Protein AF-A0A535HW86-F1 (afdb_monomer)

Radius of gyration: 25.86 Å; Cα contacts (8 Å, |Δi|>4): 879; chains: 1; bounding box: 50×81×70 Å

Mean predicted aligned error: 14.19 Å

Foldseek 3Di:
DWDFAQFFIWDDPPQFPDIDDAPGGRWGFQDKDAAPPQRQWIWTQTAQQAIWITNHNRNHIDRQRAAPPARRFNYKDHDQQWIWTQGQAAIWIGRPSRHIHGQAPGQFRWNEKEFWDDPPFRKIWTATQDGPCVVEGIWIDPGDHSDIDHLCAAHDRPWHWLYKYWEAAAVVHPTTKMWTFTLQAIWIDPPNRNHIDGAEADPNPFFGFNYKYYARVASFWMKTWAAVVSGVAIFIWIGLGNRNYIHGPCPPPDDDGKGFPDKDWACPPDPPIKIWTWIQDPPPGIGIDIDPPPPPPDRPRDDDDDDDDDDDDDDDDDDDDDDDDDDDDDDDDDDDPPPPPPPPPPDDDDDPPVVVVVVVVVVVVVVVVCCVPPVDPDDD

Nearest PDB structures (foldseek):
  6fhp-assembly2_B  TM=7.148E-01  e=3.468E-10  Streptomyces mobaraensis
  2cn2-assembly4_D  TM=6.705E-01  e=5.320E-08  Acetivibrio thermocellus
  6mgj-assembly4_D  TM=6.413E-01  e=7.310E-08  Paenibacillus odorifer
  2cn3-assembly2_B  TM=6.646E-01  e=1.005E-07  Acetivibrio thermocellus
  2w18-assembly1_A  TM=4.091E-01  e=2.364E-03  Homo sapiens

Sequence (380 aa):
MLAGTDGGVYRSVDLGASWQTTSLRGIRAWSVGFAPGAPNAAFAGLSGRGVQRTDDGGVSWADASAGLGNLNVRVLALGLGGLAAGTSNGIAVSADGKQWHPGGLHGYDVSALALSANEPQFTLVAGADGGNLNQGFLFRNSGAGASWEVLQQGLPSSAIVSAVSAGPLPQGGPVRPLAATTTKGTFRSGDGGSTWTASTGLPSDQVTLTTAAFSPADPNLLYGGSDAGGSTGGALFRSTDGGATFAPADQGLPDARRNVTCIAVSVAGGRPPAVLVGVNPPGKGGAVYRELDASAPAPPALGAETAVATPVPATPTPVPTPVARPTTTAPSASSSLALRALRYLVQWPFPLAPELLLVVVVAYILLRWRQRYLDIEGPP

pLDDT: mean 77.94, std 21.07, range [28.84, 98.38]

Structure (mmCIF, N/CA/C/O backbone):
data_AF-A0A535HW86-F1
#
_entry.id   AF-A0A535HW86-F1
#
loop_
_atom_site.group_PDB
_atom_site.id
_atom_site.type_symbol
_atom_site.label_atom_id
_atom_site.label_alt_id
_atom_site.label_comp_id
_atom_site.label_asym_id
_atom_site.label_entity_id
_atom_site.label_seq_id
_atom_site.pdbx_PDB_ins_code
_atom_site.Cartn_x
_atom_site.Cartn_y
_atom_site.Cartn_z
_atom_site.occupancy
_atom_site.B_iso_or_equiv
_atom_site.auth_seq_id
_atom_site.auth_comp_id
_atom_site.auth_asym_id
_atom_site.auth_atom_id
_atom_site.pdbx_PDB_model_num
ATOM 1 N N . MET A 1 1 ? 0.295 -11.746 -12.008 1.00 86.56 1 MET A N 1
ATOM 2 C CA . MET A 1 1 ? 0.707 -11.276 -10.665 1.00 86.56 1 MET A CA 1
ATOM 3 C C . MET A 1 1 ? 2.095 -10.667 -10.745 1.00 86.56 1 MET A C 1
ATOM 5 O O . MET A 1 1 ? 2.887 -11.103 -11.575 1.00 86.56 1 MET A O 1
ATOM 9 N N . LEU A 1 2 ? 2.376 -9.683 -9.891 1.00 91.50 2 LEU A N 1
ATOM 10 C CA . LEU A 1 2 ? 3.695 -9.071 -9.731 1.00 91.50 2 LEU A CA 1
ATOM 11 C C . LEU A 1 2 ? 4.085 -9.112 -8.251 1.00 91.50 2 LEU A C 1
ATOM 13 O O . LEU A 1 2 ? 3.211 -8.989 -7.395 1.00 91.50 2 LEU A O 1
ATOM 17 N N . ALA A 1 3 ? 5.372 -9.282 -7.962 1.00 91.00 3 ALA A N 1
ATOM 18 C CA . ALA A 1 3 ? 5.917 -9.256 -6.608 1.00 91.00 3 ALA A CA 1
ATOM 19 C C . ALA A 1 3 ? 7.184 -8.399 -6.568 1.00 91.00 3 ALA A C 1
ATOM 21 O O . ALA A 1 3 ? 8.119 -8.641 -7.330 1.00 91.00 3 ALA A O 1
ATOM 22 N N . GLY A 1 4 ? 7.203 -7.398 -5.688 1.00 90.75 4 GLY A N 1
ATOM 23 C CA . GLY A 1 4 ? 8.393 -6.613 -5.371 1.00 90.75 4 GLY A CA 1
ATOM 24 C C . GLY A 1 4 ? 9.186 -7.282 -4.252 1.00 90.75 4 GLY A C 1
ATOM 25 O O . GLY A 1 4 ? 8.607 -7.796 -3.298 1.00 90.75 4 GLY A O 1
ATOM 26 N N . THR A 1 5 ? 10.507 -7.314 -4.388 1.00 90.06 5 THR A N 1
ATOM 27 C CA . THR A 1 5 ? 11.433 -7.930 -3.429 1.00 90.06 5 THR A CA 1
ATOM 28 C C . THR A 1 5 ? 12.712 -7.099 -3.327 1.00 90.06 5 THR A C 1
ATOM 30 O O . THR A 1 5 ? 12.956 -6.218 -4.155 1.00 90.06 5 THR A O 1
ATOM 33 N N . ASP A 1 6 ? 13.597 -7.444 -2.392 1.00 88.19 6 ASP A N 1
ATOM 34 C CA . ASP A 1 6 ? 14.949 -6.868 -2.328 1.00 88.19 6 ASP A CA 1
ATOM 35 C C . ASP A 1 6 ? 15.794 -7.161 -3.579 1.00 88.19 6 ASP A C 1
ATOM 37 O O . ASP A 1 6 ? 16.701 -6.400 -3.910 1.00 88.19 6 ASP A O 1
ATOM 41 N N . GLY A 1 7 ? 15.482 -8.240 -4.303 1.00 88.12 7 GLY A N 1
ATOM 42 C CA . GLY A 1 7 ? 16.185 -8.634 -5.522 1.00 88.12 7 GLY A CA 1
ATOM 43 C C . GLY A 1 7 ? 15.593 -8.070 -6.814 1.00 88.12 7 GLY A C 1
ATOM 44 O O . GLY A 1 7 ? 16.208 -8.251 -7.867 1.00 88.12 7 GLY A O 1
ATOM 45 N N . GLY A 1 8 ? 14.423 -7.425 -6.765 1.00 93.19 8 GLY A N 1
ATOM 46 C CA . GLY A 1 8 ? 13.736 -6.928 -7.956 1.00 93.19 8 GLY A CA 1
ATOM 47 C C . GLY A 1 8 ? 12.244 -7.222 -8.019 1.00 93.19 8 GLY A C 1
ATOM 48 O O . GLY A 1 8 ? 11.629 -7.633 -7.031 1.00 93.19 8 GLY A O 1
ATOM 49 N N . VAL A 1 9 ? 11.679 -7.034 -9.214 1.00 95.62 9 VAL A N 1
ATOM 50 C CA . VAL A 1 9 ? 10.289 -7.388 -9.533 1.00 95.62 9 VAL A CA 1
ATOM 51 C C . VAL A 1 9 ? 10.236 -8.756 -10.212 1.00 95.62 9 VAL A C 1
ATOM 53 O O . VAL A 1 9 ? 10.935 -9.007 -11.198 1.00 95.62 9 VAL A O 1
ATOM 56 N N . TYR A 1 10 ? 9.360 -9.621 -9.709 1.00 93.38 10 TYR A N 1
ATOM 57 C CA . TYR A 1 10 ? 9.058 -10.936 -10.265 1.00 93.38 10 TYR A CA 1
ATOM 58 C C . TYR A 1 10 ? 7.641 -10.960 -10.829 1.00 93.38 10 TYR A C 1
ATOM 60 O O . TYR A 1 10 ? 6.743 -10.280 -10.328 1.00 93.38 10 TYR A O 1
ATOM 68 N N . ARG A 1 11 ? 7.433 -11.773 -11.864 1.00 93.81 11 ARG A N 1
ATOM 69 C CA . ARG A 1 11 ? 6.155 -11.925 -12.560 1.00 93.81 11 ARG A CA 1
ATOM 70 C C . ARG A 1 11 ? 5.693 -13.374 -12.524 1.00 93.81 11 ARG A C 1
ATOM 72 O O . ARG A 1 11 ? 6.479 -14.279 -12.774 1.00 93.81 11 ARG A O 1
ATOM 79 N N . SER A 1 12 ? 4.405 -13.576 -12.279 1.00 90.06 12 SER A N 1
ATOM 80 C CA . SER A 1 12 ? 3.745 -14.880 -12.379 1.00 90.06 12 SER A CA 1
ATOM 81 C C . SER A 1 12 ? 2.490 -14.778 -13.248 1.00 90.06 12 SER A C 1
ATOM 83 O O . SER A 1 12 ? 1.746 -13.792 -13.164 1.00 90.06 12 SER A O 1
ATOM 85 N N . VAL A 1 13 ? 2.254 -15.798 -14.075 1.00 89.38 13 VAL A N 1
ATOM 86 C CA . VAL A 1 13 ? 1.070 -15.939 -14.951 1.00 89.38 13 VAL A CA 1
ATOM 87 C C . VAL A 1 13 ? 0.163 -17.102 -14.556 1.00 89.38 13 VAL A C 1
ATOM 89 O O . VAL A 1 13 ? -0.907 -17.266 -15.126 1.00 89.38 13 VAL A O 1
ATOM 92 N N . ASP A 1 14 ? 0.567 -17.880 -13.560 1.00 81.50 14 ASP A N 1
ATOM 93 C CA . ASP A 1 14 ? -0.074 -19.108 -13.093 1.00 81.50 14 ASP A CA 1
ATOM 94 C C . ASP A 1 14 ? -0.509 -18.977 -11.626 1.00 81.50 14 ASP A C 1
ATOM 96 O O . ASP A 1 14 ? -0.419 -19.910 -10.832 1.00 81.50 14 ASP A O 1
ATOM 100 N N . LEU A 1 15 ? -0.980 -17.779 -11.266 1.00 76.75 15 LEU A N 1
ATOM 101 C CA . LEU A 1 15 ? -1.502 -17.452 -9.934 1.00 76.75 15 LEU A CA 1
ATOM 102 C C . LEU A 1 15 ? -0.494 -17.678 -8.790 1.00 76.75 15 LEU A C 1
ATOM 104 O O . LEU A 1 15 ? -0.880 -17.991 -7.667 1.00 76.75 15 LEU A O 1
ATOM 108 N N . GLY A 1 16 ? 0.795 -17.474 -9.064 1.00 78.31 16 GLY A N 1
ATOM 109 C CA . GLY A 1 16 ? 1.872 -17.567 -8.082 1.00 78.31 16 GLY A CA 1
ATOM 110 C C . GLY A 1 16 ? 2.502 -18.953 -7.962 1.00 78.31 16 GLY A C 1
ATOM 111 O O . GLY A 1 16 ? 3.384 -19.109 -7.117 1.00 78.31 16 GLY A O 1
ATOM 112 N N . ALA A 1 17 ? 2.095 -19.928 -8.786 1.00 77.06 17 ALA A N 1
ATOM 113 C CA . ALA A 1 17 ? 2.688 -21.266 -8.789 1.00 77.06 17 ALA A CA 1
ATOM 114 C C . ALA A 1 17 ? 4.148 -21.251 -9.275 1.00 77.06 17 ALA A C 1
ATOM 116 O O . ALA A 1 17 ? 4.986 -21.968 -8.728 1.00 77.06 17 ALA A O 1
ATOM 117 N N . SER A 1 18 ? 4.481 -20.391 -10.241 1.00 83.06 18 SER A N 1
ATOM 118 C CA . SER A 1 18 ? 5.854 -20.129 -10.670 1.00 83.06 18 SER A CA 1
ATOM 119 C C . SER A 1 18 ? 6.110 -18.638 -10.892 1.00 83.06 18 SER A C 1
ATOM 121 O O . SER A 1 18 ? 5.206 -17.854 -11.192 1.00 83.06 18 SER A O 1
ATOM 123 N N . TRP A 1 19 ? 7.373 -18.236 -10.725 1.00 89.25 19 TRP A N 1
ATOM 124 C CA . TRP A 1 19 ? 7.812 -16.846 -10.824 1.00 89.25 19 TRP A CA 1
ATOM 125 C C . TRP A 1 19 ? 8.984 -16.705 -11.789 1.00 89.25 19 TRP A C 1
ATOM 127 O O . TRP A 1 19 ? 9.959 -17.450 -11.727 1.00 89.25 19 TRP A O 1
ATOM 137 N N . GLN A 1 20 ? 8.895 -15.706 -12.660 1.00 92.31 20 GLN A N 1
ATOM 138 C CA . GLN A 1 20 ? 9.924 -15.330 -13.621 1.00 92.31 20 GLN A CA 1
ATOM 139 C C . GLN A 1 20 ? 10.543 -13.990 -13.225 1.00 92.31 20 GLN A C 1
ATOM 141 O O . GLN A 1 20 ? 9.847 -13.071 -12.783 1.00 92.31 20 GLN A O 1
ATOM 146 N N . THR A 1 21 ? 11.856 -13.864 -13.405 1.00 92.56 21 THR A N 1
ATOM 147 C CA . THR A 1 21 ? 12.557 -12.588 -13.226 1.00 92.56 21 THR A CA 1
ATOM 148 C C . THR A 1 21 ? 12.183 -11.610 -14.334 1.00 92.56 21 THR A C 1
ATOM 150 O O . THR A 1 21 ? 12.127 -11.998 -15.501 1.00 92.56 21 THR A O 1
ATOM 153 N N . THR A 1 22 ? 11.998 -10.338 -13.992 1.00 96.38 22 THR A N 1
ATOM 154 C CA . THR A 1 22 ? 11.842 -9.255 -14.977 1.00 96.38 22 THR A CA 1
ATOM 155 C C . THR A 1 22 ? 13.185 -8.565 -15.260 1.00 96.38 22 THR A C 1
ATOM 157 O O . THR A 1 22 ? 14.224 -8.935 -14.705 1.00 96.38 22 THR A O 1
ATOM 160 N N . SER A 1 23 ? 13.181 -7.531 -16.109 1.00 96.56 23 SER A N 1
ATOM 161 C CA . SER A 1 23 ? 14.347 -6.660 -16.324 1.00 96.56 23 SER A CA 1
ATOM 162 C C . SER A 1 23 ? 14.746 -5.861 -15.073 1.00 96.56 23 SER A C 1
ATOM 164 O O . SER A 1 23 ? 15.897 -5.436 -14.962 1.00 96.56 23 SER A O 1
ATOM 166 N N . LEU A 1 24 ? 13.833 -5.690 -14.110 1.00 96.38 24 LEU A N 1
ATOM 167 C CA . LEU A 1 24 ? 14.066 -4.984 -12.851 1.00 96.38 24 LEU A CA 1
ATOM 168 C C . LEU A 1 24 ? 14.702 -5.921 -11.818 1.00 96.38 24 LEU A C 1
ATOM 170 O O . LEU A 1 24 ? 14.042 -6.334 -10.869 1.00 96.38 24 LEU A O 1
ATOM 174 N N . ARG A 1 25 ? 15.974 -6.279 -12.017 1.00 94.88 25 ARG A N 1
ATOM 175 C CA . ARG A 1 25 ? 16.743 -7.206 -11.165 1.00 94.88 25 ARG A CA 1
ATOM 176 C C . ARG A 1 25 ? 17.924 -6.523 -10.473 1.00 94.88 25 ARG A C 1
ATOM 178 O O . ARG A 1 25 ? 18.494 -5.578 -11.011 1.00 94.88 25 ARG A O 1
ATOM 185 N N . GLY A 1 26 ? 18.324 -7.041 -9.312 1.00 92.31 26 GLY A N 1
ATOM 186 C CA . GLY A 1 26 ? 19.467 -6.534 -8.539 1.00 92.31 26 GLY A CA 1
ATOM 187 C C . GLY A 1 26 ? 19.208 -5.189 -7.856 1.00 92.31 26 GLY A C 1
ATOM 188 O O . GLY A 1 26 ? 20.149 -4.495 -7.483 1.00 92.31 26 GLY A O 1
ATOM 189 N N . ILE A 1 27 ? 17.938 -4.808 -7.721 1.00 94.00 27 ILE A N 1
ATOM 190 C CA . ILE A 1 27 ? 17.504 -3.571 -7.083 1.00 94.00 27 ILE A CA 1
ATOM 191 C C . ILE A 1 27 ? 16.254 -3.839 -6.257 1.00 94.00 27 ILE A C 1
ATOM 193 O O . ILE A 1 27 ? 15.336 -4.509 -6.723 1.00 94.00 27 ILE A O 1
ATOM 197 N N . ARG A 1 28 ? 16.196 -3.278 -5.049 1.00 94.88 28 ARG A N 1
ATOM 198 C CA . ARG A 1 28 ? 15.023 -3.403 -4.189 1.00 94.88 28 ARG A CA 1
ATOM 199 C C . ARG A 1 28 ? 13.820 -2.706 -4.814 1.00 94.88 28 ARG A C 1
ATOM 201 O O . ARG A 1 28 ? 13.861 -1.501 -5.070 1.00 94.88 28 ARG A O 1
ATOM 208 N N . ALA A 1 29 ? 12.752 -3.468 -5.014 1.00 96.12 29 ALA A N 1
ATOM 209 C CA . ALA A 1 29 ? 11.434 -2.969 -5.363 1.00 96.12 29 ALA A CA 1
ATOM 210 C C . ALA A 1 29 ? 10.595 -2.874 -4.087 1.00 96.12 29 ALA A C 1
ATOM 212 O O . ALA A 1 29 ? 10.197 -3.892 -3.525 1.00 96.12 29 ALA A O 1
ATOM 213 N N . TRP A 1 30 ? 10.356 -1.650 -3.621 1.00 94.38 30 TRP A N 1
ATOM 214 C CA . TRP A 1 30 ? 9.601 -1.402 -2.394 1.00 94.38 30 TRP A CA 1
ATOM 215 C C . TRP A 1 30 ? 8.096 -1.575 -2.587 1.00 94.38 30 TRP A C 1
ATOM 217 O O . TRP A 1 30 ? 7.400 -2.048 -1.695 1.00 94.38 30 TRP A O 1
ATOM 227 N N . SER A 1 31 ? 7.594 -1.199 -3.762 1.00 94.38 31 SER A N 1
ATOM 228 C CA . SER A 1 31 ? 6.173 -1.245 -4.082 1.00 94.38 31 SER A CA 1
ATOM 229 C C . SER A 1 31 ? 5.983 -1.627 -5.543 1.00 94.38 31 SER A C 1
ATOM 231 O O . SER A 1 31 ? 6.751 -1.199 -6.404 1.00 94.38 31 SER A O 1
ATOM 233 N N . VAL A 1 32 ? 4.965 -2.437 -5.826 1.00 95.38 32 VAL A N 1
ATOM 234 C CA . VAL A 1 32 ? 4.519 -2.749 -7.184 1.00 95.38 32 VAL A CA 1
ATOM 235 C C . VAL A 1 32 ? 2.999 -2.856 -7.195 1.00 95.38 32 VAL A C 1
ATOM 237 O O . VAL A 1 32 ? 2.415 -3.441 -6.284 1.00 95.38 32 VAL A O 1
ATOM 240 N N . GLY A 1 33 ? 2.349 -2.300 -8.212 1.00 92.88 33 GLY A N 1
ATOM 241 C CA . GLY A 1 33 ? 0.893 -2.314 -8.304 1.00 92.88 33 GLY A CA 1
ATOM 242 C C . GLY A 1 33 ? 0.390 -2.075 -9.719 1.00 92.88 33 GLY A C 1
ATOM 243 O O . GLY A 1 33 ? 1.024 -1.368 -10.502 1.00 92.88 33 GLY A O 1
ATOM 244 N N . PHE A 1 34 ? -0.752 -2.679 -10.044 1.00 92.50 34 PHE A N 1
ATOM 245 C CA . PHE A 1 34 ? -1.443 -2.450 -11.311 1.00 92.50 34 PHE A CA 1
ATOM 246 C C . PHE A 1 34 ? -2.208 -1.129 -11.281 1.00 92.50 34 PHE A C 1
ATOM 248 O O . PHE A 1 34 ? -2.807 -0.769 -10.266 1.00 92.50 34 PHE A O 1
ATOM 255 N N . ALA A 1 35 ? -2.199 -0.420 -12.405 1.00 90.81 35 ALA A N 1
ATOM 256 C CA . ALA A 1 35 ? -2.953 0.807 -12.579 1.00 90.81 35 ALA A CA 1
ATOM 257 C C . ALA A 1 35 ? -4.462 0.497 -12.653 1.00 90.81 35 ALA A C 1
ATOM 259 O O . ALA A 1 35 ? -4.879 -0.364 -13.437 1.00 90.81 35 ALA A O 1
ATOM 260 N N . PRO A 1 36 ? -5.311 1.193 -11.878 1.00 85.12 36 PRO A N 1
ATOM 261 C CA . PRO A 1 36 ? -6.756 1.047 -11.994 1.00 85.12 36 PRO A CA 1
ATOM 262 C C . PRO A 1 36 ? -7.245 1.351 -13.418 1.00 85.12 36 PRO A C 1
ATOM 264 O O . PRO A 1 36 ? -6.821 2.323 -14.035 1.00 85.12 36 PRO A O 1
ATOM 267 N N . GLY A 1 37 ? -8.138 0.515 -13.953 1.00 84.00 37 GLY A N 1
ATOM 268 C CA . GLY A 1 37 ? -8.717 0.706 -15.292 1.00 84.00 37 GLY A CA 1
ATOM 269 C C . GLY A 1 37 ? -7.810 0.326 -16.473 1.00 84.00 37 GLY A C 1
ATOM 270 O O . GLY A 1 37 ? -8.276 0.348 -17.608 1.00 84.00 37 GLY A O 1
ATOM 271 N N . ALA A 1 38 ? -6.558 -0.077 -16.233 1.00 88.06 38 ALA A N 1
ATOM 272 C CA . ALA A 1 38 ? -5.621 -0.499 -17.273 1.00 88.06 38 ALA A CA 1
ATOM 273 C C . ALA A 1 38 ? -4.984 -1.855 -16.899 1.00 88.06 38 ALA A C 1
ATOM 275 O O . ALA A 1 38 ? -3.956 -1.892 -16.226 1.00 88.06 38 ALA A O 1
ATOM 276 N N . PRO A 1 39 ? -5.566 -2.993 -17.330 1.00 84.75 39 PRO A N 1
ATOM 277 C CA . PRO A 1 39 ? -5.267 -4.316 -16.765 1.00 84.75 39 PRO A CA 1
ATOM 278 C C . PRO A 1 39 ? -3.821 -4.795 -16.961 1.00 84.75 39 PRO A C 1
ATOM 280 O O . PRO A 1 39 ? -3.349 -5.630 -16.194 1.00 84.75 39 PRO A O 1
ATOM 283 N N . ASN A 1 40 ? -3.113 -4.263 -17.960 1.00 91.94 40 ASN A N 1
ATOM 284 C CA . ASN A 1 40 ? -1.715 -4.600 -18.235 1.00 91.94 40 ASN A CA 1
ATOM 285 C C . ASN A 1 40 ? -0.734 -3.510 -17.789 1.00 91.94 40 ASN A C 1
ATOM 287 O O . ASN A 1 40 ? 0.474 -3.741 -17.814 1.00 91.94 40 ASN A O 1
ATOM 291 N N . ALA A 1 41 ? -1.228 -2.343 -17.372 1.00 93.94 41 ALA A N 1
ATOM 292 C CA . ALA A 1 41 ? -0.367 -1.275 -16.901 1.00 93.94 41 ALA A CA 1
ATOM 293 C C . ALA A 1 41 ? -0.051 -1.467 -15.416 1.00 93.94 41 ALA A C 1
ATOM 295 O O . ALA A 1 41 ? -0.946 -1.699 -14.601 1.00 93.94 41 ALA A O 1
ATOM 296 N N . ALA A 1 42 ? 1.221 -1.362 -15.050 1.00 96.19 42 ALA A N 1
ATOM 297 C CA . ALA A 1 42 ? 1.657 -1.420 -13.661 1.00 96.19 42 ALA A CA 1
ATOM 298 C C . ALA A 1 42 ? 2.869 -0.523 -13.423 1.00 96.19 42 ALA A C 1
ATOM 300 O O . ALA A 1 42 ? 3.594 -0.160 -14.350 1.00 96.19 42 ALA A O 1
ATOM 301 N N . PHE A 1 43 ? 3.087 -0.190 -12.157 1.00 97.62 43 PHE A N 1
ATOM 302 C CA . PHE A 1 43 ? 4.181 0.658 -11.708 1.00 97.62 43 PHE A CA 1
ATOM 303 C C . PHE A 1 43 ? 4.971 -0.039 -10.608 1.00 97.62 43 PHE A C 1
ATOM 305 O O . PHE A 1 43 ? 4.396 -0.767 -9.797 1.00 97.62 43 PHE A O 1
ATOM 312 N N . ALA A 1 44 ? 6.279 0.201 -10.574 1.00 98.06 44 ALA A N 1
ATOM 313 C CA . ALA A 1 44 ? 7.179 -0.270 -9.534 1.00 98.06 44 ALA A CA 1
ATOM 314 C C . ALA A 1 44 ? 7.983 0.903 -8.962 1.00 98.06 44 ALA A C 1
ATOM 316 O O . ALA A 1 44 ? 8.628 1.637 -9.709 1.00 98.06 44 ALA A O 1
ATOM 317 N N . GLY A 1 45 ? 7.948 1.063 -7.641 1.00 98.12 45 GLY A N 1
ATOM 318 C CA . GLY A 1 45 ? 8.771 2.010 -6.894 1.00 98.12 45 GLY A CA 1
ATOM 319 C C . GLY A 1 45 ? 10.060 1.335 -6.442 1.00 98.12 45 GLY A C 1
ATOM 320 O O . GLY A 1 45 ? 10.016 0.308 -5.756 1.00 98.12 45 GLY A O 1
ATOM 321 N N . LEU A 1 46 ? 11.203 1.876 -6.861 1.00 98.12 46 LEU A N 1
ATOM 322 C CA . LEU A 1 46 ? 12.507 1.250 -6.673 1.00 98.12 46 LEU A CA 1
ATOM 323 C C . LEU A 1 46 ? 13.420 2.054 -5.746 1.00 98.12 46 LEU A C 1
ATOM 325 O O . LEU A 1 46 ? 13.355 3.280 -5.661 1.00 98.12 46 LEU A O 1
ATOM 329 N N . SER A 1 47 ? 14.356 1.344 -5.118 1.00 97.31 47 SER A N 1
ATOM 330 C CA . SER A 1 47 ? 15.414 1.939 -4.308 1.00 97.31 47 SER A CA 1
ATOM 331 C C . SER A 1 47 ? 16.470 2.630 -5.175 1.00 97.31 47 SER A C 1
ATOM 333 O O . SER A 1 47 ? 17.405 1.991 -5.652 1.00 97.31 47 SER A O 1
ATOM 335 N N . GLY A 1 48 ? 16.338 3.941 -5.376 1.00 95.88 48 GLY A N 1
ATOM 336 C CA . GLY A 1 48 ? 17.322 4.765 -6.089 1.00 95.88 48 GLY A CA 1
ATOM 337 C C . GLY A 1 48 ? 17.171 4.781 -7.615 1.00 95.88 48 GLY A C 1
ATOM 338 O O . GLY A 1 48 ? 18.014 5.358 -8.295 1.00 95.88 48 GLY A O 1
ATOM 339 N N . ARG A 1 49 ? 16.106 4.178 -8.164 1.00 96.88 49 ARG A N 1
ATOM 340 C CA . ARG A 1 49 ? 15.770 4.200 -9.607 1.00 96.88 49 ARG A CA 1
ATOM 341 C C . ARG A 1 49 ? 14.387 4.777 -9.919 1.00 96.88 49 ARG A C 1
ATOM 343 O O . ARG A 1 49 ? 13.881 4.594 -11.021 1.00 96.88 49 ARG A O 1
ATOM 350 N N . GLY A 1 50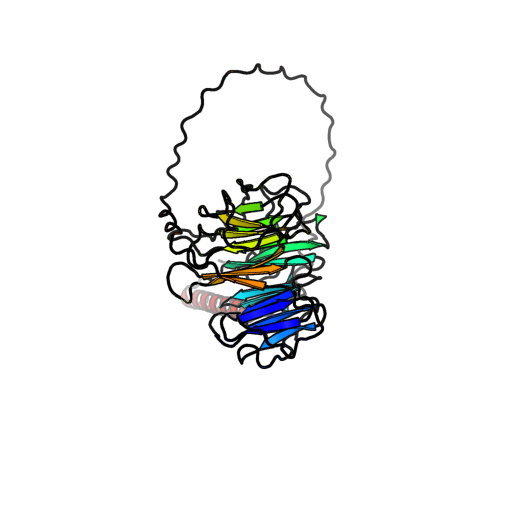 ? 13.781 5.463 -8.958 1.00 97.88 50 GLY A N 1
ATOM 351 C CA . GLY A 1 50 ? 12.513 6.148 -9.146 1.00 97.88 50 GLY A CA 1
ATOM 352 C C . GLY A 1 50 ? 11.366 5.177 -9.401 1.00 97.88 50 GLY A C 1
ATOM 353 O O . GLY A 1 50 ? 11.243 4.151 -8.726 1.00 97.88 50 GLY A O 1
ATOM 354 N N . VAL A 1 51 ? 10.526 5.525 -10.373 1.00 98.38 51 VAL A N 1
ATOM 355 C CA . VAL A 1 51 ? 9.366 4.735 -10.782 1.00 98.38 51 VAL A CA 1
ATOM 356 C C . VAL A 1 51 ? 9.631 4.106 -12.142 1.00 98.38 51 VAL A C 1
ATOM 358 O O . VAL A 1 51 ? 10.047 4.772 -13.084 1.00 98.38 51 VAL A O 1
ATOM 361 N N . GLN A 1 52 ? 9.350 2.812 -12.254 1.00 98.19 52 GLN A N 1
ATOM 362 C CA . GLN A 1 52 ? 9.325 2.096 -13.526 1.00 98.19 52 GLN A CA 1
ATOM 363 C C . GLN A 1 52 ? 7.882 1.753 -13.884 1.00 98.19 52 GLN A C 1
ATOM 365 O O . GLN A 1 52 ? 7.083 1.443 -12.999 1.00 98.19 52 GLN A O 1
ATOM 370 N N . ARG A 1 53 ? 7.557 1.774 -15.174 1.00 97.19 53 ARG A N 1
ATOM 371 C CA . ARG A 1 53 ? 6.234 1.445 -15.711 1.00 97.19 53 ARG A CA 1
ATOM 372 C C . ARG A 1 53 ? 6.321 0.275 -16.678 1.00 97.19 53 ARG A C 1
ATOM 374 O O . ARG A 1 53 ? 7.265 0.171 -17.453 1.00 97.19 53 ARG A O 1
ATOM 381 N N . THR A 1 54 ? 5.304 -0.567 -16.657 1.00 97.56 54 THR A N 1
ATOM 382 C CA . THR A 1 54 ? 5.009 -1.556 -17.695 1.00 97.56 54 THR A CA 1
ATOM 383 C C . THR A 1 54 ? 3.620 -1.277 -18.254 1.00 97.56 54 THR A C 1
ATOM 385 O O . THR A 1 54 ? 2.757 -0.807 -17.516 1.00 97.56 54 THR A O 1
ATOM 388 N N . ASP A 1 55 ? 3.406 -1.569 -19.536 1.00 96.25 55 ASP A N 1
ATOM 389 C CA . ASP A 1 55 ? 2.093 -1.528 -20.199 1.00 96.25 55 ASP A CA 1
ATOM 390 C C . ASP A 1 55 ? 1.683 -2.910 -20.761 1.00 96.25 55 ASP A C 1
ATOM 392 O O . ASP A 1 55 ? 0.627 -3.054 -21.377 1.00 96.25 55 ASP A O 1
ATOM 396 N N . ASP A 1 56 ? 2.499 -3.944 -20.528 1.00 95.88 56 ASP A N 1
ATOM 397 C CA . ASP A 1 56 ? 2.354 -5.302 -21.072 1.00 95.88 56 ASP A CA 1
ATOM 398 C C . ASP A 1 56 ? 2.289 -6.388 -19.977 1.00 95.88 56 ASP A C 1
ATOM 400 O O . ASP A 1 56 ? 2.593 -7.564 -20.191 1.00 95.88 56 ASP A O 1
ATOM 404 N N . GLY A 1 57 ? 1.865 -6.000 -18.773 1.00 93.12 57 GLY A N 1
ATOM 405 C CA . GLY A 1 57 ? 1.686 -6.909 -17.646 1.00 93.12 57 GLY A CA 1
ATOM 406 C C . GLY A 1 57 ? 3.004 -7.371 -17.026 1.00 93.12 57 GLY A C 1
ATOM 407 O O . GLY A 1 57 ? 3.057 -8.467 -16.463 1.00 93.12 57 GLY A O 1
ATOM 408 N N . GLY A 1 58 ? 4.060 -6.562 -17.133 1.00 95.50 58 GLY A N 1
ATOM 409 C CA . GLY A 1 58 ? 5.376 -6.789 -16.535 1.00 95.50 58 GLY A CA 1
ATOM 410 C C . GLY A 1 58 ? 6.341 -7.597 -17.396 1.00 95.50 58 GLY A C 1
ATOM 411 O O . GLY A 1 58 ? 7.317 -8.115 -16.849 1.00 95.50 58 GLY A O 1
ATOM 412 N N . VAL A 1 59 ? 6.068 -7.744 -18.697 1.00 95.56 59 VAL A N 1
ATOM 413 C CA . VAL A 1 59 ? 6.990 -8.385 -19.650 1.00 95.56 59 VAL A CA 1
ATOM 414 C C . VAL A 1 59 ? 8.155 -7.443 -19.950 1.00 95.56 59 VAL A C 1
ATOM 416 O O . VAL A 1 59 ? 9.311 -7.864 -19.904 1.00 95.56 59 VAL A O 1
ATOM 419 N N . SER A 1 60 ? 7.870 -6.160 -20.162 1.00 97.12 60 SER A N 1
ATOM 420 C CA . SER A 1 60 ? 8.862 -5.099 -20.300 1.00 97.12 60 SER A CA 1
ATOM 421 C C . SER A 1 60 ? 8.583 -3.941 -19.342 1.00 97.12 60 SER A C 1
ATOM 423 O O . SER A 1 60 ? 7.447 -3.703 -18.929 1.00 97.12 60 SER A O 1
ATOM 425 N N . TRP A 1 61 ? 9.651 -3.244 -18.955 1.00 97.94 61 TRP A N 1
ATOM 426 C CA . TRP A 1 61 ? 9.608 -2.101 -18.046 1.00 97.94 61 TRP A CA 1
ATOM 427 C C . TRP A 1 61 ? 10.420 -0.952 -18.629 1.00 97.94 61 TRP A C 1
ATOM 429 O O . TRP A 1 61 ? 11.513 -1.171 -19.155 1.00 97.94 61 TRP A O 1
ATOM 439 N N . ALA A 1 62 ? 9.892 0.258 -18.498 1.00 97.69 62 ALA A N 1
ATOM 440 C CA . ALA A 1 62 ? 10.520 1.499 -18.916 1.00 97.69 62 ALA A CA 1
ATOM 441 C C . ALA A 1 62 ? 10.582 2.489 -17.749 1.00 97.69 62 ALA A C 1
ATOM 443 O O . ALA A 1 62 ? 9.750 2.446 -16.837 1.00 97.69 62 ALA A O 1
ATOM 444 N N . ASP A 1 63 ? 11.556 3.397 -17.799 1.00 97.88 63 ASP A N 1
ATOM 445 C CA . ASP A 1 63 ? 11.652 4.468 -16.814 1.00 97.88 63 ASP A CA 1
ATOM 446 C C . ASP A 1 63 ? 10.456 5.418 -16.927 1.00 97.88 63 ASP A C 1
ATOM 448 O O . ASP A 1 63 ? 10.054 5.819 -18.019 1.00 97.88 63 ASP A O 1
ATOM 452 N N . ALA A 1 64 ? 9.891 5.761 -15.776 1.00 97.56 64 ALA A N 1
ATOM 453 C CA . ALA A 1 64 ? 8.744 6.642 -15.637 1.00 97.56 64 ALA A CA 1
ATOM 454 C C . ALA A 1 64 ? 8.992 7.650 -14.505 1.00 97.56 64 ALA A C 1
ATOM 456 O O . ALA A 1 64 ? 8.084 7.994 -13.753 1.00 97.56 64 ALA A O 1
ATOM 457 N N . SER A 1 65 ? 10.245 8.093 -14.357 1.00 97.75 65 SER A N 1
ATOM 458 C CA . SER A 1 65 ? 10.707 8.889 -13.215 1.00 97.75 65 SER A CA 1
ATOM 459 C C . SER A 1 65 ? 10.760 10.396 -13.488 1.00 97.75 65 SER A C 1
ATOM 461 O O . SER A 1 65 ? 11.241 11.158 -12.647 1.00 97.75 65 SER A O 1
ATOM 463 N N . ALA A 1 66 ? 10.302 10.852 -14.657 1.00 98.19 66 ALA A N 1
ATOM 464 C CA . ALA A 1 66 ? 10.431 12.248 -15.065 1.00 98.19 66 ALA A CA 1
ATOM 465 C C . ALA A 1 66 ? 9.719 13.195 -14.082 1.00 98.19 66 ALA A C 1
ATOM 467 O O . ALA A 1 66 ? 8.535 13.045 -13.792 1.00 98.19 66 ALA A O 1
ATOM 468 N N . GLY A 1 67 ? 10.457 14.173 -13.550 1.00 96.81 67 GLY A N 1
ATOM 469 C CA . GLY A 1 67 ? 9.948 15.132 -12.562 1.00 96.81 67 GLY A CA 1
ATOM 470 C C . GLY A 1 67 ? 10.006 14.670 -11.097 1.00 96.81 67 GLY A C 1
ATOM 471 O O . GLY A 1 67 ? 9.702 15.461 -10.204 1.00 96.81 67 GLY A O 1
ATOM 472 N N . LEU A 1 68 ? 10.447 13.438 -10.803 1.00 96.94 68 LEU A N 1
ATOM 473 C CA . LEU A 1 68 ? 10.674 12.999 -9.421 1.00 96.94 68 LEU A CA 1
ATOM 474 C C . LEU A 1 68 ? 11.902 13.688 -8.818 1.00 96.94 68 LEU A C 1
ATOM 476 O O . LEU A 1 68 ? 13.021 13.531 -9.299 1.00 96.94 68 LEU A O 1
ATOM 480 N N . GLY A 1 69 ? 11.704 14.397 -7.704 1.00 94.12 69 GLY A N 1
ATOM 481 C CA . GLY A 1 69 ? 12.797 15.030 -6.956 1.00 94.12 69 GLY A CA 1
ATOM 482 C C . GLY A 1 69 ? 13.645 14.058 -6.125 1.00 94.12 69 GLY A C 1
ATOM 483 O O . GLY A 1 69 ? 14.756 14.398 -5.727 1.00 94.12 69 GLY A O 1
ATOM 484 N N . ASN A 1 70 ? 13.143 12.850 -5.851 1.00 97.75 70 ASN A N 1
ATOM 485 C CA . ASN A 1 70 ? 13.856 11.806 -5.119 1.00 97.75 70 ASN A CA 1
ATOM 486 C C . ASN A 1 70 ? 13.571 10.439 -5.758 1.00 97.75 70 ASN A C 1
ATOM 488 O O . ASN A 1 70 ? 12.418 10.082 -5.992 1.00 97.75 70 ASN A O 1
ATOM 492 N N . LEU A 1 71 ? 14.634 9.682 -6.045 1.00 97.94 71 LEU A N 1
ATOM 493 C CA . LEU A 1 71 ? 14.552 8.397 -6.746 1.00 97.94 71 LEU A CA 1
ATOM 494 C C . LEU A 1 71 ? 14.445 7.188 -5.807 1.00 97.94 71 LEU A C 1
ATOM 496 O O . LEU A 1 71 ? 14.381 6.059 -6.285 1.00 97.94 71 LEU A O 1
ATOM 500 N N . ASN A 1 72 ? 14.448 7.379 -4.488 1.00 98.12 72 ASN A N 1
ATOM 501 C CA . ASN A 1 72 ? 14.157 6.314 -3.535 1.00 98.12 72 ASN A CA 1
ATOM 502 C C . ASN A 1 72 ? 12.649 6.266 -3.277 1.00 98.12 72 ASN A C 1
ATOM 504 O O . ASN A 1 72 ? 12.149 6.906 -2.351 1.00 98.12 72 ASN A O 1
ATOM 508 N N . VAL A 1 73 ? 11.926 5.538 -4.130 1.00 98.38 73 VAL A N 1
ATOM 509 C CA . VAL A 1 73 ? 10.464 5.425 -4.061 1.00 98.38 73 VAL A CA 1
ATOM 510 C C . VAL A 1 73 ? 10.103 4.227 -3.198 1.00 98.38 73 VAL A C 1
ATOM 512 O O . VAL A 1 73 ? 10.407 3.087 -3.544 1.00 98.38 73 VAL A O 1
ATOM 515 N N . ARG A 1 74 ? 9.456 4.499 -2.066 1.00 97.06 74 ARG A N 1
ATOM 516 C CA . ARG A 1 74 ? 9.186 3.527 -1.001 1.00 97.06 74 ARG A CA 1
ATOM 517 C C . ARG A 1 74 ? 7.763 2.987 -1.035 1.00 97.06 74 ARG A C 1
ATOM 519 O O . ARG A 1 74 ? 7.523 1.857 -0.632 1.00 97.06 74 ARG A O 1
ATOM 526 N N . VAL A 1 75 ? 6.817 3.770 -1.542 1.00 96.94 75 VAL A N 1
ATOM 527 C CA . VAL A 1 75 ? 5.413 3.363 -1.636 1.00 96.94 75 VAL A CA 1
ATOM 528 C C . VAL A 1 75 ? 4.733 4.067 -2.804 1.00 96.94 75 VAL A C 1
ATOM 530 O O . VAL A 1 75 ? 5.034 5.223 -3.100 1.00 96.94 75 VAL A O 1
ATOM 533 N N . LEU A 1 76 ? 3.820 3.367 -3.473 1.00 96.88 76 LEU A N 1
ATOM 534 C CA . LEU A 1 76 ? 2.963 3.914 -4.519 1.00 96.88 76 LEU A CA 1
ATOM 535 C C . LEU A 1 76 ? 1.497 3.811 -4.092 1.00 96.88 76 LEU A C 1
ATOM 537 O O . LEU A 1 76 ? 1.067 2.767 -3.607 1.00 96.88 76 LEU A O 1
ATOM 541 N N . ALA A 1 77 ? 0.725 4.869 -4.330 1.00 94.31 77 ALA A N 1
ATOM 542 C CA . ALA A 1 77 ? -0.733 4.843 -4.287 1.00 94.31 77 ALA A CA 1
ATOM 543 C C . ALA A 1 77 ? -1.270 5.053 -5.707 1.00 94.31 77 ALA A C 1
ATOM 545 O O . ALA A 1 77 ? -0.900 6.018 -6.376 1.00 94.31 77 ALA A O 1
ATOM 546 N N . LEU A 1 78 ? -2.117 4.133 -6.171 1.00 91.81 78 LEU A N 1
ATOM 547 C CA . LEU A 1 78 ? -2.620 4.097 -7.545 1.00 91.81 78 LEU A CA 1
ATOM 548 C C . LEU A 1 78 ? -4.145 4.260 -7.535 1.00 91.81 78 LEU A C 1
ATOM 550 O O . LEU A 1 78 ? -4.855 3.414 -6.992 1.00 91.81 78 LEU A O 1
ATOM 554 N N . GLY A 1 79 ? -4.644 5.342 -8.128 1.00 87.75 79 GLY A N 1
ATOM 555 C CA . GLY A 1 79 ? -6.065 5.660 -8.255 1.00 87.75 79 GLY A CA 1
ATOM 556 C C . GLY A 1 79 ? -6.487 5.871 -9.707 1.00 87.75 79 GLY A C 1
ATOM 557 O O . GLY A 1 79 ? -5.652 6.014 -10.593 1.00 87.75 79 GLY A O 1
ATOM 558 N N . LEU A 1 80 ? -7.800 5.913 -9.954 1.00 82.94 80 LEU A N 1
ATOM 559 C CA . LEU A 1 80 ? -8.342 6.255 -11.279 1.00 82.94 80 LEU A CA 1
ATOM 560 C C . LEU A 1 80 ? -8.097 7.730 -11.644 1.00 82.94 80 LEU A C 1
ATOM 562 O O . LEU A 1 80 ? -7.948 8.044 -12.818 1.00 82.94 80 LEU A O 1
ATOM 566 N N . GLY A 1 81 ? -8.056 8.617 -10.643 1.00 78.50 81 GLY A N 1
ATOM 567 C CA . GLY A 1 81 ? -7.860 10.062 -10.820 1.00 78.50 81 GLY A CA 1
ATOM 568 C C . GLY A 1 81 ? -6.413 10.541 -10.657 1.00 78.50 81 GLY A C 1
ATOM 569 O O . GLY A 1 81 ? -6.167 11.742 -10.722 1.00 78.50 81 GLY A O 1
ATOM 570 N N . GLY A 1 82 ? -5.462 9.635 -10.411 1.00 88.06 82 GLY A N 1
ATOM 571 C CA . GLY A 1 82 ? -4.062 9.995 -10.207 1.00 88.06 82 GLY A CA 1
ATOM 572 C C . GLY A 1 82 ? -3.248 8.946 -9.454 1.00 88.06 82 GLY A C 1
ATOM 573 O O . GLY A 1 82 ? -3.754 7.932 -8.971 1.00 88.06 82 GLY A O 1
ATOM 574 N N . LEU A 1 83 ? -1.951 9.212 -9.365 1.00 92.62 83 LEU A N 1
ATOM 575 C CA . LEU A 1 83 ? -0.935 8.406 -8.713 1.00 92.62 83 LEU A CA 1
ATOM 576 C C . LEU A 1 83 ? -0.161 9.267 -7.717 1.00 92.62 83 LEU A C 1
ATOM 578 O O . LEU A 1 83 ? 0.057 10.460 -7.938 1.00 92.62 83 LEU A O 1
ATOM 582 N N . ALA A 1 84 ? 0.324 8.637 -6.654 1.00 95.25 84 ALA A N 1
ATOM 583 C CA . ALA A 1 84 ? 1.260 9.247 -5.725 1.00 95.25 84 ALA A CA 1
ATOM 584 C C . ALA A 1 84 ? 2.422 8.304 -5.414 1.00 95.25 84 ALA A C 1
ATOM 586 O O . ALA A 1 84 ? 2.246 7.090 -5.324 1.00 95.25 84 ALA A O 1
ATOM 587 N N . ALA A 1 85 ? 3.603 8.883 -5.228 1.00 97.25 85 ALA A N 1
ATOM 588 C CA . ALA A 1 85 ? 4.829 8.208 -4.848 1.00 97.25 85 ALA A CA 1
ATOM 589 C C . ALA A 1 85 ? 5.346 8.804 -3.538 1.00 97.25 85 ALA A C 1
ATOM 591 O O . ALA A 1 85 ? 5.675 9.988 -3.469 1.00 97.25 85 ALA A O 1
ATOM 592 N N . GLY A 1 86 ? 5.418 7.975 -2.501 1.00 97.81 86 GLY A N 1
ATOM 593 C CA . GLY A 1 86 ? 6.099 8.290 -1.254 1.00 97.81 86 GLY A CA 1
ATOM 594 C C . GLY A 1 86 ? 7.581 7.991 -1.413 1.00 97.81 86 GLY A C 1
ATOM 595 O O . GLY A 1 86 ? 7.960 6.896 -1.839 1.00 97.81 86 GLY A O 1
ATOM 596 N N . THR A 1 87 ? 8.419 8.974 -1.112 1.00 98.25 87 THR A N 1
ATOM 597 C CA . THR A 1 87 ? 9.872 8.892 -1.269 1.00 98.25 87 THR A CA 1
ATOM 598 C C . THR A 1 87 ? 10.579 9.118 0.064 1.00 98.25 87 THR A C 1
ATOM 600 O O . THR A 1 87 ? 9.955 9.498 1.054 1.00 98.25 87 THR A O 1
ATOM 603 N N . SER A 1 88 ? 11.902 8.957 0.088 1.00 97.38 88 SER A N 1
ATOM 604 C CA . SER A 1 88 ? 12.735 9.393 1.225 1.00 97.38 88 SER A CA 1
ATOM 605 C C . SER A 1 88 ? 12.848 10.916 1.394 1.00 97.38 88 SER A C 1
ATOM 607 O O . SER A 1 88 ? 13.649 11.402 2.183 1.00 97.38 88 SER A O 1
ATOM 609 N N . ASN A 1 89 ? 12.125 11.711 0.606 1.00 97.12 89 ASN A N 1
ATOM 610 C CA . ASN A 1 89 ? 12.097 13.159 0.782 1.00 97.12 89 ASN A CA 1
ATOM 611 C C . ASN A 1 89 ? 10.745 13.748 0.360 1.00 97.12 89 ASN A C 1
ATOM 613 O O . ASN A 1 89 ? 10.676 14.665 -0.462 1.00 97.12 89 ASN A O 1
ATOM 617 N N . GLY A 1 90 ? 9.671 13.195 0.916 1.00 96.31 90 GLY A N 1
ATOM 618 C CA . GLY A 1 90 ? 8.301 13.641 0.693 1.00 96.31 90 GLY A CA 1
ATOM 619 C C . GLY A 1 90 ? 7.565 12.890 -0.407 1.00 96.31 90 GLY A C 1
ATOM 620 O O . GLY A 1 90 ? 7.916 11.766 -0.776 1.00 96.31 90 GLY A O 1
ATOM 621 N N . ILE A 1 91 ? 6.501 13.513 -0.902 1.00 96.38 91 ILE A N 1
ATOM 622 C CA . ILE A 1 91 ? 5.557 12.919 -1.849 1.00 96.38 91 ILE A CA 1
ATOM 623 C C . ILE A 1 91 ? 5.715 13.572 -3.215 1.00 96.38 91 ILE A C 1
ATOM 625 O O . ILE A 1 91 ? 5.902 14.785 -3.323 1.00 96.38 91 ILE A O 1
ATOM 629 N N . ALA A 1 92 ? 5.569 12.771 -4.262 1.00 95.69 92 ALA A N 1
ATOM 630 C CA . ALA A 1 92 ? 5.318 13.242 -5.614 1.00 95.69 92 ALA A CA 1
ATOM 631 C C . ALA A 1 92 ? 3.967 12.718 -6.111 1.00 95.69 92 ALA A C 1
ATOM 633 O O . ALA A 1 92 ? 3.560 11.616 -5.754 1.00 95.69 92 ALA A O 1
ATOM 634 N N . VAL A 1 93 ? 3.278 13.496 -6.941 1.00 94.44 93 VAL A N 1
ATOM 635 C CA . VAL A 1 93 ? 1.986 13.132 -7.538 1.00 94.44 93 VAL A CA 1
ATOM 636 C C . VAL A 1 93 ? 2.056 13.201 -9.057 1.00 94.44 93 VAL A C 1
ATOM 638 O O . VAL A 1 93 ? 2.837 13.968 -9.619 1.00 94.44 93 VAL A O 1
ATOM 641 N N . SER A 1 94 ? 1.242 12.391 -9.723 1.00 93.38 94 SER A N 1
ATOM 642 C CA . SER A 1 94 ? 1.147 12.345 -11.179 1.00 93.38 94 SER A CA 1
ATOM 643 C C . SER A 1 94 ? -0.275 11.994 -11.604 1.00 93.38 94 SER A C 1
ATOM 645 O O . SER A 1 94 ? -0.922 11.180 -10.957 1.00 93.38 94 SER A O 1
ATOM 647 N N . ALA A 1 95 ? -0.769 12.573 -12.697 1.00 90.19 95 ALA A N 1
ATOM 648 C CA . ALA A 1 95 ? -2.074 12.200 -13.248 1.00 90.19 95 ALA A CA 1
ATOM 649 C C . ALA A 1 95 ? -2.014 10.886 -14.048 1.00 90.19 95 ALA A C 1
ATOM 651 O O . ALA A 1 95 ? -2.983 10.134 -14.080 1.00 90.19 95 ALA A O 1
ATOM 652 N N . ASP A 1 96 ? -0.877 10.603 -14.690 1.00 87.56 96 ASP A N 1
ATOM 653 C CA . ASP A 1 96 ? -0.728 9.522 -15.673 1.00 87.56 96 ASP A CA 1
ATOM 654 C C . ASP A 1 96 ? 0.476 8.599 -15.415 1.00 87.56 96 ASP A C 1
ATOM 656 O O . ASP A 1 96 ? 0.673 7.607 -16.126 1.00 87.56 96 ASP A O 1
ATOM 660 N N . GLY A 1 97 ? 1.286 8.922 -14.406 1.00 90.12 97 GLY A N 1
ATOM 661 C CA . GLY A 1 97 ? 2.511 8.216 -14.054 1.00 90.12 97 GLY A CA 1
ATOM 662 C C . GLY A 1 97 ? 3.654 8.442 -15.040 1.00 90.12 97 GLY A C 1
ATOM 663 O O . GLY A 1 97 ? 4.591 7.652 -15.036 1.00 90.12 97 GLY A O 1
ATOM 664 N N . LYS A 1 98 ? 3.580 9.456 -15.912 1.00 89.44 98 LYS A N 1
ATOM 665 C CA . LYS A 1 98 ? 4.651 9.815 -16.857 1.00 89.44 98 LYS A CA 1
ATOM 666 C C . LYS A 1 98 ? 5.408 11.056 -16.413 1.00 89.44 98 LYS A C 1
ATOM 668 O O . LYS A 1 98 ? 6.625 11.089 -16.547 1.00 89.44 98 LYS A O 1
ATOM 673 N N . GLN A 1 99 ? 4.690 12.045 -15.883 1.00 95.44 99 GLN A N 1
ATOM 674 C CA . GLN A 1 99 ? 5.264 13.276 -15.348 1.00 95.44 99 GLN A CA 1
ATOM 675 C C . GLN A 1 99 ? 4.868 13.447 -13.883 1.00 95.44 99 GLN A C 1
ATOM 677 O O . GLN A 1 99 ? 3.683 13.409 -13.546 1.00 95.44 99 GLN A O 1
ATOM 682 N N . TRP A 1 100 ? 5.856 13.656 -13.020 1.00 96.19 100 TRP A N 1
ATOM 683 C CA . TRP A 1 100 ? 5.673 13.805 -11.580 1.00 96.19 100 TRP A CA 1
ATOM 684 C C . TRP A 1 100 ? 5.897 15.243 -11.135 1.00 96.19 100 TRP A C 1
ATOM 686 O O . TRP A 1 100 ? 6.820 15.909 -11.600 1.00 96.19 100 TRP A O 1
ATOM 696 N N . HIS A 1 101 ? 5.079 15.700 -10.191 1.00 94.88 101 HIS A N 1
ATOM 697 C CA . HIS A 1 101 ? 5.213 17.002 -9.545 1.00 94.88 101 HIS A CA 1
ATOM 698 C C . HIS A 1 101 ? 5.321 16.839 -8.021 1.00 94.88 101 HIS A C 1
ATOM 700 O O . HIS A 1 101 ? 4.794 15.865 -7.474 1.00 94.88 101 HIS A O 1
ATOM 706 N N . PRO A 1 102 ? 5.973 17.777 -7.309 1.00 94.06 102 PRO A N 1
ATOM 707 C CA . PRO A 1 102 ? 6.003 17.767 -5.850 1.00 94.06 102 PRO A CA 1
ATOM 708 C C . PRO A 1 102 ? 4.592 17.779 -5.243 1.00 94.06 102 PRO A C 1
ATOM 710 O O . PRO A 1 102 ? 3.762 18.611 -5.599 1.00 94.06 102 PRO A O 1
ATOM 713 N N . GLY A 1 103 ? 4.339 16.863 -4.307 1.00 93.25 103 GLY A N 1
ATOM 714 C CA . GLY A 1 103 ? 3.077 16.721 -3.573 1.00 93.25 103 GLY A CA 1
ATOM 715 C C . GLY A 1 103 ? 3.147 17.181 -2.113 1.00 93.25 103 GLY A C 1
ATOM 716 O O . GLY A 1 103 ? 2.141 17.127 -1.412 1.00 93.25 103 GLY A O 1
ATOM 717 N N . GLY A 1 104 ? 4.310 17.635 -1.636 1.00 94.00 104 GLY A N 1
ATOM 718 C CA . GLY A 1 104 ? 4.523 18.104 -0.263 1.00 94.00 104 GLY A CA 1
ATOM 719 C C . GLY A 1 104 ? 5.253 17.098 0.631 1.00 94.00 104 GLY A C 1
ATOM 720 O O . GLY A 1 104 ? 5.883 16.158 0.149 1.00 94.00 104 GLY A O 1
ATOM 721 N N . LEU A 1 105 ? 5.204 17.337 1.947 1.00 94.94 105 LEU A N 1
ATOM 722 C CA . LEU A 1 105 ? 5.954 16.589 2.973 1.00 94.94 105 LEU A CA 1
ATOM 723 C C . LEU A 1 105 ? 7.476 16.532 2.723 1.00 94.94 105 LEU A C 1
ATOM 725 O O . LEU A 1 105 ? 8.134 15.539 3.024 1.00 94.94 105 LEU A O 1
ATOM 729 N N . HIS A 1 106 ? 8.061 17.605 2.187 1.00 95.06 106 HIS A N 1
ATOM 730 C CA . HIS A 1 106 ? 9.514 17.708 2.030 1.00 95.06 106 HIS A CA 1
ATOM 731 C C . HIS A 1 106 ? 10.227 17.534 3.383 1.00 95.06 106 HIS A C 1
ATOM 733 O O . HIS A 1 106 ? 9.822 18.124 4.386 1.00 95.06 106 HIS A O 1
ATOM 739 N N . GLY A 1 107 ? 11.298 16.740 3.406 1.00 95.44 107 GLY A N 1
ATOM 740 C CA . GLY A 1 107 ? 12.031 16.396 4.625 1.00 95.44 107 GLY A CA 1
ATOM 741 C C . GLY A 1 107 ? 11.420 15.257 5.448 1.00 95.44 107 GLY A C 1
ATOM 742 O O . GLY A 1 107 ? 11.867 15.043 6.572 1.00 95.44 107 GLY A O 1
ATOM 743 N N . TYR A 1 108 ? 10.420 14.541 4.924 1.00 96.50 108 TYR A N 1
ATOM 744 C CA . TYR A 1 108 ? 9.901 13.305 5.515 1.00 96.50 108 TYR A CA 1
ATOM 745 C C . TYR A 1 108 ? 10.291 12.075 4.700 1.00 96.50 108 TYR A C 1
ATOM 747 O O . TYR A 1 108 ? 10.215 12.085 3.469 1.00 96.50 108 TYR A O 1
ATOM 755 N N . ASP A 1 109 ? 10.614 10.990 5.399 1.00 96.94 109 ASP A N 1
ATOM 756 C CA . ASP A 1 109 ? 10.692 9.660 4.805 1.00 96.94 109 ASP A CA 1
ATOM 757 C C . ASP A 1 109 ? 9.292 9.046 4.792 1.00 96.94 109 ASP A C 1
ATOM 759 O O . ASP A 1 109 ? 8.796 8.560 5.808 1.00 96.94 109 ASP A O 1
ATOM 763 N N . VAL A 1 110 ? 8.631 9.083 3.637 1.00 97.25 110 VAL A N 1
ATOM 764 C CA . VAL A 1 110 ? 7.248 8.614 3.502 1.00 97.25 110 VAL A CA 1
ATOM 765 C C . VAL A 1 110 ? 7.257 7.111 3.250 1.00 97.25 110 VAL A C 1
ATOM 767 O O . VAL A 1 110 ? 7.698 6.653 2.195 1.00 97.25 110 VAL A O 1
ATOM 770 N N . SER A 1 111 ? 6.807 6.346 4.243 1.00 94.81 111 SER A N 1
ATOM 771 C CA . SER A 1 111 ? 6.818 4.877 4.254 1.00 94.81 111 SER A CA 1
ATOM 772 C C . SER A 1 111 ? 5.487 4.269 3.827 1.00 94.81 111 SER A C 1
ATOM 774 O O . SER A 1 111 ? 5.466 3.177 3.262 1.00 94.81 111 SER A O 1
ATOM 776 N N . ALA A 1 112 ? 4.380 4.973 4.064 1.00 95.94 112 ALA A N 1
ATOM 777 C CA . ALA A 1 112 ? 3.037 4.464 3.836 1.00 95.94 112 ALA A CA 1
ATOM 778 C C . ALA A 1 112 ? 2.160 5.504 3.134 1.00 95.94 112 ALA A C 1
ATOM 780 O O . ALA A 1 112 ? 2.165 6.680 3.498 1.00 95.94 112 ALA A O 1
ATOM 781 N N . LEU A 1 113 ? 1.378 5.062 2.149 1.00 95.56 113 LEU A N 1
ATOM 782 C CA . LEU A 1 113 ? 0.376 5.878 1.470 1.00 95.56 113 LEU A CA 1
ATOM 783 C C . LEU A 1 113 ? -0.900 5.070 1.256 1.00 95.56 113 LEU A C 1
ATOM 785 O O . LEU A 1 113 ? -0.848 3.945 0.765 1.00 95.56 113 LEU A O 1
ATOM 789 N N . ALA A 1 114 ? -2.039 5.678 1.569 1.00 94.06 114 ALA A N 1
ATOM 790 C CA . ALA A 1 114 ? -3.360 5.142 1.278 1.00 94.06 114 ALA A CA 1
ATOM 791 C C . ALA A 1 114 ? -4.221 6.192 0.576 1.00 94.06 114 ALA A C 1
ATOM 793 O O . ALA A 1 114 ? -4.151 7.382 0.879 1.00 94.06 114 ALA A O 1
ATOM 794 N N . LEU A 1 115 ? -5.062 5.732 -0.345 1.00 90.56 115 LEU A N 1
ATOM 795 C CA . LEU A 1 115 ? -6.002 6.563 -1.084 1.00 90.56 115 LEU A CA 1
ATOM 796 C C . LEU A 1 115 ? -7.365 6.534 -0.384 1.00 90.56 115 LEU A C 1
ATOM 798 O O . LEU A 1 115 ? -8.058 5.518 -0.416 1.00 90.56 115 LEU A O 1
ATOM 802 N N . SER A 1 116 ? -7.738 7.628 0.279 1.00 87.44 116 SER A N 1
ATOM 803 C CA . SER A 1 116 ? -8.968 7.723 1.078 1.00 87.44 116 SER A CA 1
ATOM 804 C C . SER A 1 116 ? -10.144 8.353 0.323 1.00 87.44 116 SER A C 1
ATOM 806 O O . SER A 1 116 ? -11.295 8.169 0.715 1.00 87.44 116 SER A O 1
ATOM 808 N N . ALA A 1 117 ?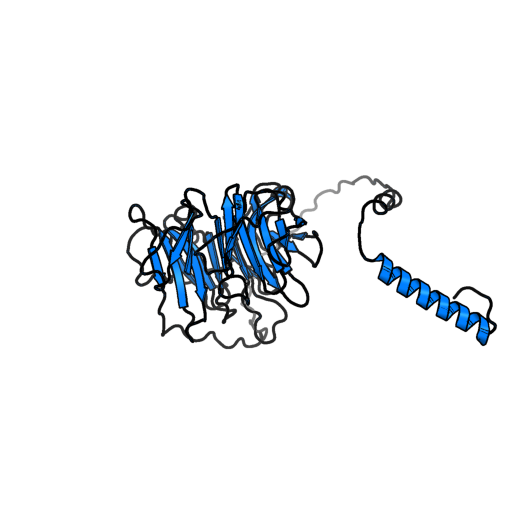 -9.898 9.034 -0.795 1.00 82.50 117 ALA A N 1
ATOM 809 C CA . ALA A 1 117 ? -10.939 9.437 -1.734 1.00 82.50 117 ALA A CA 1
ATOM 810 C C . ALA A 1 117 ? -10.353 9.643 -3.135 1.00 82.50 117 ALA A C 1
ATOM 812 O O . ALA A 1 117 ? -9.189 10.003 -3.279 1.00 82.50 117 ALA A O 1
ATOM 813 N N . ASN A 1 118 ? -11.176 9.397 -4.155 1.00 72.12 118 ASN A N 1
ATOM 814 C CA . ASN A 1 118 ? -10.866 9.744 -5.548 1.00 72.12 118 ASN A CA 1
ATOM 815 C C . ASN A 1 118 ? -11.762 10.867 -6.063 1.00 72.12 118 ASN A C 1
ATOM 817 O O . ASN A 1 118 ? -11.311 11.687 -6.849 1.00 72.12 118 ASN A O 1
ATOM 821 N N . GLU A 1 119 ? -13.019 10.883 -5.619 1.00 68.88 119 GLU A N 1
ATOM 822 C CA . GLU A 1 119 ? -14.062 11.792 -6.080 1.00 68.88 119 GLU A CA 1
ATOM 823 C C . GLU A 1 119 ? -14.788 12.379 -4.859 1.00 68.88 119 GLU A C 1
ATOM 825 O O . GLU A 1 119 ? -15.106 11.615 -3.940 1.00 68.88 119 GLU A O 1
ATOM 830 N N . PRO A 1 120 ? -15.041 13.703 -4.808 1.00 68.19 120 PRO A N 1
ATOM 831 C CA . PRO A 1 120 ? -14.681 14.709 -5.817 1.00 68.19 120 PRO A CA 1
ATOM 832 C C . PRO A 1 120 ? -13.198 15.135 -5.777 1.00 68.19 120 PRO A C 1
ATOM 834 O O . PRO A 1 120 ? -12.779 15.981 -6.562 1.00 68.19 120 PRO A O 1
ATOM 837 N N . GLN A 1 121 ? -12.405 14.621 -4.830 1.00 78.25 121 GLN A N 1
ATOM 838 C CA . GLN A 1 121 ? -11.002 15.000 -4.651 1.00 78.25 121 GLN A CA 1
ATOM 839 C C . GLN A 1 121 ? -10.113 13.771 -4.447 1.00 78.25 121 GLN A C 1
ATOM 841 O O . GLN A 1 121 ? -10.484 12.830 -3.746 1.00 78.25 121 GLN A O 1
ATOM 846 N N . PHE A 1 122 ? -8.915 13.819 -5.036 1.00 84.00 122 PHE A N 1
ATOM 847 C CA . PHE A 1 122 ? -7.850 12.840 -4.828 1.00 84.00 122 PHE A CA 1
ATOM 848 C C . PHE A 1 122 ? -7.222 13.057 -3.444 1.00 84.00 122 PHE A C 1
ATOM 850 O O . PHE A 1 122 ? -6.368 13.931 -3.259 1.00 84.00 122 PHE A O 1
ATOM 857 N N . THR A 1 123 ? -7.705 12.295 -2.461 1.00 88.88 123 THR A N 1
ATOM 858 C CA . THR A 1 123 ? -7.316 12.407 -1.053 1.00 88.88 123 THR A CA 1
ATOM 859 C C . THR A 1 123 ? -6.407 11.256 -0.644 1.00 88.88 123 THR A C 1
ATOM 861 O O . THR A 1 123 ? -6.748 10.080 -0.784 1.00 88.88 123 THR A O 1
ATOM 864 N N . LEU A 1 124 ? -5.254 11.607 -0.091 1.00 92.56 124 LEU A N 1
ATOM 865 C CA . LEU A 1 124 ? -4.205 10.718 0.370 1.00 92.56 124 LEU A CA 1
ATOM 866 C C . LEU A 1 124 ? -4.055 10.820 1.883 1.00 92.56 124 LEU A C 1
ATOM 868 O O . LEU A 1 124 ? -4.126 11.904 2.463 1.00 92.56 124 LEU A O 1
ATOM 872 N N . VAL A 1 125 ? -3.753 9.684 2.496 1.00 95.50 125 VAL A N 1
ATOM 873 C CA . VAL A 1 125 ? -3.248 9.591 3.864 1.00 95.50 125 VAL A CA 1
ATOM 874 C C . VAL A 1 125 ? -1.820 9.073 3.795 1.00 95.50 125 VAL A C 1
ATOM 876 O O . VAL A 1 125 ? -1.564 8.058 3.147 1.00 95.50 125 VAL A O 1
ATOM 879 N N . ALA A 1 126 ? -0.895 9.775 4.442 1.00 96.38 126 ALA A N 1
ATOM 880 C CA . ALA A 1 126 ? 0.534 9.509 4.385 1.00 96.38 126 ALA A CA 1
ATOM 881 C C . ALA A 1 126 ? 1.112 9.256 5.774 1.00 96.38 126 ALA A C 1
ATOM 883 O O . ALA A 1 126 ? 0.931 10.066 6.680 1.00 96.38 126 ALA A O 1
ATOM 884 N N . GLY A 1 127 ? 1.827 8.145 5.918 1.00 96.75 127 GLY A N 1
ATOM 885 C CA . GLY A 1 127 ? 2.619 7.810 7.094 1.00 96.75 127 GLY A CA 1
ATOM 886 C C . GLY A 1 127 ? 4.105 8.026 6.831 1.00 96.75 127 GLY A C 1
ATOM 887 O O . GLY A 1 127 ? 4.599 7.704 5.747 1.00 96.75 127 GLY A O 1
ATOM 888 N N . ALA A 1 128 ? 4.807 8.557 7.827 1.00 95.44 128 ALA A N 1
ATOM 889 C CA . ALA A 1 128 ? 6.251 8.737 7.801 1.00 95.44 128 ALA A CA 1
ATOM 890 C C . ALA A 1 128 ? 6.929 7.954 8.932 1.00 95.44 128 ALA A C 1
ATOM 892 O O . ALA A 1 128 ? 6.391 7.836 10.037 1.00 95.44 128 ALA A O 1
ATOM 893 N N . ASP A 1 129 ? 8.131 7.455 8.655 1.00 94.00 129 ASP A N 1
ATOM 894 C CA . ASP A 1 129 ? 8.974 6.734 9.616 1.00 94.00 129 ASP A CA 1
ATOM 895 C C . ASP A 1 129 ? 10.357 7.361 9.834 1.00 94.00 129 ASP A C 1
ATOM 897 O O . ASP A 1 129 ? 11.138 6.874 10.650 1.00 94.00 129 ASP A O 1
ATOM 901 N N . GLY A 1 130 ? 10.628 8.485 9.174 1.00 94.38 130 GLY A N 1
ATOM 902 C CA . GLY A 1 130 ? 11.857 9.256 9.310 1.00 94.38 130 GLY A CA 1
ATOM 903 C C . GLY A 1 130 ? 11.683 10.715 8.889 1.00 94.38 130 GLY A C 1
ATOM 904 O O . GLY A 1 130 ? 10.609 11.145 8.451 1.00 94.38 130 GLY A O 1
ATOM 905 N N . GLY A 1 131 ? 12.749 11.498 9.056 1.00 93.19 131 GLY A N 1
ATOM 906 C CA . GLY A 1 131 ? 12.761 12.930 8.767 1.00 93.19 131 GLY A CA 1
ATOM 907 C C . GLY A 1 131 ? 12.194 13.795 9.900 1.00 93.19 131 GLY A C 1
ATOM 908 O O . GLY A 1 131 ? 12.510 13.593 11.074 1.00 93.19 131 GLY A O 1
ATOM 909 N N . ASN A 1 132 ? 11.356 14.778 9.563 1.00 92.31 132 ASN A N 1
ATOM 910 C CA . ASN A 1 132 ? 10.834 15.800 10.487 1.00 92.31 132 ASN A CA 1
ATOM 911 C C . ASN A 1 132 ? 9.714 15.304 11.436 1.00 92.31 132 ASN A C 1
ATOM 913 O O . ASN A 1 132 ? 8.723 16.001 11.671 1.00 92.31 132 ASN A O 1
ATOM 917 N N . LEU A 1 133 ? 9.863 14.113 12.030 1.00 91.94 133 LEU A N 1
ATOM 918 C CA . LEU A 1 133 ? 8.825 13.451 12.843 1.00 91.94 133 LEU A CA 1
ATOM 919 C C . LEU A 1 133 ? 8.363 14.253 14.075 1.00 91.94 133 LEU A C 1
ATOM 921 O O . LEU A 1 133 ? 7.267 14.029 14.585 1.00 91.94 133 LEU A O 1
ATOM 925 N N . ASN A 1 134 ? 9.154 15.231 14.527 1.00 90.06 134 ASN A N 1
ATOM 926 C CA . ASN A 1 134 ? 8.782 16.149 15.611 1.00 90.06 134 ASN A CA 1
ATOM 927 C C . ASN A 1 134 ? 7.562 17.027 15.277 1.00 90.06 134 ASN A C 1
ATOM 929 O O . ASN A 1 134 ? 6.936 17.569 16.183 1.00 90.06 134 ASN A O 1
ATOM 933 N N . GLN A 1 135 ? 7.239 17.193 13.992 1.00 90.31 135 GLN A N 1
ATOM 934 C CA . GLN A 1 135 ? 6.101 17.988 13.518 1.00 90.31 135 GLN A CA 1
ATOM 935 C C . GLN A 1 135 ? 4.870 17.130 13.167 1.00 90.31 135 GLN A C 1
ATOM 937 O O . GLN A 1 135 ? 3.812 17.680 12.875 1.00 90.31 135 GLN A O 1
ATOM 942 N N . GLY A 1 136 ? 4.995 15.799 13.190 1.00 93.25 136 GLY A N 1
ATOM 943 C CA . GLY A 1 136 ? 3.934 14.856 12.834 1.00 93.25 136 GLY A CA 1
ATOM 944 C C . GLY A 1 136 ? 4.485 13.601 12.152 1.00 93.25 136 GLY A C 1
ATOM 945 O O . GLY A 1 136 ? 5.584 13.626 11.607 1.00 93.25 136 GLY A O 1
ATOM 946 N N . PHE A 1 137 ? 3.728 12.504 12.174 1.00 95.44 137 PHE A N 1
ATOM 947 C CA . PHE A 1 137 ? 4.091 11.239 11.508 1.00 95.44 137 PHE A CA 1
ATOM 948 C C . PHE A 1 137 ? 2.958 10.629 10.669 1.00 95.44 137 PHE A C 1
ATOM 950 O O . PHE A 1 137 ? 3.182 9.658 9.951 1.00 95.44 137 PHE A O 1
ATOM 957 N N . LEU A 1 138 ? 1.741 11.171 10.762 1.00 96.88 138 LEU A N 1
ATOM 958 C CA . LEU A 1 138 ? 0.584 10.738 9.986 1.00 96.88 138 LEU A CA 1
ATOM 959 C C . LEU A 1 138 ? -0.158 11.976 9.498 1.00 96.88 138 LEU A C 1
ATOM 961 O O . LEU A 1 138 ? -0.447 12.875 10.291 1.00 96.88 138 LEU A O 1
ATOM 965 N N . PHE A 1 139 ? -0.446 12.018 8.203 1.00 95.94 139 PHE A N 1
ATOM 966 C CA . PHE A 1 139 ? -0.939 13.209 7.530 1.00 95.94 139 PHE A CA 1
ATOM 967 C C . PHE A 1 139 ? -2.063 12.883 6.551 1.00 95.94 139 PHE A C 1
ATOM 969 O O . PHE A 1 139 ? -2.100 11.785 6.000 1.00 95.94 139 PHE A O 1
ATOM 976 N N . ARG A 1 140 ? -2.928 13.856 6.266 1.00 94.19 140 ARG A N 1
ATOM 977 C CA . ARG A 1 140 ? -3.894 13.808 5.158 1.00 94.19 140 ARG A CA 1
ATOM 978 C C . ARG A 1 140 ? -3.757 15.046 4.292 1.00 94.19 140 ARG A C 1
ATOM 9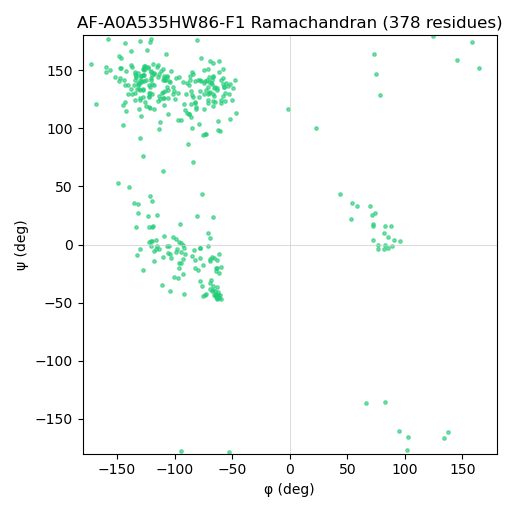80 O O . ARG A 1 140 ? -3.555 16.134 4.829 1.00 94.19 140 ARG A O 1
ATOM 987 N N . ASN A 1 141 ? -3.861 14.902 2.972 1.00 90.94 141 ASN A N 1
ATOM 988 C CA . ASN A 1 141 ? -3.956 16.081 2.115 1.00 90.94 141 ASN A CA 1
ATOM 989 C C . ASN A 1 141 ? -5.404 16.581 2.071 1.00 90.94 141 ASN A C 1
ATOM 991 O O . ASN A 1 141 ? -6.353 15.805 2.011 1.00 90.94 141 ASN A O 1
ATOM 995 N N . SER A 1 142 ? -5.582 17.895 2.081 1.00 68.12 142 SER A N 1
ATOM 996 C CA . SER A 1 142 ? -6.903 18.533 2.104 1.00 68.12 142 SER A CA 1
ATOM 997 C C . SER A 1 142 ? -7.433 18.927 0.713 1.00 68.12 142 SER A C 1
ATOM 999 O O . SER A 1 142 ? -8.345 19.745 0.616 1.00 68.12 142 SER A O 1
ATOM 1001 N N . GLY A 1 143 ? -6.876 18.376 -0.375 1.00 65.62 143 GLY A N 1
ATOM 1002 C CA . GLY A 1 143 ? -7.294 18.665 -1.756 1.00 65.62 143 GLY A CA 1
ATOM 1003 C C . GLY A 1 143 ? -6.125 18.843 -2.733 1.00 65.62 143 GLY A C 1
ATOM 1004 O O . GLY A 1 143 ? -5.006 18.427 -2.449 1.00 65.62 143 GLY A O 1
ATOM 1005 N N . ALA A 1 144 ? -6.372 19.471 -3.890 1.00 55.00 144 ALA A N 1
ATOM 1006 C CA . ALA A 1 144 ? -5.467 19.542 -5.055 1.00 55.00 144 ALA A CA 1
ATOM 1007 C C . ALA A 1 144 ? -4.150 20.348 -4.873 1.00 55.00 144 ALA A C 1
ATOM 1009 O O . ALA A 1 144 ? -3.567 20.813 -5.850 1.00 55.00 144 ALA A O 1
ATOM 1010 N N . GLY A 1 145 ? -3.660 20.521 -3.643 1.00 62.16 145 GLY A N 1
ATOM 1011 C CA . GLY A 1 145 ? -2.405 21.202 -3.325 1.00 62.16 145 GLY A CA 1
ATOM 1012 C C . GLY A 1 145 ? -1.498 20.392 -2.396 1.00 62.16 145 GLY A C 1
ATOM 1013 O O . GLY A 1 145 ? -1.873 19.348 -1.870 1.00 62.16 145 GLY A O 1
ATOM 1014 N N . ALA A 1 146 ? -0.294 20.914 -2.156 1.00 72.50 146 ALA A N 1
ATOM 1015 C CA . ALA A 1 146 ? 0.715 20.318 -1.273 1.00 72.50 146 ALA A CA 1
ATOM 1016 C C . ALA A 1 146 ? 0.473 20.604 0.228 1.00 72.50 146 ALA A C 1
ATOM 1018 O O . ALA A 1 146 ? 1.420 20.635 1.017 1.00 72.50 146 ALA A O 1
ATOM 1019 N N . SER A 1 147 ? -0.776 20.872 0.625 1.00 87.44 147 SER A N 1
ATOM 1020 C CA . SER A 1 147 ? -1.152 21.130 2.016 1.00 87.44 147 SER A CA 1
ATOM 1021 C C . SER A 1 147 ? -1.528 19.837 2.726 1.00 87.44 147 SER A C 1
ATOM 1023 O O . SER A 1 147 ? -2.366 19.074 2.244 1.00 87.44 147 SER A O 1
ATOM 1025 N N . TRP A 1 148 ? -0.931 19.636 3.897 1.00 93.12 148 TRP A N 1
ATOM 1026 C CA . TRP A 1 148 ? -1.103 18.439 4.707 1.00 93.12 148 TRP A CA 1
ATOM 1027 C C . TRP A 1 148 ? -1.502 18.819 6.124 1.00 93.12 148 TRP A C 1
ATOM 1029 O O . TRP A 1 148 ? -0.889 19.696 6.734 1.00 93.12 148 TRP A O 1
ATOM 1039 N N . GLU A 1 149 ? -2.521 18.149 6.642 1.00 93.56 149 GLU A N 1
ATOM 1040 C CA . GLU A 1 149 ? -2.926 18.243 8.040 1.00 93.56 149 GLU A CA 1
ATOM 1041 C C . GLU A 1 149 ? -2.460 17.007 8.808 1.00 93.56 149 GLU A C 1
ATOM 1043 O O . GLU A 1 149 ? -2.349 15.918 8.246 1.00 93.56 149 GLU A O 1
ATOM 1048 N N . VAL A 1 150 ? -2.178 17.181 10.094 1.00 94.88 150 VAL A N 1
ATOM 1049 C CA . VAL A 1 150 ? -1.691 16.116 10.973 1.00 94.88 150 VAL A CA 1
ATOM 1050 C C . VAL A 1 150 ? -2.874 15.324 11.536 1.00 94.88 150 VAL A C 1
ATOM 1052 O O . VAL A 1 150 ? -3.783 15.904 12.123 1.00 94.88 150 VAL A O 1
ATOM 1055 N N . LEU A 1 151 ? -2.835 13.996 11.413 1.00 94.88 151 LEU A N 1
ATOM 1056 C CA . LEU A 1 151 ? -3.894 13.080 11.854 1.00 94.88 151 LEU A CA 1
ATOM 1057 C C . LEU A 1 151 ? -3.465 12.241 13.065 1.00 94.88 151 LEU A C 1
ATOM 1059 O O . LEU A 1 151 ? -3.332 11.025 12.976 1.00 94.88 151 LEU A O 1
ATOM 1063 N N . GLN A 1 152 ? -3.197 12.877 14.204 1.00 94.81 152 GLN A N 1
ATOM 1064 C CA . GLN A 1 152 ? -2.618 12.192 15.375 1.00 94.81 152 GLN A CA 1
ATOM 1065 C C . GLN A 1 152 ? -3.526 12.156 16.606 1.00 94.81 152 GLN A C 1
ATOM 1067 O O . GLN A 1 152 ? -3.120 11.668 17.661 1.00 94.81 152 GLN A O 1
ATOM 1072 N N . GLN A 1 153 ? -4.757 12.653 16.506 1.00 95.94 153 GLN A N 1
ATOM 1073 C CA . GLN A 1 153 ? -5.685 12.632 17.630 1.00 95.94 153 GLN A CA 1
ATOM 1074 C C . GLN A 1 153 ? -6.074 11.186 17.977 1.00 95.94 153 GLN A C 1
ATOM 1076 O O . GLN A 1 153 ? -6.650 10.472 17.161 1.00 95.94 153 GLN A O 1
ATOM 1081 N N . GLY A 1 154 ? -5.755 10.761 19.202 1.00 93.75 154 GLY A N 1
ATOM 1082 C CA . GLY A 1 154 ? -5.948 9.380 19.662 1.00 93.75 154 GLY A CA 1
ATOM 1083 C C . GLY A 1 154 ? -4.765 8.444 19.382 1.00 93.75 154 GLY A C 1
ATOM 1084 O O . GLY A 1 154 ? -4.798 7.290 19.803 1.00 93.75 154 GLY A O 1
ATOM 1085 N N . LEU A 1 155 ? -3.697 8.932 18.736 1.00 94.81 155 LEU A N 1
ATOM 1086 C CA . LEU A 1 155 ? -2.456 8.179 18.548 1.00 94.81 155 LEU A CA 1
ATOM 1087 C C . LEU A 1 155 ? -1.422 8.529 19.633 1.00 94.81 155 LEU A C 1
ATOM 1089 O O . LEU A 1 155 ? -1.310 9.691 20.034 1.00 94.81 155 LEU A O 1
ATOM 1093 N N . PRO A 1 156 ? -0.616 7.557 20.096 1.00 92.69 156 PRO A N 1
ATOM 1094 C CA . PRO A 1 156 ? 0.503 7.832 20.986 1.00 92.69 156 PRO A CA 1
ATOM 1095 C C . PRO A 1 156 ? 1.518 8.785 20.342 1.00 92.69 156 PRO A C 1
ATOM 1097 O O . PRO A 1 156 ? 1.854 8.656 19.162 1.00 92.69 156 PRO A O 1
ATOM 1100 N N . SER A 1 157 ? 2.083 9.699 21.137 1.00 88.75 157 SER A N 1
ATOM 1101 C CA . SER A 1 157 ? 3.225 10.508 20.696 1.00 88.75 157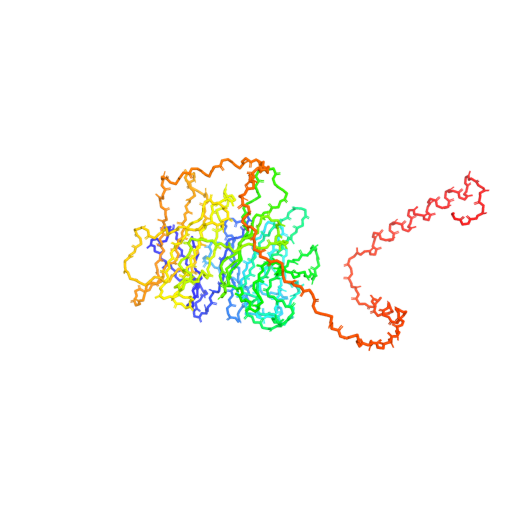 SER A CA 1
ATOM 1102 C C . SER A 1 157 ? 4.392 9.603 20.289 1.00 88.75 157 SER A C 1
ATOM 1104 O O . SER A 1 157 ? 4.517 8.494 20.804 1.00 88.75 157 SER A O 1
ATOM 1106 N N . SER A 1 158 ? 5.230 10.053 19.350 1.00 84.62 158 SER A N 1
ATOM 1107 C CA . SER A 1 158 ? 6.383 9.302 18.818 1.00 84.62 158 SER A CA 1
ATOM 1108 C C . SER A 1 158 ? 6.094 7.890 18.280 1.00 84.62 158 SER A C 1
ATOM 1110 O O . SER A 1 158 ? 7.004 7.063 18.212 1.00 84.62 158 SER A O 1
ATOM 1112 N N . ALA A 1 159 ? 4.851 7.587 17.897 1.00 86.81 159 ALA A N 1
ATOM 1113 C CA . ALA A 1 159 ? 4.577 6.404 17.091 1.00 86.81 159 ALA A CA 1
ATOM 1114 C C . ALA A 1 159 ? 5.213 6.566 15.698 1.00 86.81 159 ALA A C 1
ATOM 1116 O O . ALA A 1 159 ? 5.270 7.664 15.152 1.00 86.81 159 ALA A O 1
ATOM 1117 N N . ILE A 1 160 ? 5.708 5.472 15.132 1.00 88.12 160 ILE A N 1
ATOM 1118 C CA . ILE A 1 160 ? 6.226 5.430 13.761 1.00 88.12 160 ILE A CA 1
ATOM 1119 C C . ILE A 1 160 ? 5.253 4.611 12.931 1.00 88.12 160 ILE A C 1
ATOM 1121 O O . ILE A 1 160 ? 4.868 3.525 13.360 1.00 88.12 160 ILE A O 1
ATOM 1125 N N . VAL A 1 161 ? 4.853 5.126 11.769 1.00 92.44 161 VAL A N 1
ATOM 1126 C CA . VAL A 1 161 ? 3.863 4.467 10.911 1.00 92.44 161 VAL A CA 1
ATOM 1127 C C . VAL A 1 161 ? 4.551 3.450 10.009 1.00 92.44 161 VAL A C 1
ATOM 1129 O O . VAL A 1 161 ? 5.418 3.799 9.207 1.00 92.44 161 VAL A O 1
ATOM 1132 N N . SER A 1 162 ? 4.133 2.192 10.124 1.00 91.88 162 SER A N 1
ATOM 1133 C CA . SER A 1 162 ? 4.603 1.102 9.265 1.00 91.88 162 SER A CA 1
ATOM 1134 C C . SER A 1 162 ? 3.705 0.930 8.044 1.00 91.88 162 SER A C 1
ATOM 1136 O O . SER A 1 162 ? 4.203 0.794 6.931 1.00 91.88 162 SER A O 1
ATOM 1138 N N . ALA A 1 163 ? 2.384 0.992 8.230 1.00 93.88 163 ALA A N 1
ATOM 1139 C CA . ALA A 1 163 ? 1.420 0.901 7.142 1.00 93.88 163 ALA A CA 1
ATOM 1140 C C . ALA A 1 163 ? 0.170 1.738 7.419 1.00 93.88 163 ALA A C 1
ATOM 1142 O O . ALA A 1 163 ? -0.238 1.928 8.565 1.00 93.88 163 ALA A O 1
ATOM 1143 N N . VAL A 1 164 ? -0.465 2.191 6.339 1.00 96.31 164 VAL A N 1
ATOM 1144 C CA . VAL A 1 164 ? -1.789 2.815 6.349 1.00 96.31 164 VAL A CA 1
ATOM 1145 C C . VAL A 1 164 ? -2.625 2.138 5.276 1.00 96.31 164 VAL A C 1
ATOM 1147 O O . VAL A 1 164 ? -2.138 1.891 4.174 1.00 96.31 164 VAL A O 1
ATOM 1150 N N . SER A 1 165 ? -3.883 1.850 5.588 1.00 95.50 165 SER A N 1
ATOM 1151 C CA . SER A 1 165 ? -4.838 1.254 4.661 1.00 95.50 165 SER A CA 1
ATOM 1152 C C . SER A 1 165 ? -6.165 1.999 4.713 1.00 95.50 165 SER A C 1
ATOM 1154 O O . SER A 1 165 ? -6.588 2.438 5.782 1.00 95.50 165 SER A O 1
ATOM 1156 N N . ALA A 1 166 ? -6.823 2.121 3.563 1.00 94.06 166 ALA A N 1
ATOM 1157 C CA . ALA A 1 166 ? -8.156 2.695 3.437 1.00 94.06 166 ALA A CA 1
ATOM 1158 C C . ALA A 1 166 ? -9.111 1.648 2.857 1.00 94.06 166 ALA A C 1
ATOM 1160 O O . ALA A 1 166 ? -8.810 1.028 1.835 1.00 94.06 166 ALA A O 1
ATOM 1161 N N . GLY A 1 167 ? -10.253 1.447 3.511 1.00 91.94 167 GLY A N 1
ATOM 1162 C CA . GLY A 1 167 ? -11.275 0.505 3.063 1.00 91.94 167 GLY A CA 1
ATOM 1163 C C . GLY A 1 167 ? -12.171 1.052 1.949 1.00 91.94 167 GLY A C 1
ATOM 1164 O O . GLY A 1 167 ? -12.067 2.214 1.546 1.00 91.94 167 GLY A O 1
ATOM 1165 N N . PRO A 1 168 ? -13.085 0.234 1.406 1.00 88.88 168 PRO A N 1
ATOM 1166 C CA . PRO A 1 168 ? -14.149 0.719 0.539 1.00 88.88 168 PRO A CA 1
ATOM 1167 C C . PRO A 1 168 ? -15.061 1.703 1.282 1.00 88.88 168 PRO A C 1
ATOM 1169 O O . PRO A 1 168 ? -15.129 1.710 2.509 1.00 88.88 168 PRO A O 1
ATOM 1172 N N . LEU A 1 169 ? -15.770 2.545 0.531 1.00 88.25 169 LEU A N 1
ATOM 1173 C CA . LEU A 1 169 ? -16.770 3.434 1.115 1.00 88.25 169 LEU A CA 1
ATOM 1174 C C . LEU A 1 169 ? -17.932 2.582 1.670 1.00 88.25 169 LEU A C 1
ATOM 1176 O O . LEU A 1 169 ? -18.497 1.796 0.902 1.00 88.25 169 LEU A O 1
ATOM 1180 N N . PRO A 1 170 ? -18.292 2.694 2.963 1.00 85.94 170 PRO A N 1
ATOM 1181 C CA . PRO A 1 170 ? -19.439 1.984 3.518 1.00 85.94 170 PRO A CA 1
ATOM 1182 C C . PRO A 1 170 ? -20.739 2.403 2.826 1.00 85.94 170 PRO A C 1
ATOM 1184 O O . PRO A 1 170 ? -20.891 3.558 2.423 1.00 85.94 170 PRO A O 1
ATOM 1187 N N . GLN A 1 171 ? -21.706 1.489 2.707 1.00 79.50 171 GLN A N 1
ATOM 1188 C CA . GLN A 1 171 ? -23.015 1.847 2.156 1.00 79.50 171 GLN A CA 1
ATOM 1189 C C . GLN A 1 171 ? -23.670 2.936 3.018 1.00 79.50 171 GLN A C 1
ATOM 1191 O O . GLN A 1 171 ? -23.858 2.749 4.215 1.00 79.50 171 GLN A O 1
ATOM 1196 N N . GLY A 1 172 ? -23.987 4.082 2.408 1.00 72.06 172 GLY A N 1
ATOM 1197 C CA . GLY A 1 172 ? -24.584 5.232 3.096 1.00 72.06 172 GLY A CA 1
ATOM 1198 C C . GLY A 1 172 ? -23.615 6.071 3.942 1.00 72.06 172 GLY A C 1
ATOM 1199 O O . GLY A 1 172 ? -24.041 7.070 4.515 1.00 72.06 172 GLY A O 1
ATOM 1200 N N . GLY A 1 173 ? -22.330 5.707 4.011 1.00 76.44 173 GLY A N 1
ATOM 1201 C CA . GLY A 1 173 ? -21.306 6.457 4.741 1.00 76.44 173 GLY A CA 1
ATOM 1202 C C . GLY A 1 173 ? -20.577 7.470 3.846 1.00 76.44 173 GLY A C 1
ATOM 1203 O O . GLY A 1 173 ? -20.257 7.141 2.705 1.00 76.44 173 GLY A O 1
ATOM 1204 N N . PRO A 1 174 ? -20.263 8.686 4.335 1.00 80.12 174 PRO A N 1
ATOM 1205 C CA . PRO A 1 174 ? -19.551 9.695 3.546 1.00 80.12 174 PRO A CA 1
ATOM 1206 C C . PRO A 1 174 ? -18.025 9.506 3.534 1.00 80.12 174 PRO A C 1
ATOM 1208 O O . PRO A 1 174 ? -17.340 10.144 2.740 1.00 80.12 174 PRO A O 1
ATOM 1211 N N . VAL A 1 175 ? -17.478 8.657 4.412 1.00 86.44 175 VAL A N 1
ATOM 1212 C CA . VAL A 1 175 ? -16.031 8.506 4.631 1.00 86.44 175 VAL A CA 1
ATOM 1213 C C . VAL A 1 175 ? -15.606 7.041 4.631 1.00 86.44 175 VAL A C 1
ATOM 1215 O O . VAL A 1 175 ? -16.357 6.158 5.045 1.00 86.44 175 VAL A O 1
ATOM 1218 N N . ARG A 1 176 ? -14.387 6.775 4.153 1.00 90.19 176 ARG A N 1
ATOM 1219 C CA . ARG A 1 176 ? -13.781 5.438 4.187 1.00 90.19 176 ARG A CA 1
ATOM 1220 C C . ARG A 1 176 ? -13.215 5.144 5.577 1.00 90.19 176 ARG A C 1
ATOM 1222 O O . ARG A 1 176 ? -12.606 6.044 6.164 1.00 90.19 176 ARG A O 1
ATOM 1229 N N . PRO A 1 177 ? -13.336 3.902 6.078 1.00 93.00 177 PRO A N 1
ATOM 1230 C CA . PRO A 1 177 ? -12.595 3.492 7.257 1.00 93.00 177 PRO A CA 1
ATOM 1231 C C . PRO A 1 177 ? -11.098 3.465 6.938 1.00 93.00 177 PRO A C 1
ATOM 1233 O O . PRO A 1 177 ? -10.689 3.112 5.827 1.00 93.00 177 PRO A O 1
ATOM 1236 N N . LEU A 1 178 ? -10.285 3.828 7.923 1.00 95.94 178 LEU A N 1
ATOM 1237 C CA . LEU A 1 178 ? -8.831 3.786 7.848 1.00 95.94 178 LEU A CA 1
ATOM 1238 C C . LEU A 1 178 ? -8.272 2.871 8.934 1.00 95.94 178 LEU A C 1
ATOM 1240 O O . LEU A 1 178 ? -8.815 2.785 10.035 1.00 95.94 178 LEU A O 1
ATOM 1244 N N . ALA A 1 179 ? -7.140 2.247 8.635 1.00 97.12 179 ALA A N 1
ATOM 1245 C CA . ALA A 1 179 ? -6.322 1.528 9.597 1.00 97.12 179 ALA A CA 1
ATOM 1246 C C . ALA A 1 179 ? -4.873 1.999 9.483 1.00 97.12 179 ALA A C 1
ATOM 1248 O O . ALA A 1 179 ? -4.372 2.206 8.377 1.00 97.12 179 ALA A O 1
ATOM 1249 N N . ALA A 1 180 ? -4.205 2.156 10.619 1.00 96.25 180 ALA A N 1
ATOM 1250 C CA . ALA A 1 180 ? -2.797 2.508 10.703 1.00 96.25 180 ALA A CA 1
ATOM 1251 C C . ALA A 1 180 ? -2.098 1.536 11.650 1.00 96.25 180 ALA A C 1
ATOM 1253 O O . ALA A 1 180 ? -2.518 1.358 12.795 1.00 96.25 180 ALA A O 1
ATOM 1254 N N . THR A 1 181 ? -1.024 0.913 11.176 1.00 93.62 181 THR A N 1
ATOM 1255 C CA . THR A 1 181 ? -0.157 0.096 12.021 1.00 93.62 181 THR A CA 1
ATOM 1256 C C . THR A 1 181 ? 1.090 0.893 12.376 1.00 93.62 181 THR A C 1
ATOM 1258 O O . THR A 1 181 ? 1.670 1.590 11.535 1.00 93.62 181 THR A O 1
ATOM 1261 N N . THR A 1 182 ? 1.478 0.841 13.647 1.00 92.25 182 THR A N 1
ATOM 1262 C CA . THR A 1 182 ? 2.583 1.637 14.177 1.00 92.25 182 THR A CA 1
ATOM 1263 C C . THR A 1 182 ? 3.454 0.827 15.121 1.00 92.25 182 THR A C 1
ATOM 1265 O O . THR A 1 182 ? 3.023 -0.190 15.662 1.00 92.25 182 THR A O 1
ATOM 1268 N N . THR A 1 183 ? 4.632 1.357 15.440 1.00 88.56 183 THR A N 1
ATOM 1269 C CA . THR A 1 183 ? 5.514 0.813 16.489 1.00 88.56 183 THR A CA 1
ATOM 1270 C C . THR A 1 183 ? 4.906 0.807 17.897 1.00 88.56 183 THR A C 1
ATOM 1272 O O . THR A 1 183 ? 5.508 0.256 18.814 1.00 88.56 183 THR A O 1
ATOM 1275 N N . LYS A 1 184 ? 3.735 1.426 18.099 1.00 89.44 184 LYS A N 1
ATOM 1276 C CA . LYS A 1 184 ? 3.031 1.506 19.390 1.00 89.44 184 LYS A CA 1
ATOM 1277 C C . LYS A 1 184 ? 1.642 0.868 19.363 1.00 89.44 184 LYS A C 1
ATOM 1279 O O . LYS A 1 184 ? 0.837 1.118 20.256 1.00 89.44 184 LYS A O 1
ATOM 1284 N N . GLY A 1 185 ? 1.362 0.065 18.341 1.00 90.75 185 GLY A N 1
ATOM 1285 C CA . GLY A 1 185 ? 0.102 -0.649 18.183 1.00 90.75 185 GLY A CA 1
ATOM 1286 C C . GLY A 1 185 ? -0.591 -0.354 16.861 1.00 90.75 185 GLY A C 1
ATOM 1287 O O . GLY A 1 185 ? -0.112 0.417 16.024 1.00 90.75 185 GLY A O 1
ATOM 1288 N N . THR A 1 186 ? -1.739 -0.996 16.687 1.00 94.12 186 THR A N 1
ATOM 1289 C CA . THR A 1 186 ? -2.612 -0.821 15.525 1.00 94.12 186 THR A CA 1
ATOM 1290 C C . THR A 1 186 ? -3.817 0.009 15.925 1.00 94.12 186 THR A C 1
ATOM 1292 O O . THR A 1 186 ? -4.336 -0.142 17.030 1.00 94.12 186 THR A O 1
ATOM 1295 N N . PHE A 1 187 ? -4.239 0.898 15.036 1.00 96.06 187 PHE A N 1
ATOM 1296 C CA . PHE A 1 187 ? -5.321 1.837 15.274 1.00 96.06 187 PHE A CA 1
ATOM 1297 C C . PHE A 1 187 ? -6.261 1.866 14.076 1.00 96.06 187 PHE A C 1
ATOM 1299 O O . PHE A 1 187 ? -5.831 1.725 12.929 1.00 96.06 187 PHE A O 1
ATOM 1306 N N . ARG A 1 188 ? -7.541 2.118 14.343 1.00 96.12 188 ARG A N 1
ATOM 1307 C CA . ARG A 1 188 ? -8.565 2.361 13.322 1.00 96.12 188 ARG A CA 1
ATOM 1308 C C . ARG A 1 188 ? -9.176 3.746 13.457 1.00 96.12 188 ARG A C 1
ATOM 1310 O O . ARG A 1 188 ? -9.238 4.304 14.553 1.00 96.12 188 ARG A O 1
ATOM 1317 N N . SER A 1 189 ? -9.699 4.246 12.349 1.00 95.88 189 SER A N 1
ATOM 1318 C CA . SER A 1 189 ? -10.522 5.447 12.284 1.00 95.88 189 SER A CA 1
ATOM 1319 C C . SER A 1 189 ? -11.745 5.175 11.408 1.00 95.88 189 SER A C 1
ATOM 1321 O O . SER A 1 189 ? -11.626 4.652 10.301 1.00 95.88 189 SER A O 1
ATOM 1323 N N . GLY A 1 190 ? -12.930 5.514 11.918 1.00 92.19 190 GLY A N 1
ATOM 1324 C CA . GLY A 1 190 ? -14.189 5.467 11.163 1.00 92.19 190 GLY A CA 1
ATOM 1325 C C . GLY A 1 190 ? -14.611 6.825 10.596 1.00 92.19 190 GLY A C 1
ATOM 1326 O O . GLY A 1 190 ? -15.608 6.902 9.889 1.00 92.19 190 GLY A O 1
ATOM 1327 N N . ASP A 1 191 ? -13.865 7.888 10.904 1.00 90.00 191 ASP A N 1
ATOM 1328 C CA . ASP A 1 191 ? -14.210 9.288 10.632 1.00 90.00 191 ASP A CA 1
ATOM 1329 C C . ASP A 1 191 ? -13.243 9.955 9.635 1.00 90.00 191 ASP A C 1
ATOM 1331 O O . ASP A 1 191 ? -13.069 11.171 9.622 1.00 90.00 191 ASP A O 1
ATOM 1335 N N . GLY A 1 192 ? -12.594 9.160 8.776 1.00 87.88 192 GLY A N 1
ATOM 1336 C CA . GLY A 1 192 ? -11.671 9.673 7.759 1.00 87.88 192 GLY A CA 1
ATOM 1337 C C . GLY A 1 192 ? -10.348 10.206 8.325 1.00 87.88 192 GLY A C 1
ATOM 1338 O O . GLY A 1 192 ? -9.704 11.052 7.694 1.00 87.88 192 GLY A O 1
ATOM 1339 N N . GLY A 1 193 ? -9.943 9.709 9.496 1.00 91.94 193 GLY A N 1
ATOM 1340 C CA . GLY A 1 193 ? -8.656 9.976 10.137 1.00 91.94 193 GLY A CA 1
ATOM 1341 C C . GLY A 1 193 ? -8.676 11.094 11.174 1.00 91.94 193 GLY A C 1
ATOM 1342 O O . GLY A 1 193 ? -7.617 11.414 11.715 1.00 91.94 193 GLY A O 1
ATOM 1343 N N . SER A 1 194 ? -9.843 11.682 11.454 1.00 90.94 194 SER A N 1
ATOM 1344 C CA . SER A 1 194 ? -9.988 12.746 12.450 1.00 90.94 194 SER A CA 1
ATOM 1345 C C . SER A 1 194 ? -9.723 12.243 13.866 1.00 90.94 194 SER A C 1
ATOM 1347 O O . SER A 1 194 ? -9.056 12.936 14.629 1.00 90.94 194 SER A O 1
ATOM 1349 N N . THR A 1 195 ? -10.173 11.036 14.207 1.00 94.88 195 THR A N 1
ATOM 1350 C CA . THR A 1 195 ? -9.853 10.380 15.476 1.00 94.88 195 THR A CA 1
ATOM 1351 C C . THR A 1 195 ? -9.452 8.926 15.271 1.00 94.88 195 THR A C 1
ATOM 1353 O O . THR A 1 195 ? -9.943 8.231 14.379 1.00 94.88 195 THR A O 1
ATOM 1356 N N . TRP A 1 196 ? -8.535 8.463 16.119 1.00 96.81 196 TRP A N 1
ATOM 1357 C CA . TRP A 1 196 ? -8.006 7.105 16.090 1.00 96.81 196 TRP A CA 1
ATOM 1358 C C . TRP A 1 196 ? -8.295 6.379 17.397 1.00 96.81 196 TRP A C 1
ATOM 1360 O O . TRP A 1 196 ? -8.147 6.934 18.483 1.00 96.81 196 TRP A O 1
ATOM 1370 N N . THR A 1 197 ? -8.691 5.114 17.286 1.00 96.50 197 THR A N 1
ATOM 1371 C CA . THR A 1 197 ? -8.922 4.216 18.424 1.00 96.50 197 THR A CA 1
ATOM 1372 C C . THR A 1 197 ? -8.025 2.995 18.293 1.00 96.50 197 THR A C 1
ATOM 1374 O O . THR A 1 197 ? -7.897 2.440 17.201 1.00 96.50 197 THR A O 1
ATOM 1377 N N . ALA A 1 198 ? -7.395 2.586 19.396 1.00 95.44 198 ALA A N 1
ATOM 1378 C CA . ALA A 1 198 ? -6.546 1.402 19.428 1.00 95.44 198 ALA A CA 1
ATOM 1379 C C . ALA A 1 198 ? -7.360 0.135 19.130 1.00 95.44 198 ALA A C 1
ATOM 1381 O O . ALA A 1 198 ? -8.429 -0.082 19.702 1.00 95.44 198 ALA A O 1
ATOM 1382 N N . SER A 1 199 ? -6.830 -0.702 18.247 1.00 94.94 199 SER A N 1
ATOM 1383 C CA . SER A 1 199 ? -7.363 -2.028 17.958 1.00 94.94 199 SER A CA 1
ATOM 1384 C C . SER A 1 199 ? -7.036 -2.999 19.093 1.00 94.94 199 SER A C 1
ATOM 1386 O O . SER A 1 199 ? -5.998 -2.885 19.748 1.00 94.94 199 SER A O 1
ATOM 1388 N N . THR A 1 200 ? -7.897 -3.993 19.301 1.00 93.19 200 THR A N 1
ATOM 1389 C CA . THR A 1 200 ? -7.721 -5.034 20.330 1.00 93.19 200 THR A CA 1
ATOM 1390 C C . THR A 1 200 ? -7.673 -6.440 19.717 1.00 93.19 200 THR A C 1
ATOM 1392 O O . THR A 1 200 ? -7.777 -6.594 18.502 1.00 93.19 200 THR A O 1
ATOM 1395 N N . GLY A 1 201 ? -7.453 -7.476 20.534 1.00 89.06 201 GLY A N 1
ATOM 1396 C CA . GLY A 1 201 ? -7.346 -8.872 20.072 1.00 89.06 201 GLY A CA 1
ATOM 1397 C C . GLY A 1 201 ? -5.965 -9.275 19.529 1.00 89.06 201 GLY A C 1
ATOM 1398 O O . GLY A 1 201 ? -5.739 -10.434 19.192 1.00 89.06 201 GLY A O 1
ATOM 1399 N N . LEU A 1 202 ? -5.010 -8.340 19.510 1.00 88.19 202 LEU A N 1
ATOM 1400 C CA . LEU A 1 202 ? -3.596 -8.614 19.252 1.00 88.19 202 LEU A CA 1
ATOM 1401 C C . LEU A 1 202 ? -2.866 -8.924 20.576 1.00 88.19 202 LEU A C 1
ATOM 1403 O O . LEU A 1 202 ? -3.101 -8.220 21.562 1.00 88.19 202 LEU A O 1
ATOM 1407 N N . PRO A 1 203 ? -1.961 -9.920 20.624 1.00 80.12 203 PRO A N 1
ATOM 1408 C CA . PRO A 1 203 ? -1.108 -10.164 21.789 1.00 80.12 203 PRO A CA 1
ATOM 1409 C C . PRO A 1 203 ? -0.189 -8.956 22.053 1.00 80.12 203 PRO A C 1
ATOM 1411 O O . PRO A 1 203 ? 0.749 -8.699 21.295 1.00 80.12 203 PRO A O 1
ATOM 1414 N N . SER A 1 204 ? -0.494 -8.190 23.105 1.00 64.88 204 SER A N 1
ATOM 1415 C CA . SER A 1 204 ? 0.002 -6.822 23.344 1.00 64.88 204 SER A CA 1
ATOM 1416 C C . SER A 1 204 ? 1.509 -6.685 23.594 1.00 64.88 204 SER A C 1
ATOM 1418 O O . SER A 1 204 ? 2.027 -5.574 23.610 1.00 64.88 204 SER A O 1
ATOM 1420 N N . ASP A 1 205 ? 2.214 -7.790 23.812 1.00 63.69 205 ASP A N 1
ATOM 1421 C CA . ASP A 1 205 ? 3.628 -7.855 24.187 1.00 63.69 205 ASP A CA 1
ATOM 1422 C C . ASP A 1 205 ? 4.509 -8.575 23.151 1.00 63.69 205 ASP A C 1
ATOM 1424 O O . ASP A 1 205 ? 5.730 -8.611 23.296 1.00 63.69 205 ASP A O 1
ATOM 1428 N N . GLN A 1 206 ? 3.910 -9.148 22.103 1.00 64.12 206 GLN A N 1
ATOM 1429 C CA . GLN A 1 206 ? 4.611 -10.044 21.175 1.00 64.12 206 GLN A CA 1
ATOM 1430 C C . GLN A 1 206 ? 4.454 -9.641 19.707 1.00 64.12 206 GLN A C 1
ATOM 1432 O O . GLN A 1 206 ? 5.286 -10.049 18.895 1.00 64.12 206 GLN A O 1
ATOM 1437 N N . VAL A 1 207 ? 3.412 -8.871 19.356 1.00 76.50 207 VAL A N 1
ATOM 1438 C CA . VAL A 1 207 ? 3.015 -8.653 17.959 1.00 76.50 207 VAL A CA 1
ATOM 1439 C C . VAL A 1 207 ? 2.797 -7.176 17.620 1.00 76.50 207 VAL A C 1
ATOM 1441 O O . VAL A 1 207 ? 1.845 -6.549 18.080 1.00 76.50 207 VAL A O 1
ATOM 1444 N N . THR A 1 208 ? 3.618 -6.662 16.704 1.00 85.69 208 THR A N 1
ATOM 1445 C CA . THR A 1 208 ? 3.394 -5.404 15.981 1.00 85.69 208 THR A CA 1
ATOM 1446 C C . THR A 1 208 ? 3.059 -5.705 14.528 1.00 85.69 208 THR A C 1
ATOM 1448 O O . THR A 1 208 ? 3.868 -6.296 13.809 1.00 85.69 208 THR A O 1
ATOM 1451 N N . LEU A 1 209 ? 1.878 -5.283 14.074 1.00 90.50 209 LEU A N 1
ATOM 1452 C CA . LEU A 1 209 ? 1.522 -5.380 12.661 1.00 90.50 209 LEU A CA 1
ATOM 1453 C C . LEU A 1 209 ? 2.364 -4.391 11.845 1.00 90.50 209 LEU A C 1
ATOM 1455 O O . LEU A 1 209 ? 2.452 -3.209 12.173 1.00 90.50 209 LEU A O 1
ATOM 1459 N N . THR A 1 210 ? 2.966 -4.859 10.759 1.00 90.31 210 THR A N 1
ATOM 1460 C CA . THR A 1 210 ? 3.793 -4.050 9.851 1.00 90.31 210 THR A CA 1
ATOM 1461 C C . THR A 1 210 ? 3.132 -3.838 8.492 1.00 90.31 210 THR A C 1
ATOM 1463 O O . THR A 1 210 ? 3.557 -2.975 7.731 1.00 90.31 210 THR A O 1
ATOM 1466 N N . THR A 1 211 ? 2.048 -4.562 8.203 1.00 91.06 211 THR A N 1
ATOM 1467 C CA . THR A 1 211 ? 1.228 -4.380 7.003 1.00 91.06 211 THR A CA 1
ATOM 1468 C C . THR A 1 211 ? -0.255 -4.574 7.313 1.00 91.06 211 THR A C 1
ATOM 1470 O O . THR A 1 211 ? -0.614 -5.352 8.199 1.00 91.06 211 THR A O 1
ATOM 1473 N N . ALA A 1 212 ? -1.123 -3.869 6.587 1.00 93.44 212 ALA A N 1
ATOM 1474 C CA . ALA A 1 212 ? -2.569 -4.006 6.697 1.00 93.44 212 ALA A CA 1
ATOM 1475 C C . ALA A 1 212 ? -3.257 -3.730 5.352 1.00 93.44 212 ALA A C 1
ATOM 1477 O O . ALA A 1 212 ? -2.867 -2.816 4.623 1.00 93.44 212 ALA A O 1
ATOM 1478 N N . ALA A 1 213 ? -4.294 -4.504 5.032 1.00 92.88 213 ALA A N 1
ATOM 1479 C CA . ALA A 1 213 ? -5.043 -4.382 3.784 1.00 92.88 213 ALA A CA 1
ATOM 1480 C C . ALA A 1 213 ? -6.535 -4.674 3.988 1.00 92.88 213 ALA A C 1
ATOM 1482 O O . ALA A 1 213 ? -6.915 -5.774 4.398 1.00 92.88 213 ALA A O 1
ATOM 1483 N N . PHE A 1 214 ? -7.384 -3.692 3.680 1.00 91.94 214 PHE A N 1
ATOM 1484 C CA . PHE A 1 214 ? -8.829 -3.901 3.611 1.00 91.94 214 PHE A CA 1
ATOM 1485 C C . PHE A 1 214 ? -9.222 -4.750 2.400 1.00 91.94 214 PHE A C 1
ATOM 1487 O O . PHE A 1 214 ? -8.598 -4.695 1.338 1.00 91.94 214 PHE A O 1
ATOM 1494 N N . SER A 1 215 ? -10.327 -5.478 2.539 1.00 88.62 215 SER A N 1
ATOM 1495 C CA . SER A 1 215 ? -11.038 -6.051 1.403 1.00 88.62 215 SER A CA 1
ATOM 1496 C C . SER A 1 215 ? -11.651 -4.940 0.551 1.00 88.62 215 SER A C 1
ATOM 1498 O O . SER A 1 215 ? -12.394 -4.112 1.075 1.00 88.62 215 SER A O 1
ATOM 1500 N N . PRO A 1 216 ? -11.449 -4.926 -0.778 1.00 84.19 216 PRO A N 1
ATOM 1501 C CA . PRO A 1 216 ? -12.039 -3.900 -1.636 1.00 84.19 216 PRO A CA 1
ATOM 1502 C C . PRO A 1 216 ? -13.570 -4.013 -1.756 1.00 84.19 216 PRO A C 1
ATOM 1504 O O . PRO A 1 216 ? -14.202 -3.089 -2.261 1.00 84.19 216 PRO A O 1
ATOM 1507 N N . ALA A 1 217 ? -14.174 -5.124 -1.315 1.00 83.31 217 ALA A N 1
ATOM 1508 C CA . ALA A 1 217 ? -15.625 -5.335 -1.346 1.00 83.31 217 ALA A CA 1
ATOM 1509 C C . ALA A 1 217 ? -16.319 -5.154 0.009 1.00 83.31 217 ALA A C 1
ATOM 1511 O O . ALA A 1 217 ? -17.549 -5.129 0.040 1.00 83.31 217 ALA A O 1
ATOM 1512 N N . ASP A 1 218 ? -15.567 -5.069 1.105 1.00 86.44 218 ASP A N 1
ATOM 1513 C CA . ASP A 1 218 ? -16.125 -5.074 2.453 1.00 86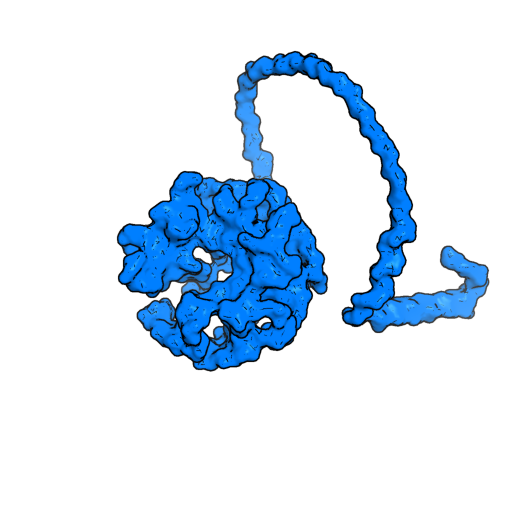.44 218 ASP A CA 1
ATOM 1514 C C . ASP A 1 218 ? -15.354 -4.111 3.374 1.00 86.44 218 ASP A C 1
ATOM 1516 O O . ASP A 1 218 ? -14.176 -4.353 3.647 1.00 86.44 218 ASP A O 1
ATOM 1520 N N . PRO A 1 219 ? -15.993 -3.028 3.864 1.00 89.44 219 PRO A N 1
ATOM 1521 C CA . PRO A 1 219 ? -15.349 -2.045 4.736 1.00 89.44 219 PRO A CA 1
ATOM 1522 C C . PRO A 1 219 ? -15.020 -2.590 6.129 1.00 89.44 219 PRO A C 1
ATOM 1524 O O . PRO A 1 219 ? -14.247 -1.964 6.850 1.00 89.44 219 PRO A O 1
ATOM 1527 N N . ASN A 1 220 ? -15.586 -3.735 6.512 1.00 88.50 220 ASN A N 1
ATOM 1528 C CA . ASN A 1 220 ? -15.362 -4.344 7.815 1.00 88.50 220 ASN A CA 1
ATOM 1529 C C . ASN A 1 220 ? -14.267 -5.414 7.786 1.00 88.50 220 ASN A C 1
ATOM 1531 O O . ASN A 1 220 ? -13.703 -5.731 8.832 1.00 88.50 220 ASN A O 1
ATOM 1535 N N . LEU A 1 221 ? -13.952 -5.961 6.611 1.00 89.12 221 LEU A N 1
ATOM 1536 C CA . LEU A 1 221 ? -12.947 -7.004 6.464 1.00 89.12 221 LEU A CA 1
ATOM 1537 C C . LEU A 1 221 ? -11.562 -6.396 6.238 1.00 89.12 221 LEU A C 1
ATOM 1539 O O . LEU A 1 221 ? -11.282 -5.811 5.190 1.00 89.12 221 LEU A O 1
ATOM 1543 N N . LEU A 1 222 ? -10.685 -6.580 7.218 1.00 91.81 222 LEU A N 1
ATOM 1544 C CA . LEU A 1 222 ? -9.313 -6.086 7.227 1.00 91.81 222 LEU A CA 1
ATOM 1545 C C . LEU A 1 222 ? -8.365 -7.216 7.612 1.00 91.81 222 LEU A C 1
ATOM 1547 O O . LEU A 1 222 ? -8.588 -7.910 8.600 1.00 91.81 222 LEU A O 1
ATOM 1551 N N . TYR A 1 223 ? -7.279 -7.363 6.864 1.00 91.81 223 TYR A N 1
ATOM 1552 C CA . TYR A 1 223 ? -6.192 -8.269 7.209 1.00 91.81 223 TYR A CA 1
ATOM 1553 C C . TYR A 1 223 ? -4.981 -7.482 7.688 1.00 91.81 223 TYR A C 1
ATOM 1555 O O . TYR A 1 223 ? -4.693 -6.398 7.178 1.00 91.81 223 TYR A O 1
ATOM 1563 N N . GLY A 1 224 ? -4.273 -8.040 8.661 1.00 91.88 224 GLY A N 1
ATOM 1564 C CA . GLY A 1 224 ? -3.069 -7.472 9.248 1.00 91.88 224 GLY A CA 1
ATOM 1565 C C . GLY A 1 224 ? -1.965 -8.514 9.318 1.00 91.88 224 GLY A C 1
ATOM 1566 O O . GLY A 1 224 ? -2.220 -9.662 9.666 1.00 91.88 224 GLY A O 1
ATOM 1567 N N . GLY A 1 225 ? -0.742 -8.125 8.984 1.00 89.69 225 GLY A N 1
ATOM 1568 C CA . GLY A 1 225 ? 0.423 -9.001 9.022 1.00 89.69 225 GLY A CA 1
ATOM 1569 C C . GLY A 1 225 ? 1.523 -8.410 9.882 1.00 89.69 225 GLY A C 1
ATOM 1570 O O . GLY A 1 225 ? 1.747 -7.200 9.842 1.00 89.69 225 GLY A O 1
ATOM 1571 N N . SER A 1 226 ? 2.216 -9.253 10.640 1.00 86.69 226 SER A N 1
ATOM 1572 C CA . SER A 1 226 ? 3.456 -8.887 11.319 1.00 86.69 226 SER A CA 1
ATOM 1573 C C . SER A 1 226 ? 4.665 -9.582 10.698 1.00 86.69 226 SER A C 1
ATOM 1575 O O . SER A 1 226 ? 4.581 -10.699 10.176 1.00 86.69 226 SER A O 1
ATOM 1577 N N . ASP A 1 227 ? 5.819 -8.928 10.787 1.00 77.88 227 ASP A N 1
ATOM 1578 C CA . ASP A 1 227 ? 7.119 -9.539 10.533 1.00 77.88 227 ASP A CA 1
ATOM 1579 C C . ASP A 1 227 ? 7.904 -9.745 11.842 1.00 77.88 227 ASP A C 1
ATOM 1581 O O . ASP A 1 227 ? 7.588 -9.174 12.889 1.00 77.88 227 ASP A O 1
ATOM 1585 N N . ALA A 1 228 ? 8.948 -10.576 11.790 1.00 59.62 228 ALA A N 1
ATOM 1586 C CA . ALA A 1 228 ? 9.845 -10.824 12.920 1.00 59.62 228 ALA A CA 1
ATOM 1587 C C . ALA A 1 228 ? 10.765 -9.631 13.269 1.00 59.62 228 ALA A C 1
ATOM 1589 O O . ALA A 1 228 ? 11.568 -9.739 14.191 1.00 59.62 228 ALA A O 1
ATOM 1590 N N . GLY A 1 229 ? 10.687 -8.517 12.530 1.00 54.59 229 GLY A N 1
ATOM 1591 C CA . GLY A 1 229 ? 11.381 -7.258 12.818 1.00 54.59 229 GLY A CA 1
ATOM 1592 C C . GLY A 1 229 ? 10.549 -6.278 13.654 1.00 54.59 229 GLY A C 1
ATOM 1593 O O . GLY A 1 229 ? 11.106 -5.321 14.184 1.00 54.59 229 GLY A O 1
ATOM 1594 N N . GLY A 1 230 ? 9.245 -6.534 13.815 1.00 55.81 230 GLY A N 1
ATOM 1595 C CA . GLY A 1 230 ? 8.353 -5.855 14.762 1.00 55.81 230 GLY A CA 1
ATOM 1596 C C . GLY A 1 230 ? 7.765 -6.766 15.851 1.00 55.81 230 GLY A C 1
ATOM 1597 O O . GLY A 1 230 ? 7.038 -6.282 16.717 1.00 55.81 230 GLY A O 1
ATOM 1598 N N . SER A 1 231 ? 8.036 -8.076 15.806 1.00 60.81 231 SER A N 1
ATOM 1599 C CA . SER A 1 231 ? 7.389 -9.102 16.646 1.00 60.81 231 SER A CA 1
ATOM 1600 C C . SER A 1 231 ? 8.326 -10.276 16.965 1.00 60.81 231 SER A C 1
ATOM 1602 O O . SER A 1 231 ? 9.294 -10.518 16.246 1.00 60.81 231 SER A O 1
ATOM 1604 N N . THR A 1 232 ? 8.018 -11.079 17.990 1.00 58.91 232 THR A N 1
ATOM 1605 C CA . THR A 1 232 ? 8.767 -12.319 18.332 1.00 58.91 232 THR A CA 1
ATOM 1606 C C . THR A 1 232 ? 8.612 -13.438 17.283 1.00 58.91 232 THR A C 1
ATOM 1608 O O . THR A 1 232 ? 9.357 -14.425 17.277 1.00 58.91 232 THR A O 1
ATOM 1611 N N . GLY A 1 233 ? 7.679 -13.253 16.350 1.00 64.88 233 GLY A N 1
ATOM 1612 C CA . GLY A 1 233 ? 7.467 -13.997 15.116 1.00 64.88 233 GLY A CA 1
ATOM 1613 C C . GLY A 1 233 ? 6.394 -13.284 14.295 1.00 64.88 233 GLY A C 1
ATOM 1614 O O . GLY A 1 233 ? 5.591 -12.538 14.853 1.00 64.88 233 GLY A O 1
ATOM 1615 N N . GLY A 1 234 ? 6.381 -13.466 12.976 1.00 72.94 234 GLY A N 1
ATOM 1616 C CA . GLY A 1 234 ? 5.295 -12.901 12.184 1.00 72.94 234 GLY A CA 1
ATOM 1617 C C . GLY A 1 234 ? 4.058 -13.809 12.160 1.00 72.94 234 GLY A C 1
ATOM 1618 O O . GLY A 1 234 ? 4.154 -15.040 12.252 1.00 72.94 234 GLY A O 1
ATOM 1619 N N . ALA A 1 235 ? 2.899 -13.166 12.096 1.00 80.75 235 ALA A N 1
ATOM 1620 C CA . ALA A 1 235 ? 1.579 -13.762 12.207 1.00 80.75 235 ALA A CA 1
ATOM 1621 C C . ALA A 1 235 ? 0.587 -13.000 11.320 1.00 80.75 235 ALA A C 1
ATOM 1623 O O . ALA A 1 235 ? 0.766 -11.813 11.026 1.00 80.75 235 ALA A O 1
ATOM 1624 N N . LEU A 1 236 ? -0.446 -13.712 10.870 1.00 85.94 236 LEU A N 1
ATOM 1625 C CA . LEU A 1 236 ? -1.536 -13.163 10.074 1.00 85.94 236 LEU A CA 1
ATOM 1626 C C . LEU A 1 236 ? -2.770 -13.037 10.960 1.00 85.94 236 LEU A C 1
ATOM 1628 O O . LEU A 1 236 ? -3.133 -13.974 11.669 1.00 85.94 236 LEU A O 1
ATOM 1632 N N . PHE A 1 237 ? -3.414 -11.882 10.894 1.00 89.12 237 PHE A N 1
ATOM 1633 C CA . PHE A 1 237 ? -4.621 -11.567 11.637 1.00 89.12 237 PHE A CA 1
ATOM 1634 C C . PHE A 1 237 ? -5.703 -11.075 10.694 1.00 89.12 237 PHE A C 1
ATOM 1636 O O . PHE A 1 237 ? -5.432 -10.487 9.644 1.00 89.12 237 PHE A O 1
ATOM 1643 N N . ARG A 1 238 ? -6.943 -11.269 11.121 1.00 90.94 238 ARG A N 1
ATOM 1644 C CA . ARG A 1 238 ? -8.142 -10.816 10.435 1.00 90.94 238 ARG A CA 1
ATOM 1645 C C . ARG A 1 238 ? -9.036 -10.071 11.412 1.00 90.94 238 ARG A C 1
ATOM 1647 O O . ARG A 1 238 ? -9.187 -10.467 12.562 1.00 90.94 238 ARG A O 1
ATOM 1654 N N . SER A 1 239 ? -9.649 -9.011 10.920 1.00 92.44 239 SER A N 1
ATOM 1655 C CA . SER A 1 239 ? -10.727 -8.277 11.563 1.00 92.44 239 SER A CA 1
ATOM 1656 C C . SER A 1 239 ? -11.951 -8.308 10.652 1.00 92.44 239 SER A C 1
ATOM 1658 O O . SER A 1 239 ? -11.824 -8.229 9.428 1.00 92.44 239 SER A O 1
ATOM 1660 N N . THR A 1 240 ? -13.132 -8.443 11.251 1.00 92.12 240 THR A N 1
ATOM 1661 C CA . THR A 1 240 ? -14.439 -8.398 10.571 1.00 92.12 240 THR A CA 1
ATOM 1662 C C . THR A 1 240 ? -15.314 -7.250 11.077 1.00 92.12 240 THR A C 1
ATOM 1664 O O . THR A 1 240 ? -16.524 -7.254 10.864 1.00 92.12 240 THR A O 1
ATOM 1667 N N . ASP A 1 241 ? -14.717 -6.287 11.779 1.00 90.81 241 ASP A N 1
ATOM 1668 C CA . ASP A 1 241 ? -15.369 -5.128 12.399 1.00 90.81 241 ASP A CA 1
ATOM 1669 C C . ASP A 1 241 ? -14.636 -3.809 12.075 1.00 90.81 241 ASP A C 1
ATOM 1671 O O . ASP A 1 241 ? -14.672 -2.826 12.822 1.00 90.81 241 ASP A O 1
ATOM 1675 N N . GLY A 1 242 ? -13.945 -3.778 10.933 1.00 89.25 242 GLY A N 1
ATOM 1676 C CA . GLY A 1 242 ? -13.247 -2.594 10.438 1.00 89.25 242 GLY A CA 1
ATOM 1677 C C . GLY A 1 242 ? -12.020 -2.236 11.275 1.00 89.25 242 GLY A C 1
ATOM 1678 O O . GLY A 1 242 ? -11.729 -1.056 11.466 1.00 89.25 242 GLY A O 1
ATOM 1679 N N . GLY A 1 243 ? -11.333 -3.240 11.821 1.00 92.62 243 GLY A N 1
ATOM 1680 C CA . GLY A 1 243 ? -10.111 -3.090 12.607 1.00 92.62 243 GLY A CA 1
ATOM 1681 C C . GLY A 1 243 ? -10.330 -2.750 14.079 1.00 92.62 243 GLY A C 1
ATOM 1682 O O . GLY A 1 243 ? -9.389 -2.280 14.715 1.00 92.62 243 GLY A O 1
ATOM 1683 N N . ALA A 1 244 ? -11.531 -2.927 14.637 1.00 92.50 244 ALA A N 1
ATOM 1684 C CA . ALA A 1 244 ? -11.750 -2.716 16.070 1.00 92.50 244 ALA A CA 1
ATOM 1685 C C . ALA A 1 244 ? -11.165 -3.878 16.888 1.00 92.50 244 ALA A C 1
ATOM 1687 O O . ALA A 1 244 ? -10.445 -3.655 17.867 1.00 92.50 244 ALA A O 1
ATOM 1688 N N . THR A 1 245 ? -11.399 -5.110 16.438 1.00 94.12 245 THR A N 1
ATOM 1689 C CA . THR A 1 245 ? -10.830 -6.327 17.016 1.00 94.12 245 THR A CA 1
ATOM 1690 C C . THR A 1 245 ? -10.184 -7.191 15.935 1.00 94.12 245 THR A C 1
ATOM 1692 O O . THR A 1 245 ? -10.641 -7.238 14.792 1.00 94.12 245 THR A O 1
ATOM 1695 N N . PHE A 1 246 ? -9.089 -7.860 16.289 1.00 92.50 246 PHE A N 1
ATOM 1696 C CA . PHE A 1 246 ? -8.389 -8.814 15.435 1.00 92.50 246 PHE A CA 1
ATOM 1697 C C . PHE A 1 246 ? -8.400 -10.208 16.057 1.00 92.50 246 PHE A C 1
ATOM 1699 O O . PHE A 1 246 ? -8.302 -10.362 17.272 1.00 92.50 246 PHE A O 1
ATOM 1706 N N . ALA A 1 247 ? -8.455 -11.223 15.204 1.00 90.00 247 ALA A N 1
ATOM 1707 C CA . ALA A 1 247 ? -8.262 -12.621 15.557 1.00 90.00 247 ALA A CA 1
ATOM 1708 C C . ALA A 1 247 ? -7.175 -13.241 14.659 1.00 90.00 247 ALA A C 1
ATOM 1710 O O . ALA A 1 247 ? -7.001 -12.789 13.522 1.00 90.00 247 ALA A O 1
ATOM 1711 N N . PRO A 1 248 ? -6.434 -14.258 15.134 1.00 86.75 248 PRO A N 1
ATOM 1712 C CA . PRO A 1 248 ? -5.495 -15.002 14.297 1.00 86.75 248 PRO A CA 1
ATOM 1713 C C . PRO A 1 248 ? -6.178 -15.588 13.053 1.00 86.75 248 PRO A C 1
ATOM 1715 O O . PRO A 1 248 ? -7.295 -16.098 13.128 1.00 86.75 248 PRO A O 1
ATOM 1718 N N . ALA A 1 249 ? -5.496 -15.513 11.914 1.00 84.19 249 ALA A N 1
ATOM 1719 C CA . ALA A 1 249 ? -5.949 -16.010 10.613 1.00 84.19 249 ALA A CA 1
ATOM 1720 C C . ALA A 1 249 ? -4.857 -16.853 9.931 1.00 84.19 249 ALA A C 1
ATOM 1722 O O . ALA A 1 249 ? -4.672 -16.811 8.722 1.00 84.19 249 ALA A O 1
ATOM 1723 N N . ASP A 1 250 ? -4.085 -17.591 10.721 1.00 75.44 250 ASP A N 1
ATOM 1724 C CA . ASP A 1 250 ? -2.871 -18.300 10.314 1.00 75.44 250 ASP A CA 1
ATOM 1725 C C . ASP A 1 250 ? -3.064 -19.812 10.104 1.00 75.44 250 ASP A C 1
ATOM 1727 O O . ASP A 1 250 ? -2.099 -20.528 9.823 1.00 75.44 250 ASP A O 1
ATOM 1731 N N . GLN A 1 251 ? -4.304 -20.302 10.181 1.00 77.06 251 GLN A N 1
ATOM 1732 C CA . GLN A 1 251 ? -4.624 -21.707 9.931 1.00 77.06 251 GLN A CA 1
ATOM 1733 C C . GLN A 1 251 ? -4.184 -22.143 8.525 1.00 77.06 251 GLN A C 1
ATOM 1735 O O . GLN A 1 251 ? -4.534 -21.527 7.521 1.00 77.06 251 GLN A O 1
ATOM 1740 N N . GLY A 1 252 ? -3.424 -23.238 8.449 1.00 72.50 252 GLY A N 1
ATOM 1741 C CA . GLY A 1 252 ? -2.948 -23.805 7.183 1.00 72.50 252 GLY A CA 1
ATOM 1742 C C . GLY A 1 252 ? -1.702 -23.132 6.599 1.00 72.50 252 GLY A C 1
ATOM 1743 O O . GLY A 1 252 ? -1.160 -23.620 5.605 1.00 72.50 252 GLY A O 1
ATOM 1744 N N . LEU A 1 253 ? -1.194 -22.062 7.219 1.00 73.00 253 LEU A N 1
ATOM 1745 C CA . LEU A 1 253 ? 0.180 -21.628 6.975 1.00 73.00 253 LEU A CA 1
ATOM 1746 C C . LEU A 1 253 ? 1.149 -22.679 7.575 1.00 73.00 253 LEU A C 1
ATOM 1748 O O . LEU A 1 253 ? 0.729 -23.455 8.434 1.00 73.00 253 LEU A O 1
ATOM 1752 N N . PRO A 1 254 ? 2.425 -22.766 7.127 1.00 69.25 254 PRO A N 1
ATOM 1753 C CA . PRO A 1 254 ? 3.437 -23.680 7.703 1.00 69.25 254 PRO A CA 1
ATOM 1754 C C . PRO A 1 254 ? 3.570 -23.512 9.225 1.00 69.25 254 PRO A C 1
ATOM 1756 O O . PRO A 1 254 ? 2.924 -22.633 9.743 1.00 69.25 254 PRO A O 1
ATOM 1759 N N . ASP A 1 255 ? 4.441 -24.218 9.964 1.00 65.81 255 ASP A N 1
ATOM 1760 C CA . ASP A 1 255 ? 4.733 -23.925 11.392 1.00 65.81 255 ASP A CA 1
ATOM 1761 C C . ASP A 1 255 ? 6.174 -23.442 11.658 1.00 65.81 255 ASP A C 1
ATOM 1763 O O . ASP A 1 255 ? 7.082 -23.772 10.902 1.00 65.81 255 ASP A O 1
ATOM 1767 N N . ALA A 1 256 ? 6.322 -22.556 12.661 1.00 54.16 256 ALA A N 1
ATOM 1768 C CA . ALA A 1 256 ? 7.488 -21.724 13.038 1.00 54.16 256 ALA A CA 1
ATOM 1769 C C . ALA A 1 256 ? 7.768 -20.431 12.218 1.00 54.16 256 ALA A C 1
ATOM 1771 O O . ALA A 1 256 ? 7.849 -20.457 10.994 1.00 54.16 256 ALA A O 1
ATOM 1772 N N . ARG A 1 257 ? 7.927 -19.304 12.948 1.00 57.88 257 ARG A N 1
ATOM 1773 C CA . ARG A 1 257 ? 8.346 -17.933 12.545 1.00 57.88 257 ARG A CA 1
ATOM 1774 C C . ARG A 1 257 ? 8.124 -17.588 11.066 1.00 57.88 257 ARG A C 1
ATOM 1776 O O . ARG A 1 257 ? 8.940 -17.926 10.222 1.00 57.88 257 ARG A O 1
ATOM 1783 N N . ARG A 1 258 ? 7.060 -16.856 10.747 1.00 68.62 258 ARG A N 1
ATOM 1784 C CA . ARG A 1 258 ? 6.713 -16.478 9.369 1.00 68.62 258 ARG A CA 1
ATOM 1785 C C . ARG A 1 258 ? 6.636 -14.981 9.237 1.00 68.62 258 ARG A C 1
ATOM 1787 O O . ARG A 1 258 ? 5.768 -14.405 9.854 1.00 68.62 258 ARG A O 1
ATOM 1794 N N . ASN A 1 259 ? 7.451 -14.346 8.410 1.00 76.75 259 ASN A N 1
ATOM 1795 C CA . ASN A 1 259 ? 7.276 -12.911 8.193 1.00 76.75 259 ASN A CA 1
ATOM 1796 C C . ASN A 1 259 ? 6.165 -12.693 7.174 1.00 76.75 259 ASN A C 1
ATOM 1798 O O . ASN A 1 259 ? 6.329 -13.110 6.028 1.00 76.75 259 ASN A O 1
ATOM 1802 N N . VAL A 1 260 ? 5.067 -12.047 7.565 1.00 80.50 260 VAL A N 1
ATOM 1803 C CA . VAL A 1 260 ? 4.081 -11.564 6.595 1.00 80.50 260 VAL A CA 1
ATOM 1804 C C . VAL A 1 260 ? 4.633 -10.279 5.994 1.00 80.50 260 VAL A C 1
ATOM 1806 O O . VAL A 1 260 ? 4.653 -9.238 6.641 1.00 80.50 260 VAL A O 1
ATOM 1809 N N . THR A 1 261 ? 5.141 -10.362 4.767 1.00 80.50 261 THR A N 1
ATOM 1810 C CA . THR A 1 261 ? 5.828 -9.239 4.107 1.00 80.50 261 THR A CA 1
ATOM 1811 C C . THR A 1 261 ? 4.892 -8.392 3.259 1.00 80.50 261 THR A C 1
ATOM 1813 O O . THR A 1 261 ? 5.179 -7.229 2.993 1.00 80.50 261 THR A O 1
ATOM 1816 N N . CYS A 1 262 ? 3.790 -8.975 2.787 1.00 81.75 262 CYS A N 1
ATOM 1817 C CA . CYS A 1 262 ? 2.768 -8.262 2.033 1.00 81.75 262 CYS A CA 1
ATOM 1818 C C . CYS A 1 262 ? 1.434 -9.010 2.065 1.00 81.75 262 CYS A C 1
ATOM 1820 O O . CYS A 1 262 ? 1.388 -10.237 2.181 1.00 81.75 262 CYS A O 1
ATOM 1822 N N . ILE A 1 263 ? 0.350 -8.252 1.922 1.00 85.12 263 ILE A N 1
ATOM 1823 C CA . ILE A 1 263 ? -1.013 -8.762 1.794 1.00 85.12 263 ILE A CA 1
ATOM 1824 C C . ILE A 1 263 ? -1.642 -8.076 0.583 1.00 85.12 263 ILE A C 1
ATOM 1826 O O . ILE A 1 263 ? -1.544 -6.858 0.435 1.00 85.12 263 ILE A O 1
ATOM 1830 N N . ALA A 1 264 ? -2.288 -8.848 -0.285 1.00 83.44 264 ALA A N 1
ATOM 1831 C CA . ALA A 1 264 ? -3.072 -8.338 -1.399 1.00 83.44 264 ALA A CA 1
ATOM 1832 C C . ALA A 1 264 ? -4.448 -9.006 -1.398 1.00 83.44 264 ALA A C 1
ATOM 1834 O O . ALA A 1 264 ? -4.549 -10.229 -1.444 1.00 83.44 264 ALA A O 1
ATOM 1835 N N . VAL A 1 265 ? -5.514 -8.206 -1.372 1.00 78.75 265 VAL A N 1
ATOM 1836 C CA . VAL A 1 265 ? -6.894 -8.706 -1.378 1.00 78.75 265 VAL A CA 1
ATOM 1837 C C . VAL A 1 265 ? -7.538 -8.384 -2.723 1.00 78.75 265 VAL A C 1
ATOM 1839 O O . VAL A 1 265 ? -7.533 -7.236 -3.162 1.00 78.75 265 VAL A O 1
ATOM 1842 N N . SER A 1 266 ? -8.085 -9.396 -3.394 1.00 73.50 266 SER A N 1
ATOM 1843 C CA . SER A 1 266 ? -8.721 -9.269 -4.707 1.00 73.50 266 SER A CA 1
ATOM 1844 C C . SER A 1 266 ? -10.126 -9.858 -4.709 1.00 73.50 266 SER A C 1
ATOM 1846 O O . SER A 1 266 ? -10.401 -10.868 -4.074 1.00 73.50 266 SER A O 1
ATOM 1848 N N . VAL A 1 267 ? -11.018 -9.248 -5.487 1.00 64.94 267 VAL A N 1
ATOM 1849 C CA . VAL A 1 267 ? -12.401 -9.713 -5.703 1.00 64.94 267 VAL A CA 1
ATOM 1850 C C . VAL A 1 267 ? -12.619 -10.267 -7.114 1.00 64.94 267 VAL A C 1
ATOM 1852 O O . VAL A 1 267 ? -13.741 -10.591 -7.490 1.00 64.94 267 VAL A O 1
ATOM 1855 N N . ALA A 1 268 ? -11.551 -10.404 -7.909 1.00 56.00 268 ALA A N 1
ATOM 1856 C CA . ALA A 1 268 ? -11.621 -10.748 -9.332 1.00 56.00 268 ALA A CA 1
ATOM 1857 C C . ALA A 1 268 ? -12.045 -12.208 -9.640 1.00 56.00 268 ALA A C 1
ATOM 1859 O O . ALA A 1 268 ? -11.947 -12.636 -10.785 1.00 56.00 268 ALA A O 1
ATOM 1860 N N . GLY A 1 269 ? -12.512 -12.980 -8.651 1.00 52.81 269 GLY A N 1
ATOM 1861 C CA . GLY A 1 269 ? -12.861 -14.402 -8.791 1.00 52.81 269 GLY A CA 1
ATOM 1862 C C . GLY A 1 269 ? -14.200 -14.816 -8.171 1.00 52.81 269 GLY A C 1
ATOM 1863 O O . GLY A 1 269 ? -14.424 -16.009 -7.994 1.00 52.81 269 GLY A O 1
ATOM 1864 N N . GLY A 1 270 ? -15.073 -13.860 -7.832 1.00 51.91 270 GLY A N 1
ATOM 1865 C CA . GLY A 1 270 ? -16.325 -14.105 -7.106 1.00 51.91 270 GLY A CA 1
ATOM 1866 C C . GLY A 1 270 ? -16.237 -13.735 -5.622 1.00 51.91 270 GLY A C 1
ATOM 1867 O O . GLY A 1 270 ? -15.234 -13.189 -5.166 1.00 51.91 270 GLY A O 1
ATOM 1868 N N . ARG A 1 271 ? -17.321 -13.983 -4.877 1.00 57.16 271 ARG A N 1
ATOM 1869 C CA . ARG A 1 271 ? -17.350 -13.893 -3.409 1.00 57.16 271 ARG A CA 1
ATOM 1870 C C . ARG A 1 271 ? -17.230 -15.312 -2.842 1.00 57.16 271 ARG A C 1
ATOM 1872 O O . ARG A 1 271 ? -17.972 -16.172 -3.315 1.00 57.16 271 ARG A O 1
ATOM 1879 N N . PRO A 1 272 ? -16.358 -15.561 -1.852 1.00 60.94 272 PRO A N 1
ATOM 1880 C CA . PRO A 1 272 ? -15.573 -14.594 -1.066 1.00 60.94 272 PRO A CA 1
ATOM 1881 C C . PRO A 1 272 ? -14.343 -14.019 -1.803 1.00 60.94 272 PRO A C 1
ATOM 1883 O O . PRO A 1 272 ? -13.894 -14.604 -2.791 1.00 60.94 272 PRO A O 1
ATOM 1886 N N . PRO A 1 273 ? -13.802 -12.864 -1.353 1.00 64.75 273 PRO A N 1
ATOM 1887 C CA . PRO A 1 273 ? -12.570 -12.300 -1.905 1.00 64.75 273 PRO A CA 1
ATOM 1888 C C . PRO A 1 273 ? -11.399 -13.284 -1.775 1.00 64.75 273 PRO A C 1
ATOM 1890 O O . PRO A 1 273 ? -11.263 -13.982 -0.776 1.00 64.75 273 PRO A O 1
ATOM 1893 N N . ALA A 1 274 ? -10.524 -13.311 -2.778 1.00 68.62 274 ALA A N 1
ATOM 1894 C CA . ALA A 1 274 ? -9.259 -14.026 -2.708 1.00 68.62 274 ALA A CA 1
ATOM 1895 C C . ALA A 1 274 ? -8.222 -13.161 -1.982 1.00 68.62 274 ALA A C 1
ATOM 1897 O O . ALA A 1 274 ? -7.912 -12.053 -2.426 1.00 68.62 274 ALA A O 1
ATOM 1898 N N . VAL A 1 275 ? -7.651 -13.686 -0.903 1.00 73.31 275 VAL A N 1
ATOM 1899 C CA . VAL A 1 275 ? -6.539 -13.051 -0.185 1.00 73.31 275 VAL A CA 1
ATOM 1900 C C . VAL A 1 275 ? -5.250 -13.744 -0.594 1.00 73.31 275 VAL A C 1
ATOM 1902 O O . VAL A 1 275 ? -5.163 -14.970 -0.579 1.00 73.31 275 VAL A O 1
ATOM 1905 N N . LEU A 1 276 ? -4.254 -12.963 -0.989 1.00 74.19 276 LEU A N 1
ATOM 1906 C CA . LEU A 1 276 ? -2.898 -13.416 -1.255 1.00 74.19 276 LEU A CA 1
ATOM 1907 C C . LEU A 1 276 ? -1.980 -12.856 -0.178 1.00 74.19 276 LEU A C 1
ATOM 1909 O O . LEU A 1 276 ? -1.980 -11.654 0.087 1.00 74.19 276 LEU A O 1
ATOM 1913 N N . VAL A 1 277 ? -1.177 -13.729 0.415 1.00 73.31 277 VAL A N 1
ATOM 1914 C CA . VAL A 1 277 ? -0.271 -13.383 1.508 1.00 73.31 277 VAL A CA 1
ATOM 1915 C C . VAL A 1 277 ? 1.135 -13.803 1.120 1.00 73.31 277 VAL A C 1
ATOM 1917 O O . VAL A 1 277 ? 1.398 -14.979 0.869 1.00 73.31 277 VAL A O 1
ATOM 1920 N N . GLY A 1 278 ? 2.041 -12.831 1.056 1.00 74.38 278 GLY A N 1
ATOM 1921 C CA . GLY A 1 278 ? 3.468 -13.085 0.921 1.00 74.38 278 GLY A CA 1
ATOM 1922 C C . GLY A 1 278 ? 4.054 -13.406 2.287 1.00 74.38 278 GLY A C 1
ATOM 1923 O O . GLY A 1 278 ? 4.008 -12.580 3.199 1.00 74.38 278 GLY A O 1
ATOM 1924 N N . VAL A 1 279 ? 4.601 -14.609 2.422 1.00 71.31 279 VAL A N 1
ATOM 1925 C CA . VAL A 1 279 ? 5.195 -15.108 3.657 1.00 71.31 279 VAL A CA 1
ATOM 1926 C C . VAL A 1 279 ? 6.650 -15.464 3.403 1.00 71.31 279 VAL A C 1
ATOM 1928 O O . VAL A 1 279 ? 6.956 -16.206 2.474 1.00 71.31 279 VAL A O 1
ATOM 1931 N N . ASN A 1 280 ? 7.555 -14.986 4.251 1.00 71.75 280 ASN A N 1
ATOM 1932 C CA . ASN A 1 280 ? 8.969 -15.346 4.203 1.00 71.75 280 ASN A CA 1
ATOM 1933 C C . ASN A 1 280 ? 9.356 -16.148 5.459 1.00 71.75 280 ASN A C 1
ATOM 1935 O O . ASN A 1 280 ? 9.543 -15.556 6.528 1.00 71.75 280 ASN A O 1
ATOM 1939 N N . PRO A 1 281 ? 9.437 -17.490 5.378 1.00 59.59 281 PRO A N 1
ATOM 1940 C CA . PRO A 1 281 ? 9.961 -18.322 6.451 1.00 59.59 281 PRO A CA 1
ATOM 1941 C C . PRO A 1 281 ? 11.503 -18.251 6.489 1.00 59.59 281 PRO A C 1
ATOM 1943 O O . PRO A 1 281 ? 12.149 -18.297 5.436 1.00 59.59 281 PRO A O 1
ATOM 1946 N N . PRO A 1 282 ? 12.128 -18.220 7.679 1.00 57.28 282 PRO A N 1
ATOM 1947 C CA . PRO A 1 282 ? 13.575 -18.250 7.836 1.00 57.28 282 PRO A CA 1
ATOM 1948 C C . PRO A 1 282 ? 14.219 -19.390 7.039 1.00 57.28 282 PRO A C 1
ATOM 1950 O O . PRO A 1 282 ? 13.865 -20.557 7.202 1.00 57.28 282 PRO A O 1
ATOM 1953 N N . GLY A 1 283 ? 15.172 -19.044 6.170 1.00 54.88 283 GLY A N 1
ATOM 1954 C CA . GLY A 1 28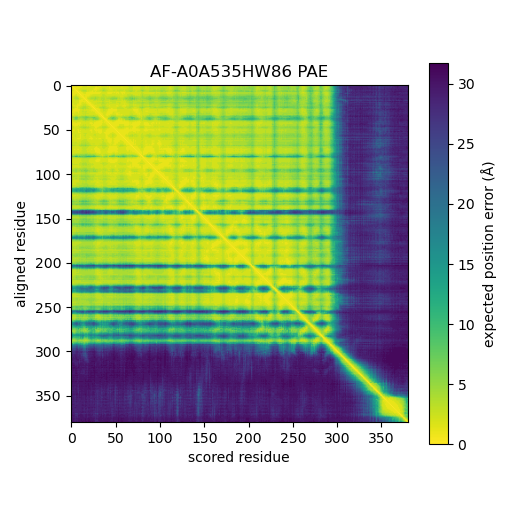3 ? 15.985 -20.007 5.421 1.00 54.88 283 GLY A CA 1
ATOM 1955 C C . GLY A 1 283 ? 15.277 -20.762 4.289 1.00 54.88 283 GLY A C 1
ATOM 1956 O O . GLY A 1 283 ? 15.911 -21.621 3.683 1.00 54.88 283 GLY A O 1
ATOM 1957 N N . LYS A 1 284 ? 14.002 -20.470 3.983 1.00 56.22 284 LYS A N 1
ATOM 1958 C CA . LYS A 1 284 ? 13.230 -21.185 2.941 1.00 56.22 284 LYS A CA 1
ATOM 1959 C C . LYS A 1 284 ? 12.821 -20.330 1.733 1.00 56.22 284 LYS A C 1
ATOM 1961 O O . LYS A 1 284 ? 12.241 -20.868 0.796 1.00 56.22 284 LYS A O 1
ATOM 1966 N N . GLY A 1 285 ? 13.166 -19.040 1.724 1.00 62.88 285 GLY A N 1
ATOM 1967 C CA . GLY A 1 285 ? 12.763 -18.102 0.669 1.00 62.88 285 GLY A CA 1
ATOM 1968 C C . GLY A 1 285 ? 11.279 -17.720 0.752 1.00 62.88 285 GLY A C 1
ATOM 1969 O O . GLY A 1 285 ? 10.498 -18.359 1.450 1.00 62.88 285 GLY A O 1
ATOM 1970 N N . GLY A 1 286 ? 10.884 -16.647 0.063 1.00 69.75 286 GLY A N 1
ATOM 1971 C CA . GLY A 1 286 ? 9.498 -16.169 0.072 1.00 69.75 286 GLY A CA 1
ATOM 1972 C C . GLY A 1 286 ? 8.537 -17.129 -0.637 1.00 69.75 286 GLY A C 1
ATOM 1973 O O . GLY A 1 286 ? 8.851 -17.651 -1.704 1.00 69.75 286 GLY A O 1
ATOM 1974 N N . ALA A 1 287 ? 7.353 -17.321 -0.066 1.00 72.06 287 ALA A N 1
ATOM 1975 C CA . ALA A 1 287 ? 6.249 -18.080 -0.639 1.00 72.06 287 ALA A CA 1
ATOM 1976 C C . ALA A 1 287 ? 4.970 -17.233 -0.636 1.00 72.06 287 ALA A C 1
ATOM 1978 O O . ALA A 1 287 ? 4.785 -16.371 0.223 1.00 72.06 287 ALA A O 1
ATOM 1979 N N . VAL A 1 288 ? 4.081 -17.484 -1.596 1.00 77.25 288 VAL A N 1
ATOM 1980 C CA . VAL A 1 288 ? 2.768 -16.834 -1.662 1.00 77.25 288 VAL A CA 1
ATOM 1981 C C . VAL A 1 288 ? 1.699 -17.857 -1.316 1.00 77.25 288 VAL A C 1
ATOM 1983 O O . VAL A 1 288 ? 1.632 -18.920 -1.929 1.00 77.25 288 VAL A O 1
ATOM 1986 N N . TYR A 1 289 ? 0.865 -17.520 -0.341 1.00 74.88 289 TYR A N 1
ATOM 1987 C CA . TYR A 1 289 ? -0.283 -18.315 0.076 1.00 74.88 289 TYR A CA 1
ATOM 1988 C C . TYR A 1 289 ? -1.558 -17.636 -0.394 1.00 74.88 289 TYR A C 1
ATOM 1990 O O . TYR A 1 289 ? -1.642 -16.407 -0.425 1.00 74.88 289 TYR A O 1
ATOM 1998 N N . ARG A 1 290 ? -2.553 -18.442 -0.756 1.00 75.50 290 ARG A N 1
ATOM 1999 C CA . ARG A 1 290 ? -3.887 -17.969 -1.106 1.00 75.50 290 ARG A CA 1
ATOM 2000 C C . ARG A 1 290 ? -4.876 -18.473 -0.070 1.00 75.50 290 ARG A C 1
ATOM 2002 O O . ARG A 1 290 ? -4.995 -19.680 0.117 1.00 75.50 290 ARG A O 1
ATOM 2009 N N . GLU A 1 291 ? -5.603 -17.557 0.550 1.00 68.56 291 GLU A N 1
ATOM 2010 C CA . GLU A 1 291 ? -6.743 -17.908 1.388 1.00 68.56 291 GLU A CA 1
ATOM 2011 C C . GLU A 1 291 ? -7.913 -18.330 0.492 1.00 68.56 291 GLU A C 1
ATOM 2013 O O . GLU A 1 291 ? -8.268 -17.650 -0.479 1.00 68.56 291 GLU A O 1
ATOM 2018 N N . LEU A 1 292 ? -8.487 -19.485 0.816 1.00 62.78 292 LEU A N 1
ATOM 2019 C CA . LEU A 1 292 ? -9.679 -20.058 0.196 1.00 62.78 292 LEU A CA 1
ATOM 2020 C C . LEU A 1 292 ? -10.750 -20.259 1.279 1.00 62.78 292 LEU A C 1
ATOM 2022 O O . LEU A 1 292 ? -11.374 -21.314 1.344 1.00 62.78 292 LEU A O 1
ATOM 2026 N N . ASP A 1 293 ? -10.921 -19.302 2.192 1.00 53.09 293 ASP A N 1
ATOM 2027 C CA . ASP A 1 293 ? -11.938 -19.431 3.236 1.00 53.09 293 ASP A CA 1
ATOM 2028 C C . ASP A 1 293 ? -13.339 -19.170 2.653 1.00 53.09 293 ASP A C 1
ATOM 2030 O O . ASP A 1 293 ? -13.800 -18.035 2.552 1.00 53.09 293 ASP A O 1
ATOM 2034 N N . ALA A 1 294 ? -14.022 -20.248 2.253 1.00 49.03 294 ALA A N 1
ATOM 2035 C CA . ALA A 1 294 ? -15.424 -20.243 1.827 1.00 49.03 294 ALA A CA 1
ATOM 2036 C C . ALA A 1 294 ? -16.427 -20.185 3.000 1.00 49.03 294 ALA A C 1
ATOM 2038 O O . ALA A 1 294 ? -17.633 -20.141 2.761 1.00 49.03 294 ALA A O 1
ATOM 2039 N N . SER A 1 295 ? -15.946 -20.205 4.249 1.00 40.78 295 SER A N 1
ATOM 2040 C CA . SER A 1 295 ? -16.757 -20.231 5.473 1.00 40.78 295 SER A CA 1
ATOM 2041 C C . SER A 1 295 ? -16.796 -18.899 6.227 1.00 40.78 295 SER A C 1
ATOM 2043 O O . SER A 1 295 ? -17.591 -18.754 7.155 1.00 40.78 295 SER A O 1
ATOM 2045 N N . ALA A 1 296 ? -15.994 -17.916 5.802 1.00 46.12 296 ALA A N 1
ATOM 2046 C CA . ALA A 1 296 ? -16.043 -16.539 6.271 1.00 46.12 296 ALA A CA 1
ATOM 2047 C C . ALA A 1 296 ? -17.502 -16.029 6.295 1.00 46.12 296 ALA A C 1
ATOM 2049 O O . ALA A 1 296 ? -18.101 -15.880 5.223 1.00 46.12 296 ALA A O 1
ATOM 2050 N N . PRO A 1 297 ? -18.089 -15.742 7.478 1.00 41.19 297 PRO A N 1
ATOM 2051 C CA . PRO A 1 297 ? -19.425 -15.173 7.535 1.00 41.19 297 PRO A CA 1
ATOM 2052 C C . PRO A 1 297 ? -19.428 -13.859 6.756 1.00 41.19 297 PRO A C 1
ATOM 2054 O O . PRO A 1 297 ? -18.476 -13.077 6.852 1.00 41.19 297 PRO A O 1
ATOM 2057 N N . ALA A 1 298 ? -20.484 -13.622 5.973 1.00 39.94 298 ALA A N 1
ATOM 2058 C CA . ALA A 1 298 ? -20.691 -12.320 5.354 1.00 39.94 298 ALA A CA 1
ATOM 2059 C C . ALA A 1 298 ? -20.609 -11.241 6.451 1.00 39.94 298 ALA A C 1
ATOM 2061 O O . ALA A 1 298 ? -21.134 -11.477 7.546 1.00 39.94 298 ALA A O 1
ATOM 2062 N N . PRO A 1 299 ? -19.954 -10.092 6.194 1.00 43.59 299 PRO A N 1
ATOM 2063 C CA . PRO A 1 299 ? -19.933 -8.999 7.158 1.00 43.59 299 PRO A CA 1
ATOM 2064 C C . PRO A 1 299 ? -21.364 -8.724 7.629 1.00 43.59 299 PRO A C 1
ATOM 2066 O O . PRO A 1 299 ? -22.275 -8.684 6.790 1.00 43.59 299 PRO A O 1
ATOM 2069 N N . PRO A 1 300 ? -21.591 -8.546 8.942 1.00 31.72 300 PRO A N 1
ATOM 2070 C CA . PRO A 1 300 ? -22.893 -8.121 9.419 1.00 31.72 300 PRO A CA 1
ATOM 2071 C C . PRO A 1 300 ? -23.293 -6.849 8.666 1.00 31.72 300 PRO A C 1
ATOM 2073 O O . PRO A 1 300 ? -22.463 -5.956 8.468 1.00 31.72 300 PRO A O 1
ATOM 2076 N N . ALA A 1 301 ? -24.551 -6.762 8.227 1.00 32.56 301 ALA A N 1
ATOM 2077 C CA . ALA A 1 301 ? -25.071 -5.515 7.685 1.00 32.56 301 ALA A CA 1
ATOM 2078 C C . ALA A 1 301 ? -24.879 -4.424 8.749 1.00 32.56 301 ALA A C 1
ATOM 2080 O O . ALA A 1 301 ? -25.317 -4.594 9.887 1.00 32.56 301 ALA A O 1
ATOM 2081 N N . LEU A 1 302 ? -24.184 -3.341 8.388 1.00 29.20 302 LEU A N 1
ATOM 2082 C CA . LEU A 1 302 ? -23.970 -2.200 9.271 1.00 29.20 302 LEU A CA 1
ATOM 2083 C C . LEU A 1 302 ? -25.337 -1.586 9.597 1.00 29.20 302 LEU A C 1
ATOM 2085 O O . LEU A 1 302 ? -25.910 -0.851 8.795 1.00 29.20 302 LEU A O 1
ATOM 2089 N N . GLY A 1 303 ? -25.881 -1.933 10.762 1.00 28.84 303 GLY A N 1
ATOM 2090 C CA . GLY A 1 303 ? -26.982 -1.196 11.361 1.00 28.84 303 GLY A CA 1
ATOM 2091 C C . GLY A 1 303 ? -26.474 0.181 11.771 1.00 28.84 303 GLY A C 1
ATOM 2092 O O . GLY A 1 303 ? -25.360 0.298 12.280 1.00 28.84 303 GLY A O 1
ATOM 2093 N N . ALA A 1 304 ? -27.269 1.225 11.532 1.00 30.81 304 ALA A N 1
ATOM 2094 C CA . ALA A 1 304 ? -26.980 2.545 12.076 1.00 30.81 304 ALA A CA 1
ATOM 2095 C C . ALA A 1 304 ? -26.767 2.421 13.592 1.00 30.81 304 ALA A C 1
ATOM 2097 O O . ALA A 1 304 ? -27.590 1.805 14.276 1.00 30.81 304 ALA A O 1
ATOM 2098 N N . GLU A 1 305 ? -25.667 2.982 14.103 1.00 30.02 305 GLU A N 1
ATOM 2099 C CA . GLU A 1 305 ? -25.420 3.065 15.539 1.00 30.02 305 GLU A CA 1
ATOM 2100 C C . GLU A 1 305 ? -26.644 3.685 16.213 1.00 30.02 305 GLU A C 1
ATOM 2102 O O . GLU A 1 305 ? -26.936 4.873 16.078 1.00 30.02 305 GLU A O 1
ATOM 2107 N N . THR A 1 306 ? -27.392 2.857 16.935 1.00 30.17 306 THR A N 1
ATOM 2108 C CA . THR A 1 306 ? -28.343 3.350 17.918 1.00 30.17 306 THR A CA 1
ATOM 2109 C C . THR A 1 306 ? -27.540 3.494 19.196 1.00 30.17 306 THR A C 1
ATOM 2111 O O . THR A 1 306 ? -27.058 2.503 19.743 1.00 30.17 306 THR A O 1
ATOM 2114 N N . ALA A 1 307 ? -27.342 4.730 19.643 1.00 41.28 307 ALA A N 1
ATOM 2115 C CA . ALA A 1 307 ? -26.714 5.010 20.922 1.00 41.28 307 ALA A CA 1
ATOM 2116 C C . ALA A 1 307 ? -27.553 4.384 22.044 1.00 41.28 307 ALA A C 1
ATOM 2118 O O . ALA A 1 307 ? -28.540 4.971 22.479 1.00 41.28 307 ALA A O 1
ATOM 2119 N N . VAL A 1 308 ? -27.173 3.197 22.514 1.00 31.97 308 VAL A N 1
ATOM 2120 C CA . VAL A 1 308 ? -27.636 2.661 23.793 1.00 31.97 308 VAL A CA 1
ATOM 2121 C C . VAL A 1 308 ? -26.500 1.872 24.433 1.00 31.97 308 VAL A C 1
ATOM 2123 O O . VAL A 1 308 ? -26.247 0.721 24.097 1.00 31.97 308 VAL A O 1
ATOM 2126 N N . ALA A 1 309 ? -25.854 2.484 25.418 1.00 30.53 309 ALA A N 1
ATOM 2127 C CA . ALA A 1 309 ? -25.272 1.740 26.521 1.00 30.53 309 ALA A CA 1
ATOM 2128 C C . ALA A 1 309 ? -25.759 2.393 27.817 1.00 30.53 309 ALA A C 1
ATOM 2130 O O . ALA A 1 309 ? -25.436 3.534 28.139 1.00 30.53 309 ALA A O 1
ATOM 2131 N N . THR A 1 310 ? -26.612 1.651 28.512 1.00 29.02 310 THR A N 1
ATOM 2132 C CA . THR A 1 310 ? -27.045 1.864 29.893 1.00 29.02 310 THR A CA 1
ATOM 2133 C C . THR A 1 310 ? -25.857 2.127 30.829 1.00 29.02 310 THR A C 1
ATOM 2135 O O . THR A 1 310 ? -24.825 1.467 30.685 1.00 29.02 310 THR A O 1
ATOM 2138 N N . PRO A 1 311 ? -25.983 3.032 31.817 1.00 31.36 311 PRO A N 1
ATOM 2139 C CA . PRO A 1 311 ? -24.901 3.324 32.746 1.00 31.36 311 PRO A CA 1
ATOM 2140 C C . PRO A 1 311 ? -24.662 2.153 33.711 1.00 31.36 311 PRO A C 1
ATOM 2142 O O . PRO A 1 311 ? -25.598 1.589 34.278 1.00 31.36 311 PRO A O 1
ATOM 2145 N N . VAL A 1 312 ? -23.389 1.816 33.918 1.00 33.16 312 VAL A N 1
ATOM 2146 C CA . VAL A 1 312 ? -22.923 0.941 35.006 1.00 33.16 312 VAL A CA 1
ATOM 2147 C C . VAL A 1 312 ? -23.044 1.709 36.339 1.00 33.16 312 VAL A C 1
ATOM 2149 O O . VAL A 1 312 ? -22.760 2.910 36.351 1.00 33.16 312 VAL A O 1
ATOM 2152 N N . PRO A 1 313 ? -23.445 1.085 37.467 1.00 31.88 313 PRO A N 1
ATOM 2153 C CA . PRO A 1 313 ? -23.575 1.790 38.742 1.00 31.88 313 PRO A CA 1
ATOM 2154 C C . PRO A 1 313 ? -22.209 2.268 39.246 1.00 31.88 313 PRO A C 1
ATOM 2156 O O . PRO A 1 313 ? -21.269 1.481 39.357 1.00 31.88 313 PRO A O 1
ATOM 2159 N N . ALA A 1 314 ? -22.107 3.554 39.577 1.00 31.97 314 ALA A N 1
ATOM 2160 C CA . ALA A 1 314 ? -20.920 4.135 40.188 1.00 31.97 314 ALA A CA 1
ATOM 2161 C C . ALA A 1 314 ? -20.917 3.886 41.706 1.00 31.97 314 ALA A C 1
ATOM 2163 O O . ALA A 1 314 ? -21.813 4.335 42.421 1.00 31.97 314 ALA A O 1
ATOM 2164 N N . THR A 1 315 ? -19.878 3.219 42.205 1.00 31.59 315 THR A N 1
ATOM 2165 C CA . THR A 1 315 ? -19.509 3.250 43.627 1.00 31.59 315 THR A CA 1
ATOM 2166 C C . THR A 1 315 ? -18.771 4.569 43.897 1.00 31.59 315 THR A C 1
ATOM 2168 O O . THR A 1 315 ? -17.811 4.860 43.183 1.00 31.59 315 THR A O 1
ATOM 2171 N N . PRO A 1 316 ? -19.174 5.394 44.881 1.00 32.25 316 PRO A N 1
ATOM 2172 C CA . PRO A 1 316 ? -18.517 6.673 45.128 1.00 32.25 316 PRO A CA 1
ATOM 2173 C C . PRO A 1 316 ? -17.154 6.475 45.807 1.00 32.25 316 PRO A C 1
ATOM 2175 O O . PRO A 1 316 ? -17.068 6.004 46.940 1.00 32.25 316 PRO A O 1
ATOM 2178 N N . THR A 1 317 ? -16.086 6.877 45.123 1.00 34.50 317 THR A N 1
ATOM 2179 C CA . THR A 1 317 ? -14.749 7.081 45.704 1.00 34.50 317 THR A CA 1
ATOM 2180 C C . THR A 1 317 ? -14.665 8.512 46.268 1.00 34.50 317 THR A C 1
ATOM 2182 O O . THR A 1 317 ? -15.227 9.424 45.655 1.00 34.50 317 THR A O 1
ATOM 2185 N N . PRO A 1 318 ? -14.006 8.762 47.419 1.00 34.00 318 PRO A N 1
ATOM 2186 C CA . PRO A 1 318 ? -14.053 10.067 48.077 1.00 34.00 318 PRO A CA 1
ATOM 2187 C C . PRO A 1 318 ? -13.349 11.168 47.274 1.00 34.00 318 PRO A C 1
ATOM 2189 O O . PRO A 1 318 ? -12.282 10.962 46.697 1.00 34.00 318 PRO A O 1
ATOM 2192 N N . VAL A 1 319 ? -13.947 12.359 47.300 1.00 37.34 319 VAL A N 1
ATOM 2193 C CA . VAL A 1 319 ? -13.439 13.594 46.689 1.00 37.34 319 VAL A CA 1
ATOM 2194 C C . VAL A 1 319 ? -12.228 14.112 47.482 1.00 37.34 319 VAL A C 1
ATOM 2196 O O . VAL A 1 319 ? -12.369 14.358 48.682 1.00 37.34 319 VAL A O 1
ATOM 2199 N N . PRO A 1 320 ? -11.053 14.330 46.862 1.00 33.88 320 PRO A N 1
ATOM 2200 C CA . PRO A 1 320 ? -9.957 15.030 47.515 1.00 33.88 320 PRO A CA 1
ATOM 2201 C C . PRO A 1 320 ? -10.190 16.549 47.516 1.00 33.88 320 PRO A C 1
ATOM 2203 O O . PRO A 1 320 ? -10.517 17.158 46.497 1.00 33.88 320 PRO A O 1
ATOM 2206 N N . THR A 1 321 ? -10.001 17.155 48.687 1.00 39.09 321 THR A N 1
ATOM 2207 C CA . THR A 1 321 ? -10.121 18.593 48.958 1.00 39.09 321 THR A CA 1
ATOM 2208 C C . THR A 1 321 ? -9.084 19.408 48.164 1.00 39.09 321 THR A C 1
ATOM 2210 O O . THR A 1 321 ? -7.904 19.047 48.178 1.00 39.09 321 THR A O 1
ATOM 2213 N N . PRO A 1 322 ? -9.452 20.529 47.510 1.00 34.84 322 PRO A N 1
ATOM 2214 C CA . PRO A 1 322 ? -8.491 21.365 46.793 1.00 34.84 322 PRO A CA 1
ATOM 2215 C C . PRO A 1 322 ? -7.578 22.128 47.763 1.00 34.84 322 PRO A C 1
ATOM 2217 O O . PRO A 1 322 ? -8.056 22.832 48.651 1.00 34.84 322 PRO A O 1
ATOM 2220 N N . VAL A 1 323 ? -6.264 22.047 47.548 1.00 36.97 323 VAL A N 1
ATOM 2221 C CA . VAL A 1 323 ? -5.269 22.936 48.169 1.00 36.97 323 VAL A CA 1
ATOM 2222 C C . VAL A 1 323 ? -4.900 24.018 47.153 1.00 36.97 323 VAL A C 1
ATOM 2224 O O . VAL A 1 323 ? -4.511 23.712 46.025 1.00 36.97 323 VAL A O 1
ATOM 2227 N N . ALA A 1 324 ? -5.042 25.287 47.537 1.00 34.06 324 ALA A N 1
ATOM 2228 C CA . ALA A 1 324 ? -4.732 26.433 46.687 1.00 34.06 324 ALA A CA 1
ATOM 2229 C C . ALA A 1 324 ? -3.228 26.512 46.357 1.00 34.06 324 ALA A C 1
ATOM 2231 O O . ALA A 1 324 ? -2.380 26.382 47.240 1.00 34.06 324 ALA A O 1
ATOM 2232 N N . ARG A 1 325 ? -2.898 26.771 45.085 1.00 33.22 325 ARG A N 1
ATOM 2233 C CA . ARG A 1 325 ? -1.536 27.066 44.609 1.00 33.22 325 ARG A CA 1
ATOM 2234 C C . ARG A 1 325 ? -1.429 28.563 44.267 1.00 33.22 325 ARG A C 1
ATOM 2236 O O . ARG A 1 325 ? -2.342 29.081 43.626 1.00 33.22 325 ARG A O 1
ATOM 2243 N N . PRO A 1 326 ? -0.348 29.260 44.664 1.00 33.75 326 PRO A N 1
ATOM 2244 C CA . PRO A 1 326 ? -0.206 30.696 44.445 1.00 33.75 326 PRO A CA 1
ATOM 2245 C C . PRO A 1 326 ? 0.007 31.054 42.969 1.00 33.75 326 PRO A C 1
ATOM 2247 O O . PRO A 1 326 ? 0.670 30.342 42.215 1.00 33.75 326 PRO A O 1
ATOM 2250 N N . THR A 1 327 ? -0.571 32.190 42.591 1.00 32.34 327 THR A N 1
ATOM 2251 C CA . THR A 1 327 ? -0.532 32.827 41.272 1.00 32.34 327 THR A CA 1
ATOM 2252 C C . THR A 1 327 ? 0.831 33.443 40.968 1.00 32.34 327 THR A C 1
ATOM 2254 O O . THR A 1 327 ? 1.339 34.233 41.763 1.00 32.34 327 THR A O 1
ATOM 2257 N N . THR A 1 328 ? 1.368 33.181 39.776 1.00 31.44 328 THR A N 1
ATOM 2258 C CA . THR A 1 328 ? 2.444 33.977 39.170 1.00 31.44 328 THR A CA 1
ATOM 2259 C C . THR A 1 328 ? 1.995 34.520 37.813 1.00 31.44 328 THR A C 1
ATOM 2261 O O . THR A 1 328 ? 1.435 33.815 36.977 1.00 31.44 328 THR A O 1
ATOM 2264 N N . THR A 1 329 ? 2.191 35.823 37.641 1.00 33.03 329 THR A N 1
ATOM 2265 C CA . THR A 1 329 ? 1.821 36.652 36.488 1.00 33.03 329 THR A CA 1
ATOM 2266 C C . THR A 1 329 ? 2.743 36.428 35.287 1.00 33.03 329 THR A C 1
ATOM 2268 O O . THR A 1 329 ? 3.961 36.385 35.455 1.00 33.03 329 THR A O 1
ATOM 2271 N N . ALA A 1 330 ? 2.180 36.376 34.076 1.00 34.22 330 ALA A N 1
ATOM 2272 C CA . ALA A 1 330 ? 2.921 36.397 32.810 1.00 34.22 330 ALA A CA 1
ATOM 2273 C C . ALA A 1 330 ? 2.923 37.814 32.191 1.00 34.22 330 ALA A C 1
ATOM 2275 O O . ALA A 1 330 ? 1.901 38.500 32.282 1.00 34.22 330 ALA A O 1
ATOM 2276 N N . PRO A 1 331 ? 4.020 38.268 31.552 1.00 32.56 331 PRO A N 1
ATOM 2277 C CA . PRO A 1 331 ? 4.065 39.563 30.887 1.00 32.56 331 PRO A CA 1
ATOM 2278 C C . PRO A 1 331 ? 3.521 39.498 29.451 1.00 32.56 331 PRO A C 1
ATOM 2280 O O . PRO A 1 331 ? 3.651 38.503 28.741 1.00 32.56 331 PRO A O 1
ATOM 2283 N N . SER A 1 332 ? 2.931 40.614 29.033 1.00 36.53 332 SER A N 1
ATOM 2284 C CA . SER A 1 332 ? 2.415 40.901 27.695 1.00 36.53 332 SER A CA 1
ATOM 2285 C C . SER A 1 332 ? 3.528 41.166 26.678 1.00 36.53 332 SER A C 1
ATOM 2287 O O . SER A 1 332 ? 4.450 41.926 26.974 1.00 36.53 332 SER A O 1
ATOM 2289 N N . ALA A 1 333 ? 3.373 40.678 25.445 1.00 34.16 333 ALA A N 1
ATOM 2290 C CA . ALA A 1 333 ? 4.080 41.226 24.289 1.00 34.16 333 ALA A CA 1
ATOM 2291 C C . ALA A 1 333 ? 3.185 41.209 23.042 1.00 34.16 333 ALA A C 1
ATOM 2293 O O . ALA A 1 333 ? 2.669 40.177 22.619 1.00 34.16 333 ALA A O 1
ATOM 2294 N N . SER A 1 334 ? 3.004 42.398 22.480 1.00 40.38 334 SER A N 1
ATOM 2295 C CA . SER A 1 334 ? 2.338 42.715 21.225 1.00 40.38 334 SER A CA 1
ATOM 2296 C C . SER A 1 334 ? 3.319 42.607 20.050 1.00 40.38 334 SER A C 1
ATOM 2298 O O . SER A 1 334 ? 4.488 42.962 20.179 1.00 40.38 334 SER A O 1
ATOM 2300 N N . SER A 1 335 ? 2.861 42.162 18.875 1.00 35.91 335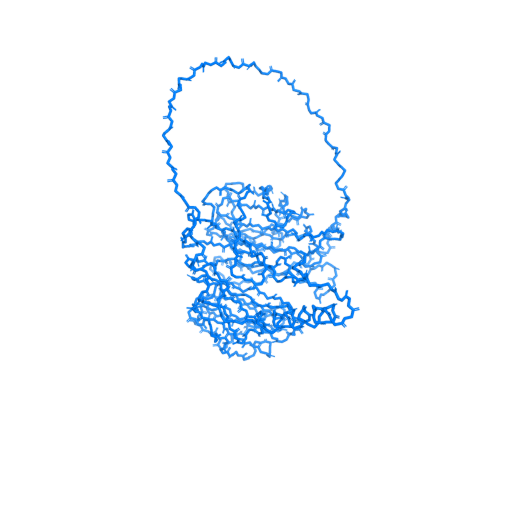 SER A N 1
ATOM 2301 C CA . SER A 1 335 ? 3.366 42.669 17.582 1.00 35.91 335 SER A CA 1
ATOM 2302 C C . SER A 1 335 ? 2.509 42.232 16.380 1.00 35.91 335 SER A C 1
ATOM 2304 O O . SER A 1 335 ? 2.280 41.058 16.108 1.00 35.91 335 SER A O 1
ATOM 2306 N N . SER A 1 336 ? 2.023 43.277 15.711 1.00 40.69 336 SER A N 1
ATOM 2307 C CA . SER A 1 336 ? 1.447 43.468 14.372 1.00 40.69 336 SER A CA 1
ATOM 2308 C C . SER A 1 336 ? 1.326 42.299 13.367 1.00 40.69 336 SER A C 1
ATOM 2310 O O . SER A 1 336 ? 2.281 41.852 12.736 1.00 40.69 336 SER A O 1
ATOM 2312 N N . LEU A 1 337 ? 0.066 41.988 13.032 1.00 45.78 337 LEU A N 1
ATOM 2313 C CA . LEU A 1 337 ? -0.387 41.196 11.872 1.00 45.78 337 LEU A CA 1
ATOM 2314 C C . LEU A 1 337 ? -0.070 41.821 10.492 1.00 45.78 337 LEU A C 1
ATOM 2316 O O . LEU A 1 337 ? -0.160 41.142 9.471 1.00 45.78 337 LEU A O 1
ATOM 2320 N N . ALA A 1 338 ? 0.325 43.095 10.432 1.00 39.72 338 ALA A N 1
ATOM 2321 C CA . ALA A 1 338 ? 0.411 43.855 9.181 1.00 39.72 338 ALA A CA 1
ATOM 2322 C C . ALA A 1 338 ? 1.652 43.560 8.307 1.0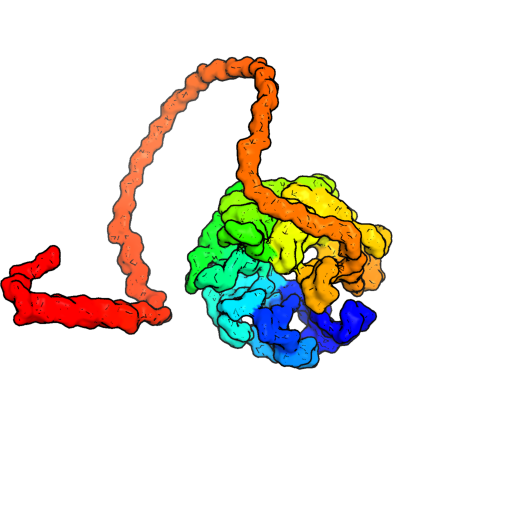0 39.72 338 ALA A C 1
ATOM 2324 O O . ALA A 1 338 ? 1.684 43.956 7.147 1.00 39.72 338 ALA A O 1
ATOM 2325 N N . LEU A 1 339 ? 2.662 42.840 8.815 1.00 41.53 339 LEU A N 1
ATOM 2326 C CA . LEU A 1 339 ? 3.922 42.591 8.088 1.00 41.53 339 LEU A CA 1
ATOM 2327 C C . LEU A 1 339 ? 4.071 41.173 7.506 1.00 41.53 339 LEU A C 1
ATOM 2329 O O . LEU A 1 339 ? 5.055 40.894 6.823 1.00 41.53 339 LEU A O 1
ATOM 2333 N N . ARG A 1 340 ? 3.091 40.279 7.705 1.00 45.00 340 ARG A N 1
ATOM 2334 C CA . ARG A 1 340 ? 3.113 38.913 7.135 1.00 45.00 340 ARG A CA 1
ATOM 2335 C C . ARG A 1 340 ? 2.368 38.763 5.801 1.00 45.00 340 ARG A C 1
ATOM 2337 O O . ARG A 1 340 ? 2.623 37.797 5.089 1.00 45.00 340 ARG A O 1
ATOM 2344 N N . ALA A 1 341 ? 1.512 39.715 5.429 1.00 42.03 341 ALA A N 1
ATOM 2345 C CA . ALA A 1 341 ? 0.674 39.613 4.229 1.00 42.03 341 ALA A CA 1
ATOM 2346 C C . ALA A 1 341 ? 1.404 39.950 2.910 1.00 42.03 341 ALA A C 1
ATOM 2348 O O . ALA A 1 341 ? 1.002 39.477 1.852 1.00 42.03 341 ALA A O 1
ATOM 2349 N N . LEU A 1 342 ? 2.509 40.705 2.945 1.00 38.59 342 LEU A N 1
ATOM 2350 C CA . LEU A 1 342 ? 3.146 41.206 1.717 1.00 38.59 342 LEU A CA 1
ATOM 2351 C C . LEU A 1 342 ? 4.091 40.212 1.010 1.00 38.59 342 LEU A C 1
ATOM 2353 O O . LEU A 1 342 ? 4.591 40.514 -0.069 1.00 38.59 342 LEU A O 1
ATOM 2357 N N . ARG A 1 343 ? 4.354 39.029 1.586 1.00 39.34 343 ARG A N 1
ATOM 2358 C CA . ARG A 1 343 ? 5.277 38.029 1.002 1.00 39.34 343 ARG A CA 1
ATOM 2359 C C . ARG A 1 343 ? 4.609 36.948 0.146 1.00 39.34 343 ARG A C 1
ATOM 2361 O O . ARG A 1 343 ? 5.322 36.189 -0.498 1.00 39.34 343 ARG A O 1
ATOM 2368 N N . TYR A 1 344 ? 3.278 36.894 0.088 1.00 42.25 344 TYR A N 1
ATOM 2369 C CA . TYR A 1 344 ? 2.549 35.836 -0.630 1.00 42.25 344 TYR A CA 1
ATOM 2370 C C . TYR A 1 344 ? 2.197 36.157 -2.092 1.00 42.25 344 TYR A C 1
ATOM 2372 O O . TYR A 1 344 ? 1.666 35.300 -2.789 1.00 42.25 344 TYR A O 1
ATOM 2380 N N . LEU A 1 345 ? 2.514 37.356 -2.591 1.00 39.84 345 LEU A N 1
ATOM 2381 C CA . LEU A 1 345 ? 2.020 37.832 -3.892 1.00 39.84 345 LEU A CA 1
ATOM 2382 C C . LEU A 1 345 ? 2.950 37.599 -5.100 1.00 39.84 345 LEU A C 1
ATOM 2384 O O . LEU A 1 345 ? 2.587 37.999 -6.199 1.00 39.84 345 LEU A O 1
ATOM 2388 N N . VAL A 1 346 ? 4.128 36.973 -4.951 1.00 40.94 346 VAL A N 1
ATOM 2389 C CA . VAL A 1 346 ? 5.176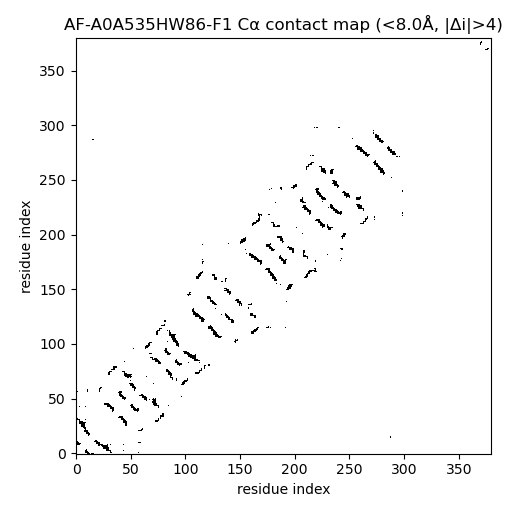 37.041 -6.004 1.00 40.94 346 VAL A CA 1
ATOM 2390 C C . VAL A 1 346 ? 5.617 35.691 -6.613 1.00 40.94 346 VAL A C 1
ATOM 2392 O O . VAL A 1 346 ? 6.482 35.693 -7.479 1.00 40.94 346 VAL A O 1
ATOM 2395 N N . GLN A 1 347 ? 5.051 34.524 -6.269 1.00 40.00 347 GLN A N 1
ATOM 2396 C CA . GLN A 1 347 ? 5.590 33.240 -6.794 1.00 40.00 347 GLN A CA 1
ATOM 2397 C C . GLN A 1 347 ? 4.566 32.169 -7.217 1.00 40.00 347 GLN A C 1
ATOM 2399 O O . GLN A 1 347 ? 4.719 31.006 -6.858 1.00 40.00 347 GLN A O 1
ATOM 2404 N N . TRP A 1 348 ? 3.552 32.506 -8.018 1.00 37.56 348 TRP A N 1
ATOM 2405 C CA . TRP A 1 348 ? 2.620 31.495 -8.554 1.00 37.56 348 TRP A CA 1
ATOM 2406 C C . TRP A 1 348 ? 2.501 31.526 -10.085 1.00 37.56 348 TRP A C 1
ATOM 2408 O O . TRP A 1 348 ? 2.070 32.545 -10.626 1.00 37.56 348 TRP A O 1
ATOM 2418 N N . PRO A 1 349 ? 2.784 30.413 -10.793 1.00 50.91 349 PRO A N 1
ATOM 2419 C CA . PRO A 1 349 ? 2.345 30.216 -12.168 1.00 50.91 349 PRO A CA 1
ATOM 2420 C C . PRO A 1 349 ? 1.171 29.208 -12.282 1.00 50.91 349 PRO A C 1
ATOM 2422 O O . PRO A 1 349 ? 1.367 28.011 -12.111 1.00 50.91 349 PRO A O 1
ATOM 2425 N N . PHE A 1 350 ? -0.001 29.750 -12.670 1.00 46.25 350 PHE A N 1
ATOM 2426 C CA . PHE A 1 350 ? -1.157 29.202 -13.434 1.00 46.25 350 PHE A CA 1
ATOM 2427 C C . PHE A 1 350 ? -2.197 28.220 -12.826 1.00 46.25 350 PHE A C 1
ATOM 2429 O O . PHE A 1 350 ? -1.822 27.348 -12.051 1.00 46.25 350 PHE A O 1
ATOM 2436 N N . PRO A 1 351 ? -3.499 28.273 -13.243 1.00 50.62 351 PRO A N 1
ATOM 2437 C CA . PRO A 1 351 ? -4.211 29.251 -14.083 1.00 50.62 351 PRO A CA 1
ATOM 2438 C C . PRO A 1 351 ? -5.512 29.778 -13.417 1.00 50.62 351 PRO A C 1
ATOM 2440 O O . PRO A 1 351 ? -6.604 29.427 -13.834 1.00 50.62 351 PRO A O 1
ATOM 2443 N N . LEU A 1 352 ? -5.432 30.683 -12.436 1.00 54.91 352 LEU A N 1
ATOM 2444 C CA . LEU A 1 352 ? -6.614 31.474 -12.013 1.00 54.91 352 LEU A CA 1
ATOM 2445 C C . LEU A 1 352 ? -6.821 32.735 -12.873 1.00 54.91 352 LEU A C 1
ATOM 2447 O O . LEU A 1 352 ? -7.851 33.396 -12.788 1.00 54.91 352 LEU A O 1
ATOM 2451 N N . ALA A 1 353 ? -5.846 33.081 -13.720 1.00 55.62 353 ALA A N 1
ATOM 2452 C CA . ALA A 1 353 ? -5.876 34.284 -14.547 1.00 55.62 353 ALA A CA 1
ATOM 2453 C C . ALA A 1 353 ? -7.023 34.325 -15.580 1.00 55.62 353 ALA A C 1
ATOM 2455 O O . ALA A 1 353 ? -7.680 35.362 -15.645 1.00 55.62 353 ALA A O 1
ATOM 2456 N N . PRO A 1 354 ? -7.318 33.267 -16.369 1.00 59.31 354 PRO A N 1
ATOM 2457 C CA . PRO A 1 354 ? -8.422 33.333 -17.329 1.00 59.31 354 PRO A CA 1
ATOM 2458 C C . PRO A 1 354 ? -9.795 33.369 -16.642 1.00 59.31 354 PRO A C 1
ATOM 2460 O O . PRO A 1 354 ? -10.689 34.057 -17.124 1.00 59.31 354 PRO A O 1
ATOM 2463 N N . GLU A 1 355 ? -9.956 32.707 -15.495 1.00 69.69 355 GLU A N 1
ATOM 2464 C CA . GLU A 1 355 ? -11.207 32.703 -14.723 1.00 69.69 355 GLU A CA 1
ATOM 2465 C C . GLU A 1 355 ? -11.450 34.046 -14.021 1.00 69.69 355 GLU A C 1
ATOM 2467 O O . GLU A 1 355 ? -12.547 34.596 -14.107 1.00 69.69 355 GLU A O 1
ATOM 2472 N N . LEU A 1 356 ? -10.416 34.643 -13.415 1.00 70.94 356 LEU A N 1
ATOM 2473 C CA . LEU A 1 356 ? -10.497 36.000 -12.862 1.00 70.94 356 LEU A CA 1
ATOM 2474 C C . LEU A 1 356 ? -10.724 37.047 -13.954 1.00 70.94 356 LEU A C 1
ATOM 2476 O O . LEU A 1 356 ? -11.524 37.960 -13.756 1.00 70.94 356 LEU A O 1
ATOM 2480 N N . LEU A 1 357 ? -10.077 36.911 -15.118 1.00 77.00 357 LEU A N 1
ATOM 2481 C CA . LEU A 1 357 ? -10.328 37.786 -16.263 1.00 77.00 357 LEU A CA 1
ATOM 2482 C C . LEU A 1 357 ? -11.790 37.671 -16.712 1.00 77.00 357 LEU A C 1
ATOM 2484 O O . LEU A 1 357 ? -12.431 38.692 -16.938 1.00 77.00 357 LEU A O 1
ATOM 2488 N N . LEU A 1 358 ? -12.340 36.454 -16.784 1.00 82.88 358 LEU A N 1
ATOM 2489 C CA . LEU A 1 358 ? -13.740 36.234 -17.145 1.00 82.88 358 LEU A CA 1
ATOM 2490 C C . LEU A 1 358 ? -14.689 36.903 -16.138 1.00 82.88 358 LEU A C 1
ATOM 2492 O O . LEU A 1 358 ? -15.603 37.616 -16.547 1.00 82.88 358 LEU A O 1
ATOM 2496 N N . VAL A 1 359 ? -14.441 36.746 -14.833 1.00 85.38 359 VAL A N 1
ATOM 2497 C CA . VAL A 1 359 ? -15.244 37.379 -13.772 1.00 85.38 359 VAL A CA 1
ATOM 2498 C C . VAL A 1 359 ? -15.169 38.906 -13.854 1.00 85.38 359 VAL A C 1
ATOM 2500 O O . VAL A 1 359 ? -16.200 39.573 -13.772 1.00 85.38 359 VAL A O 1
ATOM 2503 N N . VAL A 1 360 ? -13.980 39.473 -14.077 1.00 85.12 360 VAL A N 1
ATOM 2504 C CA . VAL A 1 360 ? -13.794 40.927 -14.211 1.00 85.12 360 VAL A CA 1
ATOM 2505 C C . VAL A 1 360 ? -14.459 41.460 -15.481 1.00 85.12 360 VAL A C 1
ATOM 2507 O O . VAL A 1 360 ? -15.096 42.510 -15.433 1.00 85.12 360 VAL A O 1
ATOM 2510 N N . VAL A 1 361 ? -14.376 40.742 -16.604 1.00 91.00 361 VAL A N 1
ATOM 2511 C CA . VAL A 1 361 ? -15.037 41.129 -17.860 1.00 91.00 361 VAL A CA 1
ATOM 2512 C C . VAL A 1 361 ? -16.558 41.081 -17.711 1.00 91.00 361 VAL A C 1
ATOM 2514 O O . VAL A 1 361 ? -17.234 42.028 -18.112 1.00 91.00 361 VAL A O 1
ATOM 2517 N N . VAL A 1 362 ? -17.109 40.039 -17.082 1.00 90.62 362 VAL A N 1
ATOM 2518 C CA . VAL A 1 362 ? -18.552 39.932 -16.812 1.00 90.62 362 VAL A CA 1
ATOM 2519 C C . VAL A 1 362 ? -19.015 41.038 -15.860 1.00 90.62 362 VAL A C 1
ATOM 2521 O O . VAL A 1 362 ? -20.016 41.699 -16.140 1.00 90.62 362 VAL A O 1
ATOM 2524 N N . ALA A 1 363 ? -18.269 41.309 -14.785 1.00 85.25 363 ALA A N 1
ATOM 2525 C CA . ALA A 1 363 ? -18.569 42.399 -13.858 1.00 85.25 363 ALA A CA 1
ATOM 2526 C C . ALA A 1 363 ? -18.500 43.773 -14.544 1.00 85.25 363 ALA A C 1
ATOM 2528 O O . ALA A 1 363 ? -19.378 44.609 -14.338 1.00 85.25 363 ALA A O 1
ATOM 2529 N N . TYR A 1 364 ? -17.508 43.996 -15.411 1.00 88.25 364 TYR A N 1
ATOM 2530 C CA . TYR A 1 364 ? -17.385 45.225 -16.192 1.00 88.25 364 TYR A CA 1
ATOM 2531 C C . TYR A 1 364 ? -18.556 45.401 -17.162 1.00 88.25 364 TYR A C 1
ATOM 2533 O O . TYR A 1 364 ? -19.130 46.486 -17.228 1.00 88.25 364 TYR A O 1
ATOM 2541 N N . ILE A 1 365 ? -18.956 44.346 -17.881 1.00 88.81 365 ILE A N 1
ATOM 2542 C CA . ILE A 1 365 ? -20.111 44.386 -18.789 1.00 88.81 365 ILE A CA 1
ATOM 2543 C C . ILE A 1 365 ? -21.395 44.685 -18.009 1.00 88.81 365 ILE A C 1
ATOM 2545 O O . ILE A 1 365 ? -22.168 45.537 -18.442 1.00 88.81 365 ILE A O 1
ATOM 2549 N N . LEU A 1 366 ? -21.603 44.055 -16.849 1.00 79.81 366 LEU A N 1
ATOM 2550 C CA . LEU A 1 366 ? -22.762 44.309 -15.988 1.00 79.81 366 LEU A CA 1
ATOM 2551 C C . LEU A 1 366 ? -22.775 45.738 -15.439 1.00 79.81 366 LEU A C 1
ATOM 2553 O O . LEU A 1 366 ? -23.820 46.383 -15.460 1.00 79.81 366 LEU A O 1
ATOM 2557 N N . LEU A 1 367 ? -21.627 46.265 -15.006 1.00 77.38 367 LEU A N 1
ATOM 2558 C CA . LEU A 1 367 ? -21.504 47.646 -14.537 1.00 77.38 367 LEU A CA 1
ATOM 2559 C C . LEU A 1 367 ? -21.762 48.648 -15.663 1.00 77.38 367 LEU A C 1
ATOM 2561 O O . LEU A 1 367 ? -22.504 49.607 -15.466 1.00 77.38 367 LEU A O 1
ATOM 2565 N N . ARG A 1 368 ? -21.223 48.407 -16.864 1.00 76.69 368 ARG A N 1
ATOM 2566 C CA . ARG A 1 368 ? -21.459 49.277 -18.022 1.00 76.69 368 ARG A CA 1
ATOM 2567 C C . ARG A 1 368 ? -22.896 49.200 -18.521 1.00 76.69 368 ARG A C 1
ATOM 2569 O O . ARG A 1 368 ? -23.450 50.217 -18.919 1.00 76.69 368 ARG A O 1
ATOM 2576 N N . TRP A 1 369 ? -23.500 48.013 -18.509 1.00 79.38 369 TRP A N 1
ATOM 2577 C CA . TRP A 1 369 ? -24.913 47.832 -18.830 1.00 79.38 369 TRP A CA 1
ATOM 2578 C C . TRP A 1 369 ? -25.787 48.577 -17.815 1.00 79.38 369 TRP A C 1
ATOM 2580 O O . TRP A 1 369 ? -26.649 49.356 -18.211 1.00 79.38 369 TRP A O 1
ATOM 2590 N N . ARG A 1 370 ? -25.488 48.446 -16.517 1.00 69.88 370 ARG A N 1
ATOM 2591 C CA . ARG A 1 370 ? -26.177 49.175 -15.445 1.00 69.88 370 ARG A CA 1
ATOM 2592 C C . ARG A 1 370 ? -26.050 50.693 -15.610 1.00 69.88 370 ARG A C 1
ATOM 2594 O O . ARG A 1 370 ? -27.061 51.378 -15.562 1.00 69.88 370 ARG A O 1
ATOM 2601 N N . GLN A 1 371 ? -24.853 51.218 -15.871 1.00 66.62 371 GLN A N 1
ATOM 2602 C CA . GLN A 1 371 ? -24.642 52.658 -16.087 1.00 66.62 371 GLN A CA 1
ATOM 2603 C C . GLN A 1 371 ? -25.385 53.186 -17.320 1.00 66.62 371 GLN A C 1
ATOM 2605 O O . GLN A 1 371 ? -25.894 54.296 -17.293 1.00 66.62 371 GLN A O 1
ATOM 2610 N N . ARG A 1 372 ? -25.470 52.395 -18.396 1.00 71.19 372 ARG A N 1
ATOM 2611 C CA . ARG A 1 372 ? -26.051 52.843 -19.671 1.00 71.19 372 ARG A CA 1
ATOM 2612 C C . ARG A 1 372 ? -27.578 52.768 -19.727 1.00 71.19 372 ARG A C 1
ATOM 2614 O O . ARG A 1 372 ? -28.162 53.414 -20.588 1.00 71.19 372 ARG A O 1
ATOM 2621 N N . TYR A 1 373 ? -28.203 51.961 -18.868 1.00 64.50 373 TYR A N 1
ATOM 2622 C CA . TYR A 1 373 ? -29.654 51.743 -18.879 1.00 64.50 373 TYR A CA 1
ATOM 2623 C C . TYR A 1 373 ? -30.372 52.190 -17.601 1.00 64.50 373 TYR A C 1
ATOM 2625 O O . TYR A 1 373 ? -31.597 52.280 -17.626 1.00 64.50 373 TYR A O 1
ATOM 2633 N N . LEU A 1 374 ? -29.658 52.451 -16.499 1.00 64.19 374 LEU A N 1
ATOM 2634 C CA . LEU A 1 374 ? -30.281 52.789 -15.214 1.00 64.19 374 LEU A CA 1
ATOM 2635 C C . LEU A 1 374 ? -29.892 54.167 -14.645 1.00 64.19 374 LEU A C 1
ATOM 2637 O O . LEU A 1 374 ? -30.439 54.499 -13.605 1.00 64.19 374 LEU A O 1
ATOM 2641 N N . ASP A 1 375 ? -29.028 54.969 -15.290 1.00 56.47 375 ASP A N 1
ATOM 2642 C CA . ASP A 1 375 ? -28.665 56.353 -14.880 1.00 56.47 375 ASP A CA 1
ATOM 2643 C C . ASP A 1 375 ? -28.401 56.529 -13.363 1.00 56.47 375 ASP A C 1
ATOM 2645 O O . ASP A 1 375 ? -28.829 57.490 -12.725 1.00 56.47 375 ASP A O 1
ATOM 2649 N N . ILE A 1 376 ? -27.675 55.584 -12.754 1.00 58.66 376 ILE A N 1
ATOM 2650 C CA . ILE A 1 376 ? -27.187 55.710 -11.372 1.00 58.66 376 ILE A CA 1
ATOM 2651 C C . ILE A 1 376 ? -25.660 55.825 -11.412 1.00 58.66 376 ILE A C 1
ATOM 2653 O O . ILE A 1 376 ? -24.961 54.832 -11.632 1.00 58.66 376 ILE A O 1
ATOM 2657 N N . GLU A 1 377 ? -25.137 57.031 -11.180 1.00 49.31 377 GLU A N 1
ATOM 2658 C CA . GLU A 1 377 ? -23.716 57.259 -10.897 1.00 49.31 377 GLU A CA 1
ATOM 2659 C C . GLU A 1 377 ? -23.450 57.115 -9.385 1.00 49.31 377 GLU A C 1
ATOM 2661 O O . GLU A 1 377 ? -23.913 57.919 -8.580 1.00 49.31 377 GLU A O 1
ATOM 2666 N N . GLY A 1 378 ? -22.706 56.075 -8.986 1.00 58.16 378 GLY A N 1
ATOM 2667 C CA . GLY A 1 378 ? -22.239 55.862 -7.607 1.00 58.16 378 GLY A CA 1
ATOM 2668 C C . GLY A 1 378 ? -21.740 54.427 -7.357 1.00 58.16 378 GLY A C 1
ATOM 2669 O O . GLY A 1 378 ? -22.179 53.515 -8.065 1.00 58.16 378 GLY A O 1
ATOM 2670 N N . PRO A 1 379 ? -20.795 54.194 -6.418 1.00 48.72 379 PRO A N 1
ATOM 2671 C CA . PRO A 1 379 ? -20.290 52.849 -6.125 1.00 48.72 379 PRO A CA 1
ATOM 2672 C C . PRO A 1 379 ? -21.396 51.969 -5.504 1.00 48.72 379 PRO A C 1
ATOM 2674 O O . PRO A 1 379 ? -22.365 52.524 -4.986 1.00 48.72 379 PRO A O 1
ATOM 2677 N N . PRO A 1 380 ? -21.290 50.627 -5.618 1.00 58.00 380 PRO A N 1
ATOM 2678 C CA . PRO A 1 380 ? -22.363 49.695 -5.263 1.00 58.00 380 PRO A CA 1
ATOM 2679 C C . PRO A 1 380 ? -22.863 49.822 -3.825 1.00 58.00 380 PRO A C 1
ATOM 2681 O O . PRO A 1 380 ? -22.028 50.068 -2.924 1.00 58.00 380 PRO A O 1
#

Solvent-accessible surface area (backbone atoms only — not comparable to full-atom values): 21307 Å² total; per-residue (Å²): 92,76,44,50,32,71,57,12,39,33,36,22,91,61,90,65,78,51,77,43,82,38,89,52,57,83,38,32,22,60,23,62,50,65,40,57,98,35,96,31,26,30,42,32,19,18,64,68,66,18,28,33,33,20,72,65,62,55,73,52,77,43,87,31,41,47,60,56,92,53,33,36,18,40,22,64,32,72,45,82,77,24,35,37,36,22,10,68,53,11,33,33,32,19,71,78,57,54,56,33,40,82,41,30,58,71,54,21,22,22,45,18,48,21,64,60,34,60,74,98,41,67,24,41,37,39,20,23,65,42,66,56,50,93,81,46,35,35,32,33,40,84,38,104,57,56,51,69,46,76,44,53,48,69,53,69,81,91,46,34,28,46,22,40,26,41,27,29,67,42,91,96,47,97,41,21,32,30,40,39,22,19,83,78,47,43,30,19,15,76,65,60,42,66,45,38,45,73,39,40,68,61,58,89,89,46,60,24,43,48,39,52,40,35,30,74,90,34,46,28,36,28,37,36,19,10,23,57,91,56,18,88,36,19,49,37,30,37,14,68,62,39,38,50,42,36,41,83,60,52,84,90,54,86,85,78,55,32,21,33,78,46,69,48,58,41,60,93,84,51,87,64,60,43,37,36,35,35,33,38,37,82,95,69,57,76,46,75,47,70,54,80,67,83,75,68,73,75,71,76,79,88,68,79,86,72,94,77,80,81,84,77,88,81,79,89,74,86,83,82,82,88,78,90,77,88,88,81,88,81,86,89,85,87,83,77,80,82,76,71,68,81,76,74,82,80,84,82,90,84,80,62,60,68,59,52,49,50,53,52,50,52,51,49,51,52,51,51,50,45,46,74,74,61,80,61,92,72,84,134

Secondary structure (DSSP, 8-state):
-EEEETTEEEE-SSTTSS-EEEEEESS-EEEEEEPTT-TT-EEEEEBTTEEEEESSSSSS-EE--TT-S-SBEEEEEE-SS-EEEEEBTEEEEESSSSS-EEEE-TTEEEEEEEEEE-SSS-EEEEEEEEESGGG-SEEEE-SSSS-EEE--TTSPTT--EEEEEE-PPPTT-SS--EEEEETTEEEEESSTTSS-EE-BSS-TTT--EEEEEEETTEEEEEEEEE-TTTSSS--EEEESSSSSB-EE--TTS-SS--EEEEEEEE-BTBSSPEEEEEEE-TTT--EEEEE--S--PPPPP--------PPPPPPPPPPPPPPP----PPPP----GGGSGGGSSS---SSSHHHHHHHHHHHHHHHHHHHHHH---S--